Protein AF-A0ABD2Q751-F1 (afdb_monomer)

Organism: NCBI:txid1844966

InterPro domains:
  IPR002937 Amine oxidase [PF01593] (153-305)
  IPR002937 Amine oxidase [PF01593] (393-693)
  IPR036188 FAD/NAD(P)-binding domain superfamily [G3DSA:3.50.50.60] (141-274)
  IPR036188 FAD/NAD(P)-binding domain superfamily [SSF51905] (142-268)
  IPR036188 FAD/NAD(P)-binding domain superfamily [SSF51905] (145-686)
  IPR050281 Flavin monoamine oxidase and related enzymes [PTHR10742] (131-693)

Radius of gyration: 49.85 Å; Cα contacts (8 Å, |Δi|>4): 825; chains: 1; bounding box: 159×66×144 Å

Structure (mmCIF, N/CA/C/O backbone):
data_AF-A0ABD2Q751-F1
#
_entry.id   AF-A0ABD2Q751-F1
#
loop_
_atom_site.group_PDB
_atom_site.id
_atom_site.type_symbol
_atom_site.label_atom_id
_atom_site.label_alt_id
_atom_site.label_comp_id
_atom_site.label_asym_id
_atom_site.label_entity_id
_atom_site.label_seq_id
_atom_site.pdbx_PDB_ins_code
_atom_site.Cartn_x
_atom_site.Cartn_y
_atom_site.Cartn_z
_atom_site.occupancy
_atom_site.B_iso_or_equiv
_atom_site.auth_seq_id
_atom_site.auth_comp_id
_atom_site.auth_asym_id
_atom_site.auth_atom_id
_atom_site.pdbx_PDB_model_num
ATOM 1 N N . MET A 1 1 ? 2.670 -5.359 33.467 1.00 67.62 1 MET A N 1
ATOM 2 C CA . MET A 1 1 ? 3.758 -4.494 33.973 1.00 67.62 1 MET A CA 1
ATOM 3 C C . MET A 1 1 ? 3.265 -3.828 35.247 1.00 67.62 1 MET A C 1
ATOM 5 O O . MET A 1 1 ? 2.199 -3.230 35.197 1.00 67.62 1 MET A O 1
ATOM 9 N N . THR A 1 2 ? 3.955 -4.003 36.374 1.00 74.50 2 THR A N 1
ATOM 10 C CA . THR A 1 2 ? 3.599 -3.374 37.662 1.00 74.50 2 THR A CA 1
ATOM 11 C C . THR A 1 2 ? 4.462 -2.137 37.908 1.00 74.50 2 THR A C 1
ATOM 13 O O . THR A 1 2 ? 5.529 -2.008 37.303 1.00 74.50 2 THR A O 1
ATOM 16 N N . VAL A 1 3 ? 4.009 -1.238 38.791 1.00 77.12 3 VAL A N 1
ATOM 17 C CA . VAL A 1 3 ? 4.783 -0.051 39.202 1.00 77.12 3 VAL A CA 1
ATOM 18 C C . VAL A 1 3 ? 6.140 -0.476 39.763 1.00 77.12 3 VAL A C 1
ATOM 20 O O . VAL A 1 3 ? 7.151 0.038 39.306 1.00 77.12 3 VAL A O 1
ATOM 23 N N . ASP A 1 4 ? 6.176 -1.491 40.630 1.00 79.06 4 ASP A N 1
ATOM 24 C CA . ASP A 1 4 ? 7.413 -1.987 41.254 1.00 79.06 4 ASP A CA 1
ATOM 25 C C . ASP A 1 4 ? 8.442 -2.498 40.233 1.00 79.06 4 ASP A C 1
ATOM 27 O O . ASP A 1 4 ? 9.648 -2.272 40.370 1.00 79.06 4 ASP A O 1
ATOM 31 N N . LEU A 1 5 ? 7.975 -3.176 39.176 1.00 82.31 5 LEU A N 1
ATOM 32 C CA . LEU A 1 5 ? 8.849 -3.679 38.117 1.00 82.31 5 LEU A CA 1
ATOM 33 C C . LEU A 1 5 ? 9.461 -2.523 37.318 1.00 82.31 5 LEU A C 1
ATOM 35 O O . LEU A 1 5 ? 10.655 -2.545 37.022 1.00 82.31 5 LEU A O 1
ATOM 39 N N . LEU A 1 6 ? 8.654 -1.510 36.984 1.00 83.56 6 LEU A N 1
ATOM 40 C CA . LEU A 1 6 ? 9.136 -0.341 36.253 1.00 83.56 6 LEU A CA 1
ATOM 41 C C . LEU A 1 6 ? 10.025 0.548 37.129 1.00 83.56 6 LEU A C 1
ATOM 43 O O . LEU A 1 6 ? 11.023 1.062 36.642 1.00 83.56 6 LEU A O 1
ATOM 47 N N . GLU A 1 7 ? 9.714 0.690 38.415 1.00 84.44 7 GLU A N 1
ATOM 48 C CA . GLU A 1 7 ? 10.564 1.369 39.394 1.00 84.44 7 GLU A CA 1
ATOM 49 C C . GLU A 1 7 ? 11.948 0.709 39.453 1.00 84.44 7 GLU A C 1
ATOM 51 O O . GLU A 1 7 ? 12.966 1.387 39.317 1.00 84.44 7 GLU A O 1
ATOM 56 N N . THR A 1 8 ? 11.988 -0.624 39.555 1.00 85.44 8 THR A N 1
ATOM 57 C CA . THR A 1 8 ? 13.237 -1.401 39.548 1.00 85.44 8 THR A CA 1
ATOM 58 C C . THR A 1 8 ? 14.018 -1.186 38.250 1.00 85.44 8 THR A C 1
ATOM 60 O O . THR A 1 8 ? 15.224 -0.927 38.284 1.00 85.44 8 THR A O 1
ATOM 63 N N . PHE A 1 9 ? 13.336 -1.227 37.104 1.00 86.56 9 PHE A N 1
ATOM 64 C CA . PHE A 1 9 ? 13.941 -0.954 35.802 1.00 86.56 9 PHE A CA 1
ATOM 65 C C . PHE A 1 9 ? 14.535 0.460 35.746 1.00 86.56 9 PHE A C 1
ATOM 67 O O . PHE A 1 9 ? 15.744 0.600 35.598 1.00 86.56 9 PHE A O 1
ATOM 74 N N . LEU A 1 10 ? 13.732 1.500 35.993 1.00 84.94 10 LEU A N 1
ATOM 75 C CA . LEU A 1 10 ? 14.181 2.897 35.995 1.00 84.94 10 LEU A CA 1
ATOM 76 C C . LEU A 1 10 ? 15.354 3.120 36.957 1.00 84.94 10 LEU A C 1
ATOM 78 O O . LEU A 1 10 ? 16.309 3.814 36.619 1.00 84.94 10 LEU A O 1
ATOM 82 N N . SER A 1 11 ? 15.335 2.481 38.127 1.00 82.19 11 SER A N 1
ATOM 83 C CA . SER A 1 11 ? 16.418 2.603 39.106 1.00 82.19 11 SER A CA 1
ATOM 84 C C . SER A 1 11 ? 17.772 2.079 38.606 1.00 82.19 11 SER A C 1
ATOM 86 O O . SER A 1 11 ? 18.804 2.506 39.124 1.00 82.19 11 SER A O 1
ATOM 88 N N . SER A 1 12 ? 17.773 1.179 37.613 1.00 82.00 12 SER A N 1
ATOM 89 C CA . SER A 1 12 ? 18.960 0.468 37.118 1.00 82.00 12 SER A CA 1
ATOM 90 C C . SER A 1 12 ? 19.371 0.830 35.688 1.00 82.00 12 SER A C 1
ATOM 92 O O . SER A 1 12 ? 20.521 0.593 35.327 1.00 82.00 12 SER A O 1
ATOM 94 N N . THR A 1 13 ? 18.480 1.412 34.881 1.00 85.19 13 THR A N 1
ATOM 95 C CA . THR A 1 13 ? 18.737 1.670 33.452 1.00 85.19 13 THR A CA 1
ATOM 96 C C . THR A 1 13 ? 18.837 3.139 33.065 1.00 85.19 13 THR A C 1
ATOM 98 O O . THR A 1 13 ? 19.237 3.425 31.938 1.00 85.19 13 THR A O 1
ATOM 101 N N . LEU A 1 14 ? 18.453 4.074 33.941 1.00 83.31 14 LEU A N 1
ATOM 102 C CA . LEU A 1 14 ? 18.572 5.502 33.640 1.00 83.31 14 LEU A CA 1
ATOM 103 C C . LEU A 1 14 ? 20.043 5.879 33.423 1.00 83.31 14 LEU A C 1
ATOM 105 O O . LEU A 1 14 ? 20.904 5.559 34.246 1.00 83.31 14 LEU A O 1
ATOM 109 N N . SER A 1 15 ? 20.327 6.569 32.316 1.00 81.75 15 SER A N 1
ATOM 110 C CA . SER A 1 15 ? 21.685 7.021 32.019 1.00 81.75 15 SER A CA 1
ATOM 111 C C . SER A 1 15 ? 22.120 8.112 33.008 1.00 81.75 15 SER A C 1
ATOM 113 O O . SER A 1 15 ? 21.268 8.818 33.563 1.00 81.75 15 SER A O 1
ATOM 115 N N . PRO A 1 16 ? 23.433 8.315 33.218 1.00 72.38 16 PRO A N 1
ATOM 116 C CA . PRO A 1 16 ? 23.929 9.411 34.046 1.00 72.38 16 PRO A CA 1
ATOM 117 C C . PRO A 1 16 ? 23.353 10.774 33.639 1.00 72.38 16 PRO A C 1
ATOM 119 O O . PRO A 1 16 ? 22.958 11.545 34.505 1.00 72.38 16 PRO A O 1
ATOM 122 N N . GLU A 1 17 ? 23.222 11.042 32.336 1.00 75.06 17 GLU A N 1
ATOM 123 C CA . GLU A 1 17 ? 22.642 12.282 31.807 1.00 75.06 17 GLU A CA 1
ATOM 124 C C . GLU A 1 17 ? 21.167 12.445 32.203 1.00 75.06 17 GLU A C 1
ATOM 126 O O . GLU A 1 17 ? 20.747 13.530 32.603 1.00 75.06 17 GLU A O 1
ATOM 131 N N . GLN A 1 18 ? 20.377 11.369 32.150 1.00 82.88 18 GLN A N 1
ATOM 132 C CA . GLN A 1 18 ? 18.981 11.394 32.592 1.00 82.88 18 GLN A CA 1
ATOM 133 C C . GLN A 1 18 ? 18.885 11.633 34.104 1.00 82.88 18 GLN A C 1
ATOM 135 O O . GLN A 1 18 ? 18.058 12.424 34.554 1.00 82.88 18 GLN A O 1
ATOM 140 N N . ILE A 1 19 ? 19.768 11.009 34.889 1.00 80.06 19 ILE A N 1
ATOM 141 C CA . ILE A 1 19 ? 19.845 11.216 36.340 1.00 80.06 19 ILE A CA 1
ATOM 142 C C . ILE A 1 19 ? 20.225 12.670 36.667 1.00 80.06 19 ILE A C 1
ATOM 144 O O . ILE A 1 19 ? 19.667 13.226 37.612 1.00 80.06 19 ILE A O 1
ATOM 148 N N . CYS A 1 20 ? 21.101 13.317 35.884 1.00 72.31 20 CYS A N 1
ATOM 149 C CA . CYS A 1 20 ? 21.409 14.747 36.034 1.00 72.31 20 CYS A CA 1
ATOM 150 C C . CYS A 1 20 ? 20.158 15.614 35.892 1.00 72.31 20 CYS A C 1
ATOM 152 O O . CYS A 1 20 ? 19.868 16.411 36.781 1.00 72.31 20 CYS A O 1
ATOM 154 N N . VAL A 1 21 ? 19.394 15.423 34.812 1.00 79.00 21 VAL A N 1
ATOM 155 C CA . VAL A 1 21 ? 18.155 16.179 34.562 1.00 79.00 21 VAL A CA 1
ATOM 156 C C . VAL A 1 21 ? 17.170 15.994 35.721 1.00 79.00 21 VAL A C 1
ATOM 158 O O . VAL A 1 21 ? 16.521 16.939 36.166 1.00 79.00 21 VAL A O 1
ATOM 161 N N . MET A 1 22 ? 17.084 14.778 36.264 1.00 83.00 22 MET A N 1
ATOM 162 C CA . MET A 1 22 ? 16.229 14.479 37.413 1.00 83.00 22 MET A CA 1
ATOM 163 C C . MET A 1 22 ? 16.733 15.113 38.716 1.00 83.00 22 MET A C 1
ATOM 165 O O . MET A 1 22 ? 15.916 15.542 39.531 1.00 83.00 22 MET A O 1
ATOM 169 N N . LEU A 1 23 ? 18.049 15.195 38.923 1.00 79.88 23 LEU A N 1
ATOM 170 C CA . LEU A 1 23 ? 18.654 15.890 40.061 1.00 79.88 23 LEU A CA 1
ATOM 171 C C . LEU A 1 23 ? 18.379 17.396 39.999 1.00 79.88 23 LEU A C 1
ATOM 173 O O . LEU A 1 23 ? 17.968 17.974 41.004 1.00 79.88 23 LEU A O 1
ATOM 177 N N . GLU A 1 24 ? 18.546 18.016 38.829 1.00 72.94 24 GLU A N 1
ATOM 178 C CA . GLU A 1 24 ? 18.234 19.434 38.596 1.00 72.94 24 GLU A CA 1
ATOM 179 C C . GLU A 1 24 ? 16.752 19.740 38.837 1.00 72.94 24 GLU A C 1
ATOM 181 O O . GLU A 1 24 ? 16.412 20.759 39.436 1.00 72.94 24 GLU A O 1
ATOM 186 N N . ALA A 1 25 ? 15.867 18.818 38.452 1.00 79.12 25 ALA A N 1
ATOM 187 C CA . ALA A 1 25 ? 14.435 18.902 38.721 1.00 79.12 25 ALA A CA 1
ATOM 188 C C . ALA A 1 25 ? 14.049 18.588 40.185 1.00 79.12 25 ALA A C 1
ATOM 190 O O . ALA A 1 25 ? 12.867 18.632 40.529 1.00 79.12 25 ALA A O 1
ATOM 191 N N . GLY A 1 26 ? 15.009 18.247 41.055 1.00 81.44 26 GLY A N 1
ATOM 192 C CA . GLY A 1 26 ? 14.762 17.919 42.464 1.00 81.44 26 GLY A CA 1
ATOM 193 C C . GLY A 1 26 ? 14.070 16.569 42.693 1.00 81.44 26 GLY A C 1
ATOM 194 O O . GLY A 1 26 ? 13.467 16.352 43.745 1.00 81.44 26 GLY A O 1
ATOM 195 N N . LEU A 1 27 ? 14.131 15.656 41.719 1.00 84.38 27 LEU A N 1
ATOM 196 C CA . LEU A 1 27 ? 13.478 14.346 41.785 1.00 84.38 27 LEU A CA 1
ATOM 197 C C . LEU A 1 27 ? 14.325 13.287 42.510 1.00 84.38 27 LEU A C 1
ATOM 199 O O . LEU A 1 27 ? 13.766 12.319 43.027 1.00 84.38 27 LEU A O 1
ATOM 203 N N . THR A 1 28 ? 15.645 13.467 42.590 1.00 85.25 28 THR A N 1
ATOM 204 C CA . THR A 1 28 ? 16.580 12.540 43.253 1.00 85.25 28 THR A CA 1
ATOM 205 C C . THR A 1 28 ? 16.912 12.970 44.688 1.00 85.25 28 THR A C 1
ATOM 207 O O . THR A 1 28 ? 16.530 14.039 45.160 1.00 85.25 28 THR A O 1
ATOM 210 N N . ALA A 1 29 ? 17.665 12.140 45.412 1.00 84.06 29 ALA A N 1
ATOM 211 C CA . ALA A 1 29 ? 18.284 12.510 46.676 1.00 84.06 29 ALA A CA 1
ATOM 212 C C . ALA A 1 29 ? 19.213 13.716 46.456 1.00 84.06 29 ALA A C 1
ATOM 214 O O . ALA A 1 29 ? 19.912 13.750 45.444 1.00 84.06 29 ALA A O 1
ATOM 215 N N . PRO A 1 30 ? 19.267 14.698 47.367 1.00 75.38 30 PRO A N 1
ATOM 216 C CA . PRO A 1 30 ? 20.160 15.835 47.198 1.00 75.38 30 PRO A CA 1
ATOM 217 C C . PRO A 1 30 ? 21.614 15.354 47.165 1.00 75.38 30 PRO A C 1
ATOM 219 O O . PRO A 1 30 ? 22.029 14.518 47.974 1.00 75.38 30 PRO A O 1
ATOM 222 N N . LEU A 1 31 ? 22.392 15.874 46.220 1.00 71.06 31 LEU A N 1
ATOM 223 C CA . LEU A 1 31 ? 23.836 15.679 46.200 1.00 71.06 31 LEU A CA 1
ATOM 224 C C . LEU A 1 31 ? 24.455 16.639 47.229 1.00 71.06 31 LEU A C 1
ATOM 226 O O . LEU A 1 31 ? 24.151 17.832 47.217 1.00 71.06 31 LEU A O 1
ATOM 230 N N . ASN A 1 32 ? 25.276 16.131 48.157 1.00 60.47 32 ASN A N 1
ATOM 231 C CA . ASN A 1 32 ? 25.807 16.956 49.245 1.00 60.47 32 ASN A CA 1
ATOM 232 C C . ASN A 1 32 ? 26.662 18.109 48.686 1.00 60.47 32 ASN A C 1
ATOM 234 O O . ASN A 1 32 ? 27.607 17.899 47.923 1.00 60.47 32 ASN A O 1
ATOM 238 N N . VAL A 1 33 ? 26.319 19.335 49.082 1.00 49.81 33 VAL A N 1
ATOM 239 C CA . VAL A 1 33 ? 26.811 20.599 48.511 1.00 49.81 33 VAL A CA 1
ATOM 240 C C . VAL A 1 33 ? 28.326 20.777 48.694 1.00 49.81 33 VAL A C 1
ATOM 242 O O . VAL A 1 33 ? 28.963 21.505 47.936 1.00 49.81 33 VAL A O 1
ATOM 245 N N . THR A 1 34 ? 28.950 20.048 49.622 1.00 49.72 34 THR A N 1
ATOM 246 C CA . THR A 1 34 ? 30.411 20.038 49.796 1.00 49.72 34 THR A CA 1
ATOM 247 C C . THR A 1 34 ? 31.156 19.489 48.570 1.00 49.72 34 THR A C 1
ATOM 249 O O . THR A 1 34 ? 32.269 19.929 48.308 1.00 49.72 34 THR A O 1
ATOM 252 N N . ALA A 1 35 ? 30.537 18.607 47.773 1.00 48.81 35 ALA A N 1
ATOM 253 C CA . ALA A 1 35 ? 31.089 18.126 46.499 1.00 48.81 35 ALA A CA 1
ATOM 254 C C . ALA A 1 35 ? 30.812 19.089 45.325 1.00 48.81 35 ALA A C 1
ATOM 256 O O . ALA A 1 35 ? 31.617 19.195 44.404 1.00 48.81 35 ALA A O 1
ATOM 257 N N . LEU A 1 36 ? 29.707 19.844 45.380 1.00 48.00 36 LEU A N 1
ATOM 258 C CA . LEU A 1 36 ? 29.360 20.884 44.397 1.00 48.00 36 LEU A CA 1
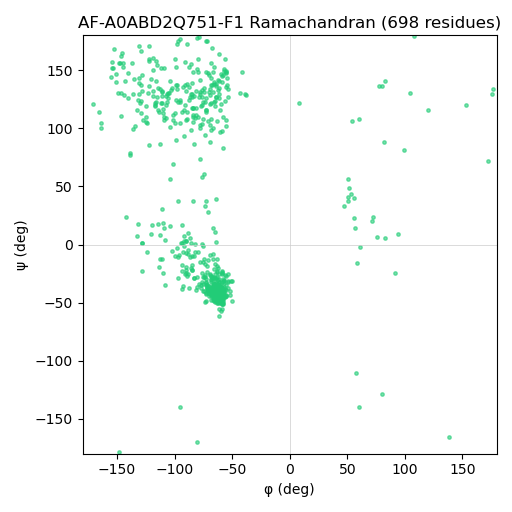ATOM 259 C C . LEU A 1 36 ? 30.248 22.136 44.531 1.00 48.00 36 LEU A C 1
ATOM 261 O O . LEU A 1 36 ? 30.534 22.802 43.537 1.00 48.00 36 LEU A O 1
ATOM 265 N N . ASN A 1 37 ? 30.731 22.436 45.742 1.00 44.97 37 ASN A N 1
ATOM 266 C CA . ASN A 1 37 ? 31.612 23.577 46.015 1.00 44.97 37 ASN A CA 1
ATOM 267 C C . ASN A 1 37 ? 33.038 23.430 45.451 1.00 44.97 37 ASN A C 1
ATOM 269 O O . ASN A 1 37 ? 33.734 24.435 45.353 1.00 44.97 37 ASN A O 1
ATOM 273 N N . LEU A 1 38 ? 33.459 22.235 45.017 1.00 48.25 38 LEU A N 1
ATOM 274 C CA . LEU A 1 38 ? 34.741 22.035 44.319 1.00 48.25 38 LEU A CA 1
ATOM 275 C C . LEU A 1 38 ? 34.768 22.650 42.904 1.00 48.25 38 LEU A C 1
ATOM 277 O O . LEU A 1 38 ? 35.830 22.727 42.296 1.00 48.25 38 LEU A O 1
ATOM 281 N N . PHE A 1 39 ? 33.625 23.121 42.390 1.00 44.59 39 PHE A N 1
ATOM 282 C CA . PHE A 1 39 ? 33.505 23.735 41.061 1.00 44.59 39 PHE A CA 1
ATOM 283 C C . PHE A 1 39 ? 33.170 25.237 41.092 1.00 44.59 39 PHE A C 1
ATOM 285 O O . PHE A 1 39 ? 32.920 25.829 40.040 1.00 44.59 39 PHE A O 1
ATOM 292 N N . ARG A 1 40 ? 33.178 25.879 42.271 1.00 43.84 40 ARG A N 1
ATOM 293 C CA . ARG A 1 40 ? 33.089 27.344 42.391 1.00 43.84 40 ARG A CA 1
ATOM 294 C C . ARG A 1 40 ? 34.488 27.948 42.305 1.00 43.84 40 ARG A C 1
ATOM 296 O O . ARG A 1 40 ? 35.359 27.594 43.092 1.00 43.84 40 ARG A O 1
ATOM 303 N N . ASN A 1 41 ? 34.690 28.870 41.363 1.00 43.91 41 ASN A N 1
ATOM 304 C CA . ASN A 1 41 ? 35.936 29.626 41.266 1.00 43.91 41 ASN A CA 1
ATOM 305 C C . ASN A 1 41 ? 36.080 30.503 42.534 1.00 43.91 41 ASN A C 1
ATOM 307 O O . ASN A 1 41 ? 35.185 31.322 42.771 1.00 43.91 41 ASN A O 1
ATOM 311 N N . PRO A 1 42 ? 37.132 30.339 43.364 1.00 44.47 42 PRO A N 1
ATOM 312 C CA . PRO A 1 42 ? 37.233 31.006 44.666 1.00 44.47 42 PRO A CA 1
ATOM 313 C C . PRO A 1 42 ? 37.267 32.534 44.590 1.00 44.47 42 PRO A C 1
ATOM 315 O O . PRO A 1 42 ? 36.981 33.194 45.583 1.00 44.47 42 PRO A O 1
ATOM 318 N N . GLU A 1 43 ? 37.613 33.099 43.432 1.00 45.44 43 GLU A N 1
ATOM 319 C CA . GLU A 1 43 ? 37.974 34.514 43.352 1.00 45.44 43 GLU A CA 1
ATOM 320 C C . GLU A 1 43 ? 36.800 35.454 43.047 1.00 45.44 43 GLU A C 1
ATOM 322 O O . GLU A 1 43 ? 36.838 36.597 43.488 1.00 45.44 43 GLU A O 1
ATOM 327 N N . ASN A 1 44 ? 35.717 35.002 42.393 1.00 48.22 44 ASN A N 1
ATOM 328 C CA . ASN A 1 44 ? 34.703 35.941 41.870 1.00 48.22 44 ASN A CA 1
ATOM 329 C C . ASN A 1 44 ? 33.241 35.663 42.257 1.00 48.22 44 ASN A C 1
ATOM 331 O O . ASN A 1 44 ? 32.360 36.395 41.813 1.00 48.22 44 ASN A O 1
ATOM 335 N N . GLY A 1 45 ? 32.933 34.635 43.057 1.00 47.00 45 GLY A N 1
ATOM 336 C CA . GLY A 1 45 ? 31.581 34.412 43.607 1.00 47.00 45 GLY A CA 1
ATOM 337 C C . GLY A 1 45 ? 30.439 34.193 42.592 1.00 47.00 45 GLY A C 1
ATOM 338 O O . GLY A 1 45 ? 29.308 33.929 43.001 1.00 47.00 45 GLY A O 1
ATOM 339 N N . GLN A 1 46 ? 30.703 34.262 41.284 1.00 43.19 46 GLN A N 1
ATOM 340 C CA . GLN A 1 46 ? 29.734 33.968 40.236 1.00 43.19 46 GLN A CA 1
ATOM 341 C C . GLN A 1 46 ? 29.580 32.455 40.064 1.00 43.19 46 GLN A C 1
ATOM 343 O O . GLN A 1 46 ? 30.554 31.709 39.945 1.00 43.19 46 GLN A O 1
ATOM 348 N N . VAL A 1 47 ? 28.326 32.006 40.046 1.00 42.12 47 VAL A N 1
ATOM 349 C CA . VAL A 1 47 ? 27.950 30.628 39.725 1.00 42.12 47 VAL A CA 1
ATOM 350 C C . VAL A 1 47 ? 28.243 30.419 38.240 1.00 42.12 47 VAL A C 1
ATOM 352 O O . VAL A 1 47 ? 27.555 30.993 37.402 1.00 42.12 47 VAL A O 1
ATOM 355 N N . SER A 1 48 ? 29.278 29.645 37.894 1.00 43.94 48 SER A N 1
ATOM 356 C CA . SER A 1 48 ? 29.463 29.231 36.499 1.00 43.94 48 SER A CA 1
ATOM 357 C C . SER A 1 48 ? 28.262 28.384 36.090 1.00 43.94 48 SER A C 1
ATOM 359 O O . SER A 1 48 ? 27.909 27.474 36.842 1.00 43.94 48 SER A O 1
ATOM 361 N N . GLU A 1 49 ? 27.676 28.655 34.925 1.00 46.75 49 GLU A N 1
ATOM 362 C CA . GLU A 1 49 ? 26.629 27.821 34.329 1.00 46.75 49 GLU A CA 1
ATOM 363 C C . GLU A 1 49 ? 26.974 26.330 34.449 1.00 46.75 49 GLU A C 1
ATOM 365 O O . GLU A 1 49 ? 28.097 25.894 34.165 1.00 46.75 49 GLU A O 1
ATOM 370 N N . TYR A 1 50 ? 26.001 25.561 34.935 1.00 53.50 50 TYR A N 1
ATOM 371 C CA . TYR A 1 50 ? 26.094 24.119 35.090 1.00 53.50 50 TYR A CA 1
ATOM 372 C C . TYR A 1 50 ? 26.124 23.481 33.699 1.00 53.50 50 TYR A C 1
ATOM 374 O O . TYR A 1 50 ? 25.090 23.327 33.058 1.00 53.50 50 TYR A O 1
ATOM 382 N N . THR A 1 51 ? 27.311 23.134 33.198 1.00 53.81 51 THR A N 1
ATOM 383 C CA . THR A 1 51 ? 27.423 22.382 31.945 1.00 53.81 51 THR A CA 1
ATOM 384 C C . THR A 1 51 ? 27.277 20.877 32.219 1.00 53.81 51 THR A C 1
ATOM 386 O O . THR A 1 51 ? 27.868 20.377 33.185 1.00 53.81 51 THR A O 1
ATOM 389 N N . PRO A 1 52 ? 26.548 20.119 31.373 1.00 52.25 52 PRO A N 1
ATOM 390 C CA . PRO A 1 52 ? 26.351 18.670 31.530 1.00 52.25 52 PRO A CA 1
ATOM 391 C C . PRO A 1 52 ? 27.654 17.874 31.733 1.00 52.25 52 PRO A C 1
ATOM 393 O O . PRO A 1 52 ? 27.687 16.884 32.462 1.00 52.25 52 PRO A O 1
ATOM 396 N N . GLU A 1 53 ? 28.760 18.341 31.150 1.00 54.94 53 GLU A N 1
ATOM 397 C CA . GLU A 1 53 ? 30.094 17.733 31.243 1.00 54.94 53 GLU A CA 1
ATOM 398 C C . GLU A 1 53 ? 30.693 17.796 32.659 1.00 54.94 53 GLU A C 1
ATOM 400 O O . GLU A 1 53 ? 31.305 16.829 33.117 1.00 54.94 53 GLU A O 1
ATOM 405 N N . LYS A 1 54 ? 30.477 18.898 33.394 1.00 56.16 54 LYS A N 1
ATOM 406 C CA . LYS A 1 54 ? 30.959 19.048 34.779 1.00 56.16 54 LYS A CA 1
ATOM 407 C C . LYS A 1 54 ? 30.166 18.176 35.753 1.00 56.16 54 LYS A C 1
ATOM 409 O O . LYS A 1 54 ? 30.741 17.623 36.688 1.00 56.16 54 LYS A O 1
ATOM 414 N N . ILE A 1 55 ? 28.864 18.007 35.511 1.00 55.66 55 ILE A N 1
ATOM 415 C CA . ILE A 1 55 ? 28.006 17.127 36.317 1.00 55.66 55 ILE A CA 1
ATOM 416 C C . ILE A 1 55 ? 28.350 15.655 36.047 1.00 55.66 55 ILE A C 1
ATOM 418 O O . ILE A 1 55 ? 28.467 14.874 36.990 1.00 55.66 55 ILE A O 1
ATOM 422 N N . LYS A 1 56 ? 28.622 15.286 34.788 1.00 53.66 56 LYS A N 1
ATOM 423 C CA . LYS A 1 56 ? 29.105 13.947 34.416 1.00 53.66 56 LYS A CA 1
ATOM 424 C C . LYS A 1 56 ? 30.414 13.587 35.131 1.00 53.66 56 LYS A C 1
ATOM 426 O O . LYS A 1 56 ? 30.552 12.472 35.622 1.00 53.66 56 LYS A O 1
ATOM 431 N N . LEU A 1 57 ? 31.338 14.542 35.283 1.00 54.97 57 LEU A N 1
ATOM 432 C CA . LEU A 1 57 ? 32.580 14.351 36.044 1.00 54.97 57 LEU A CA 1
ATOM 433 C C . LEU A 1 57 ? 32.330 14.155 37.556 1.00 54.97 57 LEU A C 1
ATOM 435 O O . LEU A 1 57 ? 33.006 13.349 38.193 1.00 54.97 57 LEU A O 1
ATOM 439 N N . ALA A 1 58 ? 31.342 14.858 38.124 1.00 54.38 58 ALA A N 1
ATOM 440 C CA . ALA A 1 58 ? 30.954 14.734 39.532 1.00 54.38 58 ALA A CA 1
ATOM 441 C C . ALA A 1 58 ? 30.237 13.406 39.842 1.00 54.38 58 ALA A C 1
ATOM 443 O O . ALA A 1 58 ? 30.449 12.836 40.911 1.00 54.38 58 ALA A O 1
ATOM 444 N N . LEU A 1 59 ? 29.439 12.891 38.899 1.00 55.19 59 LEU A N 1
ATOM 445 C CA . LEU A 1 59 ? 28.784 11.582 39.000 1.00 55.19 59 LEU A CA 1
ATOM 446 C C . LEU A 1 59 ? 29.759 10.399 38.854 1.00 55.19 59 LEU A C 1
ATOM 448 O O . LEU A 1 59 ? 29.469 9.318 39.356 1.00 55.19 59 LEU A O 1
ATOM 452 N N . CYS A 1 60 ? 30.908 10.598 38.198 1.00 49.94 60 CYS A N 1
ATOM 453 C CA . CYS A 1 60 ? 31.938 9.571 37.994 1.00 49.94 60 CYS A CA 1
ATOM 454 C C . CYS A 1 60 ? 32.989 9.479 39.124 1.00 49.94 60 CYS A C 1
ATOM 456 O O . CYS A 1 60 ? 33.849 8.601 39.080 1.00 49.94 60 CYS A O 1
ATOM 458 N N . SER A 1 61 ? 32.958 10.370 40.123 1.00 45.53 61 SER A N 1
ATOM 459 C CA . SER A 1 61 ? 33.902 10.377 41.258 1.00 45.53 61 SER A CA 1
ATOM 460 C C . SER A 1 61 ? 33.398 9.469 42.400 1.00 45.53 61 SER A C 1
ATOM 462 O O . SER A 1 61 ? 32.185 9.280 42.507 1.00 45.53 61 SER A O 1
ATOM 464 N N . PRO A 1 62 ? 34.259 8.881 43.263 1.00 45.34 62 PRO A N 1
ATOM 465 C CA . PRO A 1 62 ? 33.894 7.785 44.159 1.00 45.34 62 PRO A CA 1
ATOM 466 C C . PRO A 1 62 ? 33.122 8.307 45.375 1.00 45.34 62 PRO A C 1
ATOM 468 O O . PRO A 1 62 ? 33.625 8.392 46.493 1.00 45.34 62 PRO A O 1
ATOM 471 N N . ILE A 1 63 ? 31.870 8.680 45.151 1.00 53.69 63 ILE A N 1
ATOM 472 C CA . ILE A 1 63 ? 30.901 9.012 46.180 1.00 53.69 63 ILE A CA 1
ATOM 473 C C . ILE A 1 63 ? 29.806 7.965 46.028 1.00 53.69 63 ILE A C 1
ATOM 475 O O . ILE A 1 63 ? 29.194 7.850 44.972 1.00 53.69 63 ILE A O 1
ATOM 479 N N . ASN A 1 64 ? 29.549 7.203 47.092 1.00 60.56 64 ASN A N 1
ATOM 480 C CA . ASN A 1 64 ? 28.437 6.251 47.225 1.00 60.56 64 ASN A CA 1
ATOM 481 C C . ASN A 1 64 ? 27.056 6.953 47.192 1.00 60.56 64 ASN A C 1
ATOM 483 O O . ASN A 1 64 ? 26.162 6.629 47.978 1.00 60.56 64 ASN A O 1
ATOM 487 N N . TRP A 1 65 ? 26.875 7.967 46.343 1.00 72.38 65 TRP A N 1
ATOM 488 C CA . TRP A 1 65 ? 25.621 8.673 46.181 1.00 72.38 65 TRP A CA 1
ATOM 489 C C . TRP A 1 65 ? 24.655 7.768 45.430 1.00 72.38 65 TRP A C 1
ATOM 491 O O . TRP A 1 65 ? 24.858 7.408 44.275 1.00 72.38 65 TRP A O 1
ATOM 501 N N . LYS A 1 66 ? 23.595 7.377 46.129 1.00 79.44 66 LYS A N 1
ATOM 502 C CA . LYS A 1 66 ? 22.489 6.617 45.560 1.00 79.44 66 LYS A CA 1
ATOM 503 C C . LYS A 1 66 ? 21.358 7.609 45.264 1.00 79.44 66 LYS A C 1
ATOM 505 O O . LYS A 1 66 ? 20.787 8.127 46.233 1.00 79.44 66 LYS A O 1
ATOM 510 N N . PRO A 1 67 ? 21.008 7.861 43.986 1.00 81.31 67 PRO A N 1
ATOM 511 C CA . PRO A 1 67 ? 19.994 8.849 43.600 1.00 81.31 67 PRO A CA 1
ATOM 512 C C . PRO A 1 67 ? 18.630 8.620 44.259 1.00 81.31 67 PRO A C 1
ATOM 514 O O . PRO A 1 67 ? 17.884 9.564 44.476 1.00 81.31 67 PRO A O 1
ATOM 517 N N . TRP A 1 68 ? 18.333 7.374 44.631 1.00 88.38 68 TRP A N 1
ATOM 518 C CA . TRP A 1 68 ? 17.060 6.938 45.214 1.00 88.38 68 TRP A CA 1
ATOM 519 C C . TRP A 1 68 ? 17.207 6.540 46.694 1.00 88.38 68 TRP A C 1
ATOM 521 O O . TRP A 1 68 ? 16.565 5.609 47.174 1.00 88.38 68 TRP A O 1
ATOM 531 N N . SER A 1 69 ? 18.143 7.156 47.424 1.00 85.81 69 SER A N 1
ATOM 532 C CA . SER A 1 69 ? 18.441 6.787 48.821 1.00 85.81 69 SER A CA 1
ATOM 533 C C . SER A 1 69 ? 17.451 7.344 49.838 1.00 85.81 69 SER A C 1
ATOM 535 O O . SER A 1 69 ? 17.186 6.689 50.846 1.00 85.81 69 SER A O 1
ATOM 537 N N . THR A 1 70 ? 16.909 8.536 49.596 1.00 86.31 70 THR A N 1
ATOM 538 C CA . THR A 1 70 ? 15.993 9.212 50.525 1.00 86.31 70 THR A CA 1
ATOM 539 C C . THR A 1 70 ? 14.553 8.755 50.325 1.00 86.31 70 THR A C 1
ATOM 541 O O . THR A 1 70 ? 14.162 8.367 49.226 1.00 86.31 70 THR A O 1
ATOM 544 N N . THR A 1 71 ? 13.722 8.871 51.362 1.00 87.06 71 THR A N 1
ATOM 545 C CA . THR A 1 71 ? 12.283 8.578 51.261 1.00 87.06 71 THR A CA 1
ATOM 546 C C . THR A 1 71 ? 11.614 9.397 50.154 1.00 87.06 71 THR A C 1
ATOM 548 O O . THR A 1 71 ? 10.871 8.839 49.354 1.00 87.06 71 THR A O 1
ATOM 551 N N . SER A 1 72 ? 11.935 10.692 50.045 1.00 85.88 72 SER A N 1
ATOM 552 C CA . SER A 1 72 ? 11.374 11.572 49.012 1.00 85.88 72 SER A CA 1
ATOM 553 C C . SER A 1 72 ? 11.797 11.176 47.595 1.00 85.88 72 SER A C 1
ATOM 555 O O . SER A 1 72 ? 10.973 11.194 46.691 1.00 85.88 72 SER A O 1
ATOM 557 N N . SER A 1 73 ? 13.054 10.773 47.387 1.00 87.00 73 SER A N 1
ATOM 558 C CA . SER A 1 73 ? 13.528 10.362 46.055 1.00 87.00 73 SER A CA 1
ATOM 559 C C . SER A 1 73 ? 12.952 9.019 45.609 1.00 87.00 73 SER A C 1
ATOM 561 O O . SER A 1 73 ? 12.574 8.878 44.450 1.00 87.00 73 SER A O 1
ATOM 563 N N . LYS A 1 74 ? 12.794 8.059 46.530 1.00 87.56 74 LYS A N 1
ATOM 564 C CA . LYS A 1 74 ? 12.055 6.812 46.264 1.00 87.56 74 LYS A CA 1
ATOM 565 C C . LYS A 1 74 ? 10.597 7.091 45.916 1.00 87.56 74 LYS A C 1
ATOM 567 O O . LYS A 1 74 ? 10.077 6.548 44.950 1.00 87.56 74 LYS A O 1
ATOM 572 N N . TYR A 1 75 ? 9.960 7.989 46.667 1.00 86.75 75 TYR A N 1
ATOM 573 C CA . TYR A 1 75 ? 8.594 8.419 46.390 1.00 86.75 75 TYR A CA 1
ATOM 574 C C . TYR A 1 75 ? 8.456 9.042 44.993 1.00 86.75 75 TYR A C 1
ATOM 576 O O . TYR A 1 75 ? 7.572 8.660 44.232 1.00 86.75 75 TYR A O 1
ATOM 584 N N . ASN A 1 76 ? 9.363 9.948 44.620 1.00 86.75 76 ASN A N 1
ATOM 585 C CA . ASN A 1 76 ? 9.380 10.568 43.295 1.00 86.75 76 ASN A CA 1
ATOM 586 C C . ASN A 1 76 ? 9.580 9.539 42.173 1.00 86.75 76 ASN A C 1
ATOM 588 O O . ASN A 1 76 ? 8.902 9.616 41.148 1.00 86.75 76 ASN A O 1
ATOM 592 N N . LEU A 1 77 ? 10.471 8.561 42.366 1.00 86.00 77 LEU A N 1
ATOM 593 C CA . LEU A 1 77 ? 10.698 7.486 41.399 1.00 86.00 77 LEU A CA 1
ATOM 594 C C . LEU A 1 77 ? 9.440 6.625 41.204 1.00 86.00 77 LEU A C 1
ATOM 596 O O . LEU A 1 77 ? 9.059 6.337 40.070 1.00 86.00 77 LEU A O 1
ATOM 600 N N . ASN A 1 78 ? 8.754 6.279 42.294 1.00 87.31 78 ASN A N 1
ATOM 601 C CA . ASN A 1 78 ? 7.493 5.544 42.253 1.00 87.31 78 ASN A CA 1
ATOM 602 C C . ASN A 1 78 ? 6.381 6.327 41.521 1.00 87.31 78 ASN A C 1
ATOM 604 O O . ASN A 1 78 ? 5.652 5.770 40.695 1.00 87.31 78 ASN A O 1
ATOM 608 N N . GLN A 1 79 ? 6.284 7.642 41.755 1.00 84.06 79 GLN A N 1
ATOM 609 C CA . GLN A 1 79 ? 5.352 8.515 41.027 1.00 84.06 79 GLN A CA 1
ATOM 610 C C . GLN A 1 79 ? 5.676 8.565 39.532 1.00 84.06 79 GLN A C 1
ATOM 612 O O . GLN A 1 79 ? 4.769 8.462 38.707 1.00 84.06 79 GLN A O 1
ATOM 617 N N . LEU A 1 80 ? 6.957 8.673 39.169 1.00 85.56 80 LEU A N 1
ATOM 618 C CA . LEU A 1 80 ? 7.377 8.650 37.771 1.00 85.56 80 LEU A CA 1
ATOM 619 C C . LEU A 1 80 ? 6.999 7.327 37.098 1.00 85.56 80 LEU A C 1
ATOM 621 O O . LEU A 1 80 ? 6.430 7.344 36.009 1.00 85.56 80 LEU A O 1
ATOM 625 N N . ALA A 1 81 ? 7.256 6.193 37.756 1.00 86.50 81 ALA A N 1
ATOM 626 C CA . ALA A 1 81 ? 6.857 4.878 37.261 1.00 86.50 81 ALA A CA 1
ATOM 627 C C . ALA A 1 81 ? 5.330 4.782 37.074 1.00 86.50 81 ALA A C 1
ATOM 629 O O . ALA A 1 81 ? 4.851 4.286 36.054 1.00 86.50 81 ALA A O 1
ATOM 630 N N . THR A 1 82 ? 4.554 5.329 38.012 1.00 85.12 82 THR A N 1
ATOM 631 C CA . THR A 1 82 ? 3.086 5.387 37.931 1.00 85.12 82 THR A CA 1
ATOM 632 C C . THR A 1 82 ? 2.616 6.210 36.728 1.00 85.12 82 THR A C 1
ATOM 634 O O . THR A 1 82 ? 1.797 5.738 35.938 1.00 85.12 82 THR A O 1
ATOM 637 N N . VAL A 1 83 ? 3.153 7.420 36.541 1.00 86.50 83 VAL A N 1
ATOM 638 C CA . VAL A 1 83 ? 2.811 8.296 35.406 1.00 86.50 83 VAL A CA 1
ATOM 639 C C . VAL A 1 83 ? 3.232 7.672 34.076 1.00 86.50 83 VAL A C 1
ATOM 641 O O . VAL A 1 83 ? 2.475 7.731 33.108 1.00 86.50 83 VAL A O 1
ATOM 644 N N . ALA A 1 84 ? 4.395 7.023 34.026 1.00 87.94 84 ALA A N 1
ATOM 645 C CA . ALA A 1 84 ? 4.859 6.314 32.841 1.00 87.94 84 ALA A CA 1
ATOM 646 C C . ALA A 1 84 ? 3.917 5.159 32.466 1.00 87.94 84 ALA A C 1
ATOM 648 O O . ALA A 1 84 ? 3.538 5.041 31.303 1.00 87.94 84 ALA A O 1
ATOM 649 N N . ILE A 1 85 ? 3.464 4.351 33.433 1.00 87.69 85 ILE A N 1
ATOM 650 C CA . ILE A 1 85 ? 2.466 3.297 33.180 1.00 87.69 85 ILE A CA 1
ATOM 651 C C . ILE A 1 85 ? 1.151 3.900 32.691 1.00 87.69 85 ILE A C 1
ATOM 653 O O . ILE A 1 85 ? 0.602 3.411 31.706 1.00 87.69 85 ILE A O 1
ATOM 657 N N . LEU A 1 86 ? 0.663 4.969 33.331 1.00 87.38 86 LEU A N 1
ATOM 658 C CA . LEU A 1 86 ? -0.558 5.658 32.902 1.00 87.38 86 LEU A CA 1
ATOM 659 C C . LEU A 1 86 ? -0.458 6.137 31.455 1.00 87.38 86 LEU A C 1
ATOM 661 O O . LEU A 1 86 ? -1.398 5.941 30.688 1.00 87.38 86 LEU A O 1
ATOM 665 N N . PHE A 1 87 ? 0.670 6.741 31.079 1.00 89.12 87 PHE A N 1
ATOM 666 C CA . PHE A 1 87 ? 0.936 7.177 29.714 1.00 89.12 87 PHE A CA 1
ATOM 667 C C . PHE A 1 87 ? 0.936 5.984 28.750 1.00 89.12 87 PHE A C 1
ATOM 669 O O . PHE A 1 87 ? 0.146 5.947 27.808 1.00 89.12 87 PHE A O 1
ATOM 676 N N . LEU A 1 88 ? 1.764 4.971 29.012 1.00 91.31 88 LEU A N 1
ATOM 677 C CA . LEU A 1 88 ? 1.907 3.812 28.131 1.00 91.31 88 LEU A CA 1
ATOM 678 C C . LEU A 1 88 ? 0.581 3.062 27.944 1.00 91.31 88 LEU A C 1
ATOM 680 O O . LEU A 1 88 ? 0.256 2.657 26.830 1.00 91.31 88 LEU A O 1
ATOM 684 N N . GLU A 1 89 ? -0.195 2.900 29.016 1.00 89.38 89 GLU A N 1
ATOM 685 C CA . GLU A 1 89 ? -1.509 2.259 28.980 1.00 89.38 89 GLU A CA 1
ATOM 686 C C . GLU A 1 89 ? -2.529 3.121 28.223 1.00 89.38 89 GLU A C 1
ATOM 688 O O . GLU A 1 89 ? -3.216 2.621 27.334 1.00 89.38 89 GLU A O 1
ATOM 693 N N . ARG A 1 90 ? -2.610 4.428 28.521 1.00 89.00 90 ARG A N 1
ATOM 694 C CA . ARG A 1 90 ? -3.570 5.352 27.893 1.00 89.00 90 ARG A CA 1
ATOM 695 C C . ARG A 1 90 ? -3.397 5.435 26.379 1.00 89.00 90 ARG A C 1
ATOM 697 O O . ARG A 1 90 ? -4.397 5.487 25.666 1.00 89.00 90 ARG A O 1
ATOM 704 N N . TYR A 1 91 ? -2.156 5.464 25.906 1.00 91.62 91 TYR A N 1
ATOM 705 C CA . TYR A 1 91 ? -1.835 5.572 24.482 1.00 91.62 91 TYR A CA 1
ATOM 706 C C . TYR A 1 91 ? -1.714 4.210 23.782 1.00 91.62 91 TYR A C 1
ATOM 708 O O . TYR A 1 91 ? -1.442 4.167 22.586 1.00 91.62 91 TYR A O 1
ATOM 716 N N . GLY A 1 92 ? -1.959 3.100 24.491 1.00 91.38 92 GLY A N 1
ATOM 717 C CA . GLY A 1 92 ? -1.984 1.760 23.902 1.00 91.38 92 GLY A CA 1
ATOM 718 C C . GLY A 1 92 ? -0.609 1.207 23.517 1.00 91.38 92 GLY A C 1
ATOM 719 O O . GLY A 1 92 ? -0.534 0.324 22.672 1.00 91.38 92 GLY A O 1
ATOM 720 N N . TYR A 1 93 ? 0.475 1.690 24.131 1.00 92.19 93 TYR A N 1
ATOM 721 C CA . TYR A 1 93 ? 1.809 1.085 23.994 1.00 92.19 93 TYR A CA 1
ATOM 722 C C . TYR A 1 93 ? 1.922 -0.236 24.767 1.00 92.19 93 TYR A C 1
ATOM 724 O O . TYR A 1 93 ? 2.684 -1.127 24.395 1.00 92.19 93 TYR A O 1
ATOM 732 N N . ILE A 1 94 ? 1.142 -0.370 25.840 1.00 90.69 94 ILE A N 1
ATOM 733 C CA . ILE A 1 94 ? 0.940 -1.604 26.605 1.00 90.69 94 ILE A CA 1
ATOM 734 C C . ILE A 1 94 ? -0.560 -1.856 26.759 1.00 90.69 94 ILE A C 1
ATOM 736 O O . ILE A 1 94 ? -1.362 -0.948 26.547 1.00 90.69 94 ILE A O 1
ATOM 740 N N . ASN A 1 95 ? -0.936 -3.067 27.181 1.00 89.94 95 ASN A N 1
ATOM 741 C CA . ASN A 1 95 ? -2.329 -3.427 27.476 1.00 89.94 95 ASN A CA 1
ATOM 742 C C . ASN A 1 95 ? -3.280 -3.081 26.311 1.00 89.94 95 ASN A C 1
ATOM 744 O O . ASN A 1 95 ? -4.320 -2.451 26.501 1.00 89.94 95 ASN A O 1
ATOM 748 N N . TYR A 1 96 ? -2.895 -3.477 25.094 1.00 92.56 96 TYR A N 1
ATOM 749 C CA . TYR A 1 96 ? -3.728 -3.378 23.899 1.00 92.56 96 TYR A CA 1
ATOM 750 C C . TYR A 1 96 ? -3.933 -4.751 23.255 1.00 92.56 96 TYR A C 1
ATOM 752 O O . TYR A 1 96 ? -3.151 -5.683 23.470 1.00 92.56 96 TYR A O 1
ATOM 760 N N . GLY A 1 97 ? -4.984 -4.860 22.442 1.00 91.69 97 GLY A N 1
ATOM 761 C CA . GLY A 1 97 ? -5.303 -6.078 21.704 1.00 91.69 97 GLY A CA 1
ATOM 762 C C . GLY A 1 97 ? -6.008 -7.118 22.573 1.00 91.69 97 GLY A C 1
ATOM 763 O O . GLY A 1 97 ? -7.019 -6.820 23.215 1.00 91.69 97 GLY A O 1
ATOM 764 N N . VAL A 1 98 ? -5.493 -8.346 22.564 1.00 90.12 98 VAL A N 1
ATOM 765 C CA . VAL A 1 98 ? -6.064 -9.491 23.281 1.00 90.12 98 VAL A CA 1
ATOM 766 C C . VAL A 1 98 ? -5.155 -9.877 24.440 1.00 90.12 98 VAL A C 1
ATOM 768 O O . VAL A 1 98 ? -4.025 -10.317 24.253 1.00 90.12 98 VAL A O 1
ATOM 771 N N . PHE A 1 99 ? -5.643 -9.686 25.660 1.00 87.81 99 PHE A N 1
ATOM 772 C CA . PHE A 1 99 ? -4.900 -9.985 26.877 1.00 87.81 99 PHE A CA 1
ATOM 773 C C . PHE A 1 99 ? -5.856 -10.267 28.036 1.00 87.81 99 PHE A C 1
ATOM 775 O O . PHE A 1 99 ? -6.972 -9.747 28.088 1.00 87.81 99 PHE A O 1
ATOM 782 N N . HIS A 1 100 ? -5.396 -11.078 28.988 1.00 84.00 100 HIS A N 1
ATOM 783 C CA . HIS A 1 100 ? -6.133 -11.348 30.215 1.00 84.00 100 HIS A CA 1
ATOM 784 C C . HIS A 1 100 ? -6.041 -10.147 31.165 1.00 84.00 100 HIS A C 1
ATOM 786 O O . HIS A 1 100 ? -4.949 -9.743 31.572 1.00 84.00 100 HIS A O 1
ATOM 792 N N . VAL A 1 101 ? -7.189 -9.598 31.560 1.00 81.12 101 VAL A N 1
ATOM 793 C CA . VAL A 1 101 ? -7.265 -8.473 32.499 1.00 81.12 101 VAL A CA 1
ATOM 794 C C . VAL A 1 101 ? -7.167 -9.004 33.929 1.00 81.12 101 VAL A C 1
ATOM 796 O O . VAL A 1 101 ? -8.091 -9.641 34.424 1.00 81.12 101 VAL A O 1
ATOM 799 N N . THR A 1 102 ? -6.042 -8.763 34.600 1.00 81.00 102 THR A N 1
ATOM 800 C CA . THR A 1 102 ? -5.821 -9.192 35.995 1.00 81.00 102 THR A CA 1
ATOM 801 C C . THR A 1 102 ? -6.266 -8.156 37.026 1.00 81.00 102 THR A C 1
ATOM 803 O O . THR A 1 102 ? -6.579 -8.513 38.158 1.00 81.00 102 THR A O 1
ATOM 806 N N . ALA A 1 103 ? -6.310 -6.881 36.642 1.00 76.38 103 ALA A N 1
ATOM 807 C CA . ALA A 1 103 ? -6.772 -5.770 37.463 1.00 76.38 103 ALA A CA 1
ATOM 808 C C . ALA A 1 103 ? -7.429 -4.701 36.571 1.00 76.38 103 ALA A C 1
ATOM 810 O O . ALA A 1 103 ? -7.116 -4.640 35.378 1.00 76.38 103 ALA A O 1
ATOM 811 N N . PRO A 1 104 ? -8.322 -3.850 37.114 1.00 73.25 104 PRO A N 1
ATOM 812 C CA . PRO A 1 104 ? -8.821 -2.687 36.388 1.00 73.25 104 PRO A CA 1
ATOM 813 C C . PRO A 1 104 ? -7.664 -1.796 35.906 1.00 73.25 104 PRO A C 1
ATOM 815 O O . PRO A 1 104 ? -6.649 -1.714 36.605 1.00 73.25 104 PRO A O 1
ATOM 818 N N . PRO A 1 105 ? -7.810 -1.088 34.768 1.00 76.38 105 PRO A N 1
ATOM 819 C CA . PRO A 1 105 ? -6.786 -0.154 34.312 1.00 76.38 105 PRO A CA 1
ATOM 820 C C . PRO A 1 105 ? -6.469 0.867 35.397 1.00 76.38 105 PRO A C 1
ATOM 822 O O . PRO A 1 105 ? -7.357 1.300 36.143 1.00 76.38 105 PRO A O 1
ATOM 825 N N . LEU A 1 106 ? -5.215 1.308 35.450 1.00 71.62 106 LEU A N 1
ATOM 826 C CA . LEU A 1 106 ? -4.745 2.217 36.494 1.00 71.62 106 LEU A CA 1
ATOM 827 C C . LEU A 1 106 ? -5.509 3.549 36.444 1.00 71.62 106 LEU A C 1
ATOM 829 O O . LEU A 1 106 ? -5.843 4.133 37.472 1.00 71.62 106 LEU A O 1
ATOM 833 N N . THR A 1 107 ? -5.904 3.964 35.239 1.00 66.50 107 THR A N 1
ATOM 834 C CA . THR A 1 107 ? -6.793 5.113 35.013 1.00 66.50 107 THR A CA 1
ATOM 835 C C . THR A 1 107 ? -8.140 4.999 35.740 1.00 66.50 107 THR A C 1
ATOM 837 O O . THR A 1 107 ? -8.666 6.012 36.188 1.00 66.50 107 THR A O 1
ATOM 840 N N . ARG A 1 108 ? -8.689 3.788 35.905 1.00 64.50 108 ARG A N 1
ATOM 841 C CA . ARG A 1 108 ? -9.933 3.536 36.649 1.00 64.50 108 ARG A CA 1
ATOM 842 C C . ARG A 1 108 ? -9.677 3.324 38.137 1.00 64.50 108 ARG A C 1
ATOM 844 O O . ARG A 1 108 ? -10.465 3.797 38.951 1.00 64.50 108 ARG A O 1
ATOM 851 N N . ALA A 1 109 ? -8.580 2.658 38.494 1.00 57.56 109 ALA A N 1
ATOM 852 C CA . ALA A 1 109 ? -8.192 2.451 39.888 1.00 57.56 109 ALA A CA 1
ATOM 853 C C . ALA A 1 109 ? -7.996 3.783 40.636 1.00 57.56 109 ALA A C 1
ATOM 855 O O . ALA A 1 109 ? -8.422 3.906 41.780 1.00 57.56 109 ALA A O 1
ATOM 856 N N . LEU A 1 110 ? -7.437 4.798 39.967 1.00 55.34 110 LEU A N 1
ATOM 857 C CA . LEU A 1 110 ? -7.241 6.134 40.540 1.00 55.34 110 LEU A CA 1
ATOM 858 C C . LEU A 1 110 ? -8.530 6.976 40.615 1.00 55.34 110 LEU A C 1
ATOM 860 O O . LEU A 1 110 ? -8.615 7.863 41.454 1.00 55.34 110 LEU A O 1
ATOM 864 N N . MET A 1 111 ? -9.531 6.701 39.770 1.00 50.88 111 MET A N 1
ATOM 865 C CA . MET A 1 111 ? -10.819 7.423 39.745 1.00 50.88 111 MET A CA 1
ATOM 866 C C . MET A 1 111 ? -11.886 6.797 40.662 1.00 50.88 111 MET A C 1
ATOM 868 O O . MET A 1 111 ? -12.860 7.458 41.008 1.00 50.88 111 MET A O 1
ATOM 872 N N . GLY A 1 112 ? -11.746 5.513 41.013 1.00 43.53 112 GLY A N 1
ATOM 873 C CA . GLY A 1 112 ? -12.763 4.732 41.726 1.00 43.53 112 GLY A CA 1
ATOM 874 C C . GLY A 1 112 ? -12.579 4.599 43.241 1.00 43.53 112 GLY A C 1
ATOM 875 O O . GLY A 1 112 ? -13.432 3.991 43.882 1.00 43.53 112 GLY A O 1
ATOM 876 N N . GLN A 1 113 ? -11.499 5.120 43.835 1.00 37.34 113 GLN A N 1
ATOM 877 C CA . GLN A 1 113 ? -11.279 5.020 45.282 1.00 37.34 113 GLN A CA 1
ATOM 878 C C . GLN A 1 113 ? -11.696 6.293 46.019 1.00 37.34 113 GLN A C 1
ATOM 880 O O . GLN A 1 113 ? -10.879 7.165 46.291 1.00 37.34 113 GLN A O 1
ATOM 885 N N . GLY A 1 114 ? -12.961 6.337 46.439 1.00 40.38 114 GLY A N 1
ATOM 886 C CA . GLY A 1 114 ? -13.452 7.247 47.482 1.00 40.38 114 GLY A CA 1
ATOM 887 C C . GLY A 1 114 ? -12.990 6.864 48.897 1.00 40.38 114 GLY A C 1
ATOM 888 O O . GLY A 1 114 ? -13.766 6.958 49.842 1.00 40.38 114 GLY A O 1
ATOM 889 N N . THR A 1 115 ? -11.753 6.386 49.064 1.00 33.91 115 THR A N 1
ATOM 890 C CA . THR A 1 115 ? -11.209 5.970 50.366 1.00 33.91 115 THR A CA 1
ATOM 891 C C . THR A 1 115 ? -9.760 6.429 50.537 1.00 33.91 115 THR A C 1
ATOM 893 O O . THR A 1 115 ? -8.833 5.648 50.365 1.00 33.91 115 THR A O 1
ATOM 896 N N . GLY A 1 116 ? -9.569 7.707 50.873 1.00 35.38 116 GLY A N 1
ATOM 897 C CA . GLY A 1 116 ? -8.625 8.235 51.877 1.00 35.38 116 GLY A CA 1
ATOM 898 C C . GLY A 1 116 ? -7.106 7.981 51.806 1.00 35.38 116 GLY A C 1
ATOM 899 O O . GLY A 1 116 ? -6.380 8.697 52.490 1.00 35.38 116 GLY A O 1
ATOM 900 N N . SER A 1 117 ? -6.578 7.025 51.037 1.00 39.28 117 SER A N 1
ATOM 901 C CA . SER A 1 117 ? -5.143 6.677 51.065 1.00 39.28 117 SER A CA 1
ATOM 902 C C . SER A 1 117 ? -4.371 7.068 49.800 1.00 39.28 117 SER A C 1
ATOM 904 O O . SER A 1 117 ? -3.171 7.322 49.886 1.00 39.28 117 SER A O 1
ATOM 906 N N . LEU A 1 118 ? -5.040 7.194 48.646 1.00 39.78 118 LEU A N 1
ATOM 907 C CA . LEU A 1 118 ? -4.416 7.555 47.358 1.00 39.78 118 LEU A CA 1
ATOM 908 C C . LEU A 1 118 ? -4.796 8.954 46.835 1.00 39.78 118 LEU A C 1
ATOM 910 O O . LEU A 1 118 ? -4.104 9.469 45.960 1.00 39.78 118 LEU A O 1
ATOM 914 N N . GLU A 1 119 ? -5.812 9.620 47.398 1.00 40.78 119 GLU A N 1
ATOM 915 C CA . GLU A 1 119 ? -6.180 11.011 47.042 1.00 40.78 119 GLU A CA 1
ATOM 916 C C . GLU A 1 119 ? -5.073 12.032 47.367 1.00 40.78 119 GLU A C 1
ATOM 918 O O . GLU A 1 119 ? -4.966 13.082 46.730 1.00 40.78 119 GLU A O 1
ATOM 923 N N . ASN A 1 120 ? -4.192 11.702 48.315 1.00 39.28 120 ASN A N 1
ATOM 924 C CA . ASN A 1 120 ? -3.024 12.516 48.658 1.00 39.28 120 ASN A CA 1
ATOM 925 C C . ASN A 1 120 ? -1.790 12.212 47.791 1.00 39.28 120 ASN A C 1
ATOM 927 O O . ASN A 1 120 ? -0.723 12.770 48.039 1.00 39.28 120 ASN A O 1
ATOM 931 N N . SER A 1 121 ? -1.913 11.352 46.773 1.00 42.03 121 SER A N 1
ATOM 932 C CA . SER A 1 121 ? -0.831 11.067 45.828 1.00 42.03 121 SER A CA 1
ATOM 933 C C . SER A 1 121 ? -0.776 12.176 44.749 1.00 42.03 121 SER A C 1
ATOM 935 O O . SER A 1 121 ? -1.744 12.345 44.001 1.00 42.03 121 SER A O 1
ATOM 937 N N . PRO A 1 122 ? 0.316 12.958 44.623 1.00 41.78 122 PRO A N 1
ATOM 938 C CA . PRO A 1 122 ? 0.425 14.107 43.720 1.00 41.78 122 PRO A CA 1
ATOM 939 C C . PRO A 1 122 ? 0.205 13.784 42.239 1.00 41.78 122 PRO A C 1
ATOM 941 O O . PRO A 1 122 ? -0.218 14.667 41.493 1.00 41.78 122 PRO A O 1
ATOM 944 N N . GLY A 1 123 ? 0.426 12.537 41.802 1.00 41.59 123 GLY A N 1
ATOM 945 C CA . GLY A 1 123 ? 0.104 12.092 40.441 1.00 41.59 123 GLY A CA 1
ATOM 946 C C . GLY A 1 123 ? -1.381 12.241 40.082 1.00 41.59 123 GLY A C 1
ATOM 947 O O . GLY A 1 123 ? -1.708 12.586 38.948 1.00 41.59 123 GLY A O 1
ATOM 948 N N . VAL A 1 124 ? -2.282 12.086 41.062 1.00 46.66 124 VAL A N 1
ATOM 949 C CA . VAL A 1 124 ? -3.725 12.343 40.902 1.00 46.66 124 VAL A CA 1
ATOM 950 C C . VAL A 1 124 ? -3.995 13.853 40.874 1.00 46.66 124 VAL A C 1
ATOM 952 O O . VAL A 1 124 ? -4.755 14.339 40.039 1.00 46.66 124 VAL A O 1
ATOM 955 N N . GLN A 1 125 ? -3.302 14.635 41.707 1.00 43.34 125 GLN A N 1
ATOM 956 C CA . GLN A 1 125 ? -3.460 16.097 41.767 1.00 43.34 125 GLN A CA 1
ATOM 957 C C . GLN A 1 125 ? -2.967 16.829 40.502 1.00 43.34 125 GLN A C 1
ATOM 959 O O . GLN A 1 125 ? -3.489 17.896 40.173 1.00 43.34 125 GLN A O 1
ATOM 964 N N . LEU A 1 126 ? -1.997 16.267 39.771 1.00 43.41 126 LEU A N 1
ATOM 965 C CA . LEU A 1 126 ? -1.518 16.788 38.482 1.00 43.41 126 LEU A CA 1
ATOM 966 C C . LEU A 1 126 ? -2.572 16.676 37.368 1.00 43.41 126 LEU A C 1
ATOM 968 O O . LEU A 1 126 ? -2.704 17.604 36.569 1.00 43.41 126 LEU A O 1
ATOM 972 N N . LEU A 1 127 ? -3.378 15.609 37.352 1.00 43.69 127 LEU A N 1
ATOM 973 C CA . LEU A 1 127 ? -4.475 15.438 36.386 1.00 43.69 127 LEU A CA 1
ATOM 974 C C . LEU A 1 127 ? -5.613 16.452 36.603 1.00 43.69 127 LEU A C 1
ATOM 976 O O . LEU A 1 127 ? -6.264 16.868 35.647 1.00 43.69 127 LEU A O 1
ATOM 980 N N . HIS A 1 128 ? -5.819 16.910 37.840 1.00 44.31 128 HIS A N 1
ATOM 981 C CA . HIS A 1 128 ? -6.876 17.868 38.182 1.00 44.31 128 HIS A CA 1
ATOM 982 C C . HIS A 1 128 ? -6.517 19.347 37.934 1.00 44.31 128 HIS A C 1
ATOM 984 O O . HIS A 1 128 ? -7.403 20.198 38.009 1.00 44.31 128 HIS A O 1
ATOM 990 N N . LYS A 1 129 ? -5.254 19.693 37.638 1.00 40.09 129 LYS A N 1
ATOM 991 C CA . LYS A 1 129 ? -4.807 21.102 37.572 1.00 40.09 129 LYS A CA 1
ATOM 992 C C . LYS A 1 129 ? -4.965 21.804 36.213 1.00 40.09 129 LYS A C 1
ATOM 994 O O . LYS A 1 129 ? -4.792 23.018 36.182 1.00 40.09 129 LYS A O 1
ATOM 999 N N . SER A 1 130 ? -5.327 21.113 35.124 1.00 37.03 130 SER A N 1
ATOM 1000 C CA . SER A 1 130 ? -5.333 21.714 33.766 1.00 37.03 130 SER A CA 1
ATOM 1001 C C . SER A 1 130 ? -6.688 21.730 33.028 1.00 37.03 130 SER A C 1
ATOM 1003 O O . SER A 1 130 ? -6.763 22.089 31.858 1.00 37.03 130 SER A O 1
ATOM 1005 N N . GLY A 1 131 ? -7.797 21.385 33.685 1.00 34.53 131 GLY A N 1
ATOM 1006 C CA . GLY A 1 131 ? -9.140 21.473 33.095 1.00 34.53 131 GLY A CA 1
ATOM 1007 C C . GLY A 1 131 ? -10.045 22.364 33.934 1.00 34.53 131 GLY A C 1
ATOM 1008 O O . GLY A 1 131 ? -10.031 22.255 35.157 1.00 34.53 131 GLY A O 1
ATOM 1009 N N . SER A 1 132 ? -10.828 23.244 33.296 1.00 32.88 132 SER A N 1
ATOM 1010 C CA . SER A 1 132 ? -11.885 24.032 33.953 1.00 32.88 132 SER A CA 1
ATOM 1011 C C . SER A 1 132 ? -12.614 23.201 35.010 1.00 32.88 132 SER A C 1
ATOM 1013 O O . SER A 1 132 ? -13.080 22.104 34.706 1.00 32.88 132 SER A O 1
ATOM 1015 N N . LYS A 1 133 ? -12.732 23.734 36.233 1.00 33.31 133 LYS A N 1
ATOM 1016 C CA . LYS A 1 133 ? -13.523 23.154 37.327 1.00 33.31 133 LYS A CA 1
ATOM 1017 C C . LYS A 1 133 ? -14.989 22.993 36.895 1.00 33.31 133 LYS A C 1
ATOM 1019 O O . LYS A 1 133 ? -15.829 23.825 37.220 1.00 33.31 133 LYS A O 1
ATOM 1024 N N . ARG A 1 134 ? -15.329 21.913 36.194 1.00 34.34 134 ARG A N 1
ATOM 1025 C CA . ARG A 1 134 ? -16.660 21.319 36.298 1.00 34.34 134 ARG A CA 1
ATOM 1026 C C . ARG A 1 134 ? -16.621 20.454 37.549 1.00 34.34 134 ARG A C 1
ATOM 1028 O O . ARG A 1 134 ? -15.894 19.467 37.590 1.00 34.34 134 ARG A O 1
ATOM 1035 N N . GLN A 1 135 ? -17.354 20.866 38.582 1.00 32.28 135 GLN A N 1
ATOM 1036 C CA . GLN A 1 135 ? -17.726 19.975 39.678 1.00 32.28 135 GLN A CA 1
ATOM 1037 C C . GLN A 1 135 ? -18.431 18.767 39.054 1.00 32.28 135 GLN A C 1
ATOM 1039 O O . GLN A 1 135 ? -19.578 18.866 38.627 1.00 32.28 135 GLN A O 1
ATOM 1044 N N . ILE A 1 136 ? -17.725 17.646 38.933 1.00 38.88 136 ILE A N 1
ATOM 1045 C CA . ILE A 1 136 ? -18.357 16.363 38.655 1.00 38.88 136 ILE A CA 1
ATOM 1046 C C . ILE A 1 136 ? -18.941 15.939 39.998 1.00 38.88 136 ILE A C 1
ATOM 1048 O O . ILE A 1 136 ? -18.211 15.521 40.894 1.00 38.88 136 ILE A O 1
ATOM 1052 N N . ASN A 1 137 ? -20.246 16.151 40.174 1.00 32.19 137 ASN A N 1
ATOM 1053 C CA . ASN A 1 137 ? -20.969 15.612 41.318 1.00 32.19 137 ASN A CA 1
ATOM 1054 C C . ASN A 1 137 ? -20.767 14.090 41.329 1.00 32.19 137 ASN A C 1
ATOM 1056 O O . ASN A 1 137 ? -21.098 13.409 40.360 1.00 32.19 137 ASN A O 1
ATOM 1060 N N . SER A 1 138 ? -20.245 13.560 42.434 1.00 39.94 138 SER A N 1
ATOM 1061 C CA . SER A 1 138 ? -19.965 12.137 42.684 1.00 39.94 138 SER A CA 1
ATOM 1062 C C . SER A 1 138 ? -21.217 11.243 42.742 1.00 39.94 138 SER A C 1
ATOM 1064 O O . SER A 1 138 ? -21.141 10.084 43.141 1.00 39.94 138 SER A O 1
ATOM 1066 N N . SER A 1 139 ? -22.375 11.773 42.344 1.00 37.75 139 SER A N 1
ATOM 1067 C CA . SER A 1 139 ? -23.673 11.104 42.341 1.00 37.75 139 SER A CA 1
ATOM 1068 C C . SER A 1 139 ? -24.061 10.498 40.990 1.00 37.75 139 SER A C 1
ATOM 1070 O O . SER A 1 139 ? -25.062 9.791 40.936 1.00 37.75 139 SER A O 1
ATOM 1072 N N . ASP A 1 140 ? -23.319 10.759 39.908 1.00 41.25 140 ASP A N 1
ATOM 1073 C CA . ASP A 1 140 ? -23.690 10.294 38.567 1.00 41.25 140 ASP A CA 1
ATOM 1074 C C . ASP A 1 140 ? -22.689 9.248 38.060 1.00 41.25 140 ASP A C 1
ATOM 1076 O O . ASP A 1 140 ? -21.701 9.542 37.390 1.00 41.25 140 ASP A O 1
ATOM 1080 N N . ASN A 1 141 ? -22.938 7.985 38.412 1.00 57.62 141 ASN A N 1
ATOM 1081 C CA . ASN A 1 141 ? -22.165 6.812 37.982 1.00 57.62 141 ASN A CA 1
ATOM 1082 C C . ASN A 1 141 ? -22.454 6.451 36.502 1.00 57.62 141 ASN A C 1
ATOM 1084 O O . ASN A 1 141 ? -22.524 5.276 36.129 1.00 57.62 141 ASN A O 1
ATOM 1088 N N . ARG A 1 142 ? -22.713 7.463 35.662 1.00 73.50 142 ARG A N 1
ATOM 1089 C CA . ARG A 1 142 ? -23.075 7.307 34.254 1.00 73.50 142 ARG A CA 1
ATOM 1090 C C . ARG A 1 142 ? -21.817 6.988 33.451 1.00 73.50 142 ARG A C 1
ATOM 1092 O O . ARG A 1 142 ? -20.875 7.774 33.399 1.00 73.50 142 ARG A O 1
ATOM 1099 N N . LYS A 1 143 ? -21.814 5.824 32.804 1.00 81.12 143 LYS A N 1
ATOM 1100 C CA . LYS A 1 143 ? -20.738 5.417 31.894 1.00 81.12 143 LYS A CA 1
ATOM 1101 C C . LYS A 1 143 ? -20.719 6.331 30.671 1.00 81.12 143 LYS A C 1
ATOM 1103 O O . LYS A 1 143 ? -21.775 6.658 30.134 1.00 81.12 143 LYS A O 1
ATOM 1108 N N . ILE A 1 144 ? -19.517 6.693 30.222 1.00 90.81 144 ILE A N 1
ATOM 1109 C CA . ILE A 1 144 ? -19.328 7.386 28.945 1.00 90.81 144 ILE A CA 1
ATOM 1110 C C . ILE A 1 144 ? -19.782 6.445 27.834 1.00 90.81 144 ILE A C 1
ATOM 1112 O O . ILE A 1 144 ? -19.304 5.313 27.767 1.00 90.81 144 ILE A O 1
ATOM 1116 N N . LYS A 1 145 ? -20.667 6.914 26.962 1.00 95.19 145 LYS A N 1
ATOM 1117 C CA . LYS A 1 145 ? -21.178 6.164 25.822 1.00 95.19 145 LYS A CA 1
ATOM 1118 C C . LYS A 1 145 ? -20.544 6.662 24.530 1.00 95.19 145 LYS A C 1
ATOM 1120 O O . LYS A 1 145 ? -20.529 7.862 24.259 1.00 95.19 145 LYS A O 1
ATOM 1125 N N . VAL A 1 146 ? -20.039 5.741 23.716 1.00 97.50 146 VAL A N 1
ATOM 1126 C CA . VAL A 1 146 ? -19.370 6.031 22.445 1.00 97.50 146 VAL A CA 1
ATOM 1127 C C . VAL A 1 146 ? -19.993 5.204 21.330 1.00 97.50 146 VAL A C 1
ATOM 1129 O O . VAL A 1 146 ? -20.146 3.991 21.453 1.00 97.50 146 VAL A O 1
ATOM 1132 N N . ILE A 1 147 ? -20.314 5.853 20.214 1.00 98.25 147 ILE A N 1
ATOM 1133 C CA . ILE A 1 147 ? -20.741 5.167 18.991 1.00 98.25 147 ILE A CA 1
ATOM 1134 C C . ILE A 1 147 ? -19.580 5.159 18.003 1.00 98.25 147 ILE A C 1
ATOM 1136 O O . ILE A 1 147 ? -18.961 6.193 17.763 1.00 98.25 147 ILE A O 1
ATOM 1140 N N . ILE A 1 148 ? -19.296 4.004 17.410 1.00 98.50 148 ILE A N 1
ATOM 1141 C CA . ILE A 1 148 ? -18.247 3.822 16.407 1.00 98.50 148 ILE A CA 1
ATOM 1142 C C . ILE A 1 148 ? -18.896 3.431 15.079 1.00 98.50 148 ILE A C 1
ATOM 1144 O O . ILE A 1 148 ? -19.649 2.462 15.017 1.00 98.50 148 ILE A O 1
ATOM 1148 N N . ALA A 1 149 ? -18.589 4.153 14.002 1.00 97.69 149 ALA A N 1
ATOM 1149 C CA . ALA A 1 149 ? -19.011 3.764 12.656 1.00 97.69 149 ALA A CA 1
ATOM 1150 C C . ALA A 1 149 ? -17.965 2.847 12.010 1.00 97.69 149 ALA A C 1
ATOM 1152 O O . ALA A 1 149 ? -16.897 3.326 11.615 1.00 97.69 149 ALA A O 1
ATOM 1153 N N . GLY A 1 150 ? -18.298 1.561 11.876 1.00 97.00 150 GLY A N 1
ATOM 1154 C CA . GLY A 1 150 ? -17.488 0.523 11.236 1.00 97.00 150 GLY A CA 1
ATOM 1155 C C . GLY A 1 150 ? -16.796 -0.432 12.216 1.00 97.00 150 GLY A C 1
ATOM 1156 O O . GLY A 1 150 ? -16.076 -0.013 13.118 1.00 97.00 150 GLY A O 1
ATOM 1157 N N . ALA A 1 151 ? -16.946 -1.736 11.978 1.00 97.12 151 ALA A N 1
ATOM 1158 C CA . ALA A 1 151 ? -16.265 -2.828 12.677 1.00 97.12 151 ALA A CA 1
ATOM 1159 C C . ALA A 1 151 ? -15.031 -3.329 11.897 1.00 97.12 151 ALA A C 1
ATOM 1161 O O . ALA A 1 151 ? -14.736 -4.527 11.855 1.00 97.12 151 ALA A O 1
ATOM 1162 N N . GLY A 1 152 ? -14.302 -2.408 11.258 1.00 97.50 152 GLY A N 1
ATOM 1163 C CA . GLY A 1 152 ? -12.951 -2.665 10.751 1.00 97.50 152 GLY A CA 1
ATOM 1164 C C . GLY A 1 152 ? -11.926 -2.762 11.887 1.00 97.50 152 GLY A C 1
ATOM 1165 O O . GLY A 1 152 ? -12.248 -2.508 13.045 1.00 97.50 152 GLY A O 1
ATOM 1166 N N . ILE A 1 153 ? -10.669 -3.086 11.567 1.00 96.75 153 ILE A N 1
ATOM 1167 C CA . ILE A 1 153 ? -9.610 -3.248 12.582 1.00 96.75 153 ILE A CA 1
ATOM 1168 C C . ILE A 1 153 ? -9.426 -2.010 13.474 1.00 96.75 153 ILE A C 1
ATOM 1170 O O . ILE A 1 153 ? -9.280 -2.146 14.685 1.00 96.75 153 ILE A O 1
ATOM 1174 N N . SER A 1 154 ? -9.529 -0.805 12.90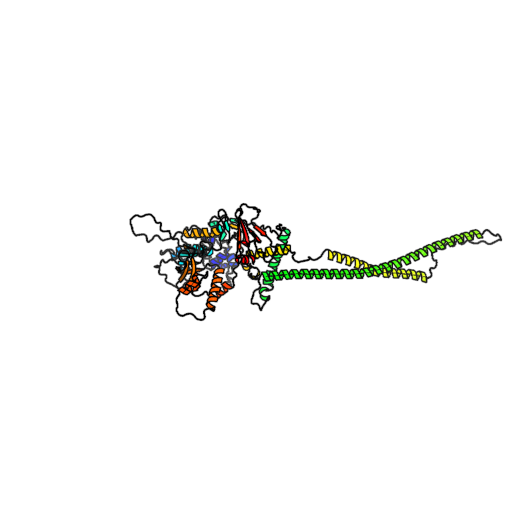2 1.00 97.38 154 SER A N 1
ATOM 1175 C CA . SER A 1 154 ? -9.455 0.460 13.643 1.00 97.38 154 SER A CA 1
ATOM 1176 C C . SER A 1 154 ? -10.603 0.611 14.645 1.00 97.38 154 SER A C 1
ATOM 1178 O O . SER A 1 154 ? -10.360 0.911 15.812 1.00 97.38 154 SER A O 1
ATOM 1180 N N . GLY A 1 155 ? -11.842 0.362 14.212 1.00 97.56 155 GLY A N 1
ATOM 1181 C CA . GLY A 1 155 ? -13.028 0.425 15.066 1.00 97.56 155 GLY A CA 1
ATOM 1182 C C . GLY A 1 155 ? -13.016 -0.629 16.172 1.00 97.56 155 GLY A C 1
ATOM 1183 O O . GLY A 1 155 ? -13.302 -0.307 17.321 1.00 97.56 155 GLY A O 1
ATOM 1184 N N . LEU A 1 156 ? -12.610 -1.865 15.860 1.00 96.81 156 LEU A N 1
ATOM 1185 C CA . LEU A 1 156 ? -12.526 -2.962 16.832 1.00 96.81 156 LEU A CA 1
ATOM 1186 C C . LEU A 1 156 ? -11.469 -2.707 17.915 1.00 96.81 156 LEU A C 1
ATOM 1188 O O . LEU A 1 156 ? -11.749 -2.906 19.097 1.00 96.81 156 LEU A O 1
ATOM 1192 N N . ILE A 1 157 ? -10.271 -2.243 17.539 1.00 95.62 157 ILE A N 1
ATOM 1193 C CA . ILE A 1 157 ? -9.214 -1.911 18.507 1.00 95.62 157 ILE A CA 1
ATOM 1194 C C . ILE A 1 157 ? -9.636 -0.719 19.372 1.00 95.62 157 ILE A C 1
ATOM 1196 O O . ILE A 1 157 ? -9.495 -0.774 20.594 1.00 95.62 157 ILE A O 1
ATOM 1200 N N . ALA A 1 158 ? -10.206 0.332 18.771 1.00 96.56 158 ALA A N 1
ATOM 1201 C CA . ALA A 1 158 ? -10.707 1.481 19.523 1.00 96.56 158 ALA A CA 1
ATOM 1202 C C . ALA A 1 158 ? -11.809 1.071 20.509 1.00 96.56 158 ALA A C 1
ATOM 1204 O O . ALA A 1 158 ? -11.758 1.455 21.676 1.00 96.56 158 ALA A O 1
ATOM 1205 N N . ALA A 1 159 ? -12.757 0.235 20.076 1.00 95.44 159 ALA A N 1
ATOM 1206 C CA . ALA A 1 159 ? -13.795 -0.312 20.940 1.00 95.44 159 ALA A CA 1
ATOM 1207 C C . ALA A 1 159 ? -13.205 -1.099 22.112 1.00 95.44 159 ALA A C 1
ATOM 1209 O O . ALA A 1 159 ? -13.637 -0.915 23.247 1.00 95.44 159 ALA A O 1
ATOM 1210 N N . LYS A 1 160 ? -12.191 -1.937 21.854 1.00 92.50 160 LYS A N 1
ATOM 1211 C CA . LYS A 1 160 ? -11.528 -2.731 22.894 1.00 92.50 160 LYS A CA 1
ATOM 1212 C C . LYS A 1 160 ? -10.845 -1.842 23.928 1.00 92.50 160 LYS A C 1
ATOM 1214 O O . LYS A 1 160 ? -11.051 -2.066 25.118 1.00 92.50 160 LYS A O 1
ATOM 1219 N N . GLN A 1 161 ? -10.111 -0.814 23.499 1.00 92.50 161 GLN A N 1
ATOM 1220 C CA . GLN A 1 161 ? -9.457 0.124 24.420 1.00 92.50 161 GLN A CA 1
ATOM 1221 C C . GLN A 1 161 ? -10.466 0.973 25.204 1.00 92.50 161 GLN A C 1
ATOM 1223 O O . GLN A 1 161 ? -10.327 1.142 26.413 1.00 92.50 161 GLN A O 1
ATOM 1228 N N . LEU A 1 162 ? -11.510 1.487 24.550 1.00 92.19 162 LEU A N 1
ATOM 1229 C CA . LEU A 1 162 ? -12.547 2.285 25.212 1.00 92.19 162 LEU A CA 1
ATOM 1230 C C . LEU A 1 162 ? -13.326 1.457 26.242 1.00 92.19 162 LEU A C 1
ATOM 1232 O O . LEU A 1 162 ? -13.511 1.906 27.375 1.00 92.19 162 LEU A O 1
ATOM 1236 N N . ALA A 1 163 ? -13.713 0.230 25.885 1.00 89.50 163 ALA A N 1
ATOM 1237 C CA . ALA A 1 163 ? -14.361 -0.703 26.802 1.00 89.50 163 ALA A CA 1
ATOM 1238 C C . ALA A 1 163 ? -13.431 -1.099 27.959 1.00 89.50 163 ALA A C 1
ATOM 1240 O O . ALA A 1 163 ? -13.875 -1.156 29.106 1.00 89.50 163 ALA A O 1
ATOM 1241 N N . TYR A 1 164 ? -12.134 -1.302 27.689 1.00 87.56 164 TYR A N 1
ATOM 1242 C CA . TYR A 1 164 ? -11.120 -1.534 28.721 1.00 87.56 164 TYR A CA 1
ATOM 1243 C C . TYR A 1 164 ? -11.077 -0.379 29.734 1.00 87.56 164 TYR A C 1
ATOM 1245 O O . TYR A 1 164 ? -11.093 -0.625 30.939 1.00 87.56 164 TYR A O 1
ATOM 1253 N N . PHE A 1 165 ? -11.156 0.874 29.273 1.00 87.06 165 PHE A N 1
ATOM 1254 C CA . PHE A 1 165 ? -11.253 2.060 30.135 1.00 87.06 165 PHE A CA 1
ATOM 1255 C C . PHE A 1 165 ? -12.636 2.296 30.765 1.00 87.06 165 PHE A C 1
ATOM 1257 O O . PHE A 1 165 ? -12.795 3.233 31.548 1.00 87.06 165 PHE A O 1
ATOM 1264 N N . GLY A 1 166 ? -13.620 1.432 30.503 1.00 85.12 166 GLY A N 1
ATOM 1265 C CA . GLY A 1 166 ? -14.935 1.453 31.147 1.00 85.12 166 GLY A CA 1
ATOM 1266 C C . GLY A 1 166 ? -16.027 2.220 30.399 1.00 85.12 166 GLY A C 1
ATOM 1267 O O . GLY A 1 166 ? -17.107 2.400 30.964 1.00 85.12 166 GLY A O 1
ATOM 1268 N N . ALA A 1 167 ? -15.778 2.656 29.161 1.00 88.94 167 ALA A N 1
ATOM 1269 C CA . ALA A 1 167 ? -16.813 3.237 28.309 1.00 88.94 167 ALA A CA 1
ATOM 1270 C C . ALA A 1 167 ? -17.778 2.158 27.788 1.00 88.94 167 ALA A C 1
ATOM 1272 O O . ALA A 1 167 ? -17.384 1.015 27.562 1.00 88.94 167 ALA A O 1
ATOM 1273 N N . GLU A 1 168 ? -19.036 2.533 27.580 1.00 92.25 168 GLU A N 1
ATOM 1274 C CA . GLU A 1 168 ? -20.015 1.749 26.829 1.00 92.25 168 GLU A CA 1
ATOM 1275 C C . GLU A 1 168 ? -19.861 2.059 25.338 1.00 92.25 168 GLU A C 1
ATOM 1277 O O . GLU A 1 168 ? -19.874 3.222 24.934 1.00 92.25 168 GLU A O 1
ATOM 1282 N N . VAL A 1 169 ? -19.701 1.030 24.512 1.00 95.38 169 VAL A N 1
ATOM 1283 C CA . VAL A 1 169 ? -19.395 1.178 23.090 1.00 95.38 169 VAL A CA 1
ATOM 1284 C C . VAL A 1 169 ? -20.442 0.469 22.239 1.00 95.38 169 VAL A C 1
ATOM 1286 O O . VAL A 1 169 ? -20.734 -0.706 22.446 1.00 95.38 169 VAL A O 1
ATOM 1289 N N . ILE A 1 170 ? -20.968 1.166 21.234 1.00 96.06 170 ILE A N 1
ATOM 1290 C CA . ILE A 1 170 ? -21.811 0.575 20.189 1.00 96.06 170 ILE A CA 1
ATOM 1291 C C . ILE A 1 170 ? -21.096 0.749 18.854 1.00 96.06 170 ILE A C 1
ATOM 1293 O O . ILE A 1 170 ? -20.817 1.872 18.438 1.00 96.06 170 ILE A O 1
ATOM 1297 N N . ILE A 1 171 ? -20.798 -0.354 18.174 1.00 97.75 171 ILE A N 1
ATOM 1298 C CA . ILE A 1 171 ? -20.243 -0.346 16.822 1.00 97.75 171 ILE A CA 1
ATOM 1299 C C . ILE A 1 171 ? -21.377 -0.579 15.826 1.00 97.75 171 ILE A C 1
ATOM 1301 O O . ILE A 1 171 ? -22.060 -1.596 15.896 1.00 97.75 171 ILE A O 1
ATOM 1305 N N . LEU A 1 172 ? -21.542 0.337 14.876 1.00 97.00 172 LEU A N 1
ATOM 1306 C CA . LEU A 1 172 ? -22.501 0.230 13.779 1.00 97.00 172 LEU A CA 1
ATOM 1307 C C . LEU A 1 172 ? -21.753 -0.204 12.514 1.00 97.00 172 LEU A C 1
ATOM 1309 O O . LEU A 1 172 ? -20.973 0.570 11.951 1.00 97.00 172 LEU A O 1
ATOM 1313 N N . GLU A 1 173 ? -21.944 -1.454 12.097 1.00 96.44 173 GLU A N 1
ATOM 1314 C CA . GLU A 1 173 ? -21.305 -2.042 10.920 1.00 96.44 173 GLU A CA 1
ATOM 1315 C C . GLU A 1 173 ? -22.319 -2.216 9.791 1.00 96.44 173 GLU A C 1
ATOM 1317 O O . GLU A 1 173 ? -23.299 -2.943 9.911 1.00 96.44 173 GLU A O 1
ATOM 1322 N N . SER A 1 174 ? -22.047 -1.570 8.658 1.00 94.62 174 SER A N 1
ATOM 1323 C CA . SER A 1 174 ? -22.894 -1.620 7.462 1.00 94.62 174 SER A CA 1
ATOM 1324 C C . SER A 1 174 ? -23.001 -3.011 6.831 1.00 94.62 174 SER A C 1
ATOM 1326 O O . SER A 1 174 ? -24.001 -3.322 6.189 1.00 94.62 174 SER A O 1
ATOM 1328 N N . ARG A 1 175 ? -21.970 -3.842 6.992 1.00 94.50 175 ARG A N 1
ATOM 1329 C CA . ARG A 1 175 ? -21.883 -5.200 6.454 1.00 94.50 175 ARG A CA 1
ATOM 1330 C C . ARG A 1 175 ? -22.461 -6.210 7.440 1.00 94.50 175 ARG A C 1
ATOM 1332 O O . ARG A 1 175 ? -22.766 -5.914 8.590 1.00 94.50 175 ARG A O 1
ATOM 1339 N N . ASP A 1 176 ? -22.578 -7.443 6.984 1.00 94.12 176 ASP A N 1
ATOM 1340 C CA . ASP A 1 176 ? -22.945 -8.615 7.781 1.00 94.12 176 ASP A CA 1
ATOM 1341 C C . ASP A 1 176 ? -21.738 -9.309 8.436 1.00 94.12 176 ASP A C 1
ATOM 1343 O O . ASP A 1 176 ? -21.865 -10.397 8.994 1.00 94.12 176 ASP A O 1
ATOM 1347 N N . ARG A 1 177 ? -20.562 -8.677 8.377 1.00 94.69 177 ARG A N 1
ATOM 1348 C CA . ARG A 1 177 ? -19.296 -9.201 8.891 1.00 94.69 177 ARG A CA 1
ATOM 1349 C C . ARG A 1 177 ? -18.416 -8.097 9.460 1.00 94.69 177 ARG A C 1
ATOM 1351 O O . ARG A 1 177 ? -18.496 -6.945 9.038 1.00 94.69 177 ARG A O 1
ATOM 1358 N N . VAL A 1 178 ? -17.510 -8.478 10.357 1.00 96.62 178 VAL A N 1
ATOM 1359 C CA . VAL A 1 178 ? -16.428 -7.607 10.840 1.00 96.62 178 VAL A CA 1
ATOM 1360 C C . VAL A 1 178 ? -15.251 -7.561 9.852 1.00 96.62 178 VAL A C 1
ATOM 1362 O O . VAL A 1 178 ? -15.255 -8.209 8.801 1.00 96.62 178 VAL A O 1
ATOM 1365 N N . GLY A 1 179 ? -14.235 -6.762 10.180 1.00 95.62 179 GLY A N 1
ATOM 1366 C CA . GLY A 1 179 ? -12.945 -6.701 9.486 1.00 95.62 179 GLY A CA 1
ATOM 1367 C C . GLY A 1 179 ? -12.878 -5.669 8.364 1.00 95.62 179 GLY A C 1
ATOM 1368 O O . GLY A 1 179 ? -11.803 -5.141 8.079 1.00 95.62 179 GLY A O 1
ATOM 1369 N N . GLY A 1 180 ? -14.010 -5.289 7.767 1.00 96.00 180 GLY A N 1
ATOM 1370 C CA . GLY A 1 180 ? -14.044 -4.289 6.698 1.00 96.00 180 GLY A CA 1
ATOM 1371 C C . GLY A 1 180 ? -13.155 -4.699 5.517 1.00 96.00 180 GLY A C 1
ATOM 1372 O O . GLY A 1 180 ? -13.472 -5.665 4.820 1.00 96.00 180 GLY A O 1
ATOM 1373 N N . ARG A 1 181 ? -12.042 -3.979 5.313 1.00 96.94 181 ARG A N 1
ATOM 1374 C CA . ARG A 1 181 ? -11.019 -4.255 4.281 1.00 96.94 181 ARG A CA 1
ATOM 1375 C C . ARG A 1 181 ? -10.027 -5.368 4.659 1.00 96.94 181 ARG A C 1
ATOM 1377 O O . ARG A 1 181 ? -9.235 -5.770 3.820 1.00 96.94 181 ARG A O 1
ATOM 1384 N N . MET A 1 182 ? -10.069 -5.892 5.883 1.00 96.19 182 MET A N 1
ATOM 1385 C CA . MET A 1 182 ? -9.430 -7.162 6.248 1.00 96.19 182 MET A CA 1
ATOM 1386 C C . MET A 1 182 ? -10.461 -8.273 6.066 1.00 96.19 182 MET A C 1
ATOM 1388 O O . MET A 1 182 ? -11.298 -8.493 6.942 1.00 96.19 182 MET A O 1
ATOM 1392 N N . TRP A 1 183 ? -10.469 -8.905 4.893 1.00 96.06 183 TRP A N 1
ATOM 1393 C CA . TRP A 1 183 ? -11.505 -9.867 4.532 1.00 96.06 183 TRP A CA 1
ATOM 1394 C C . TRP A 1 183 ? -10.918 -11.145 3.951 1.00 96.06 183 TRP A C 1
ATOM 1396 O O . TRP A 1 183 ? -10.361 -11.137 2.855 1.00 96.06 183 TRP A O 1
ATOM 1406 N N . THR A 1 184 ? -11.134 -12.236 4.679 1.00 96.25 184 THR A N 1
ATOM 1407 C CA . THR A 1 184 ? -10.911 -13.603 4.216 1.00 96.25 184 THR A CA 1
ATOM 1408 C C . THR A 1 184 ? -12.226 -14.175 3.700 1.00 96.25 184 THR A C 1
ATOM 1410 O O . THR A 1 184 ? -13.214 -14.241 4.437 1.00 96.25 184 THR A O 1
ATOM 1413 N N . HIS A 1 185 ? -12.246 -14.603 2.443 1.00 94.56 185 HIS A N 1
ATOM 1414 C CA . HIS A 1 185 ? -13.299 -15.454 1.913 1.00 94.56 185 HIS A CA 1
ATOM 1415 C C . HIS A 1 185 ? -13.061 -16.895 2.376 1.00 94.56 185 HIS A C 1
ATOM 1417 O O . HIS A 1 185 ? -11.960 -17.419 2.221 1.00 94.56 185 HIS A O 1
ATOM 1423 N N . LYS A 1 186 ? -14.089 -17.528 2.945 1.00 93.25 186 LYS A N 1
ATOM 1424 C CA . LYS A 1 186 ? -14.062 -18.926 3.386 1.00 93.25 186 LYS A CA 1
ATOM 1425 C C . LYS A 1 186 ? -14.953 -19.732 2.446 1.00 93.25 186 LYS A C 1
ATOM 1427 O O . LYS A 1 186 ? -16.173 -19.574 2.478 1.00 93.25 186 LYS A O 1
ATOM 1432 N N . GLY A 1 187 ? -14.330 -20.531 1.587 1.00 90.69 187 GLY A N 1
ATOM 1433 C CA . GLY A 1 187 ? -15.011 -21.521 0.764 1.00 90.69 187 GLY A CA 1
ATOM 1434 C C . GLY A 1 187 ? -15.299 -22.798 1.553 1.00 90.69 187 GLY A C 1
ATOM 1435 O O . GLY A 1 187 ? -15.127 -22.842 2.769 1.00 90.69 187 GLY A O 1
ATOM 1436 N N . LYS A 1 188 ? -15.732 -23.856 0.857 1.00 88.38 188 LYS A N 1
ATOM 1437 C CA . LYS A 1 188 ? -16.059 -25.145 1.492 1.00 88.38 188 LYS A CA 1
ATOM 1438 C C . LYS A 1 188 ? -14.847 -25.765 2.201 1.00 88.38 188 LYS A C 1
ATOM 1440 O O . LYS A 1 188 ? -14.948 -26.110 3.370 1.00 88.38 188 LYS A O 1
ATOM 1445 N N . ASP A 1 189 ? -13.724 -25.850 1.486 1.00 89.44 189 ASP A N 1
ATOM 1446 C CA . ASP A 1 189 ? -12.492 -26.522 1.928 1.00 89.44 189 ASP A CA 1
ATOM 1447 C C . ASP A 1 189 ? -11.243 -25.638 1.716 1.00 89.44 189 ASP A C 1
ATOM 1449 O O . ASP A 1 189 ? -10.117 -26.128 1.679 1.00 89.44 189 ASP A O 1
ATOM 1453 N N . PHE A 1 190 ? -11.434 -24.326 1.532 1.00 92.81 190 PHE A N 1
ATOM 1454 C CA . PHE A 1 190 ? -10.353 -23.374 1.276 1.00 92.81 190 PHE A CA 1
ATOM 1455 C C . PHE A 1 190 ? -10.643 -21.999 1.879 1.00 92.81 190 PHE A C 1
ATOM 1457 O O . PHE A 1 190 ? -11.796 -21.650 2.153 1.00 92.81 190 PHE A O 1
ATOM 1464 N N . HIS A 1 191 ? -9.606 -21.179 2.021 1.00 94.06 191 HIS A N 1
ATOM 1465 C CA . HIS A 1 191 ? -9.741 -19.771 2.383 1.00 94.06 191 HIS A CA 1
ATOM 1466 C C . HIS A 1 191 ? -8.757 -18.902 1.602 1.00 94.06 191 HIS A C 1
ATOM 1468 O O . HIS A 1 191 ? -7.659 -19.330 1.269 1.00 94.06 191 HIS A O 1
ATOM 1474 N N . ALA A 1 192 ? -9.154 -17.667 1.304 1.00 94.88 192 ALA A N 1
ATOM 1475 C CA . ALA A 1 192 ? -8.309 -16.717 0.586 1.00 94.88 192 ALA A CA 1
ATOM 1476 C C . ALA A 1 192 ? -8.628 -15.271 0.977 1.00 94.88 192 ALA A C 1
ATOM 1478 O O . ALA A 1 192 ? -9.789 -14.891 1.146 1.00 94.88 192 ALA A O 1
ATOM 1479 N N . ASP A 1 193 ? -7.591 -14.451 1.121 1.00 96.06 193 ASP A N 1
ATOM 1480 C CA . ASP A 1 193 ? -7.722 -13.051 1.517 1.00 96.06 193 ASP A CA 1
ATOM 1481 C C . ASP A 1 193 ? -8.033 -12.147 0.316 1.00 96.06 193 ASP A C 1
ATOM 1483 O O . ASP A 1 193 ? -7.149 -11.797 -0.468 1.00 96.06 193 ASP A O 1
ATOM 1487 N N . LEU A 1 194 ? -9.290 -11.703 0.216 1.00 95.06 194 LEU A N 1
ATOM 1488 C CA . LEU A 1 194 ? -9.737 -10.676 -0.738 1.00 95.06 194 LEU A CA 1
ATOM 1489 C C . LEU A 1 194 ? -9.283 -9.269 -0.330 1.00 95.06 194 LEU A C 1
ATOM 1491 O O . LEU A 1 194 ? -9.119 -8.397 -1.175 1.00 95.06 194 LEU A O 1
ATOM 1495 N N . GLY A 1 195 ? -9.095 -9.049 0.971 1.00 95.19 195 GLY A N 1
ATOM 1496 C CA . GLY A 1 195 ? -8.638 -7.785 1.540 1.00 95.19 195 GLY A CA 1
ATOM 1497 C C . GLY A 1 195 ? -7.129 -7.733 1.780 1.00 95.19 195 GLY A C 1
ATOM 1498 O O . GLY A 1 195 ? -6.331 -8.231 0.988 1.00 95.19 195 GLY A O 1
ATOM 1499 N N . ALA A 1 196 ? -6.720 -7.153 2.908 1.00 95.81 196 ALA A N 1
ATOM 1500 C CA . ALA A 1 196 ? -5.338 -7.261 3.380 1.00 95.81 196 ALA A CA 1
ATOM 1501 C C . ALA A 1 196 ? -4.907 -8.739 3.482 1.00 95.81 196 ALA A C 1
ATOM 1503 O O . ALA A 1 196 ? -5.680 -9.554 3.979 1.00 95.81 196 ALA A O 1
ATOM 1504 N N . MET A 1 197 ? -3.682 -9.064 3.045 1.00 94.50 197 MET A N 1
ATOM 1505 C CA . MET A 1 197 ? -3.115 -10.430 3.125 1.00 94.50 197 MET A CA 1
ATOM 1506 C C . MET A 1 197 ? -1.722 -10.504 3.787 1.00 94.50 197 MET A C 1
ATOM 1508 O O . MET A 1 197 ? -1.371 -11.550 4.321 1.00 94.50 197 MET A O 1
ATOM 1512 N N . VAL A 1 198 ? -0.957 -9.402 3.812 1.00 95.00 198 VAL A N 1
ATOM 1513 C CA . VAL A 1 198 ? 0.447 -9.376 4.271 1.00 95.00 198 VAL A CA 1
ATOM 1514 C C . VAL A 1 198 ? 0.631 -8.537 5.538 1.00 95.00 198 VAL A C 1
ATOM 1516 O O . VAL A 1 198 ? 0.144 -7.409 5.624 1.00 95.00 198 VAL A O 1
ATOM 1519 N N . ILE A 1 199 ? 1.372 -9.067 6.509 1.00 95.56 199 ILE A N 1
ATOM 1520 C CA . ILE A 1 199 ? 1.980 -8.320 7.614 1.00 95.56 199 ILE A CA 1
ATOM 1521 C C . ILE A 1 199 ? 3.366 -7.870 7.150 1.00 95.56 199 ILE A C 1
ATOM 1523 O O . ILE A 1 199 ? 4.241 -8.705 6.918 1.00 95.56 199 ILE A O 1
ATOM 1527 N N . THR A 1 200 ? 3.561 -6.561 7.006 1.00 94.12 200 THR A N 1
ATOM 1528 C CA . THR A 1 200 ? 4.811 -5.978 6.513 1.00 94.12 200 THR A CA 1
ATOM 1529 C C . THR A 1 200 ? 5.810 -5.776 7.650 1.00 94.12 200 THR A C 1
ATOM 1531 O O . THR A 1 200 ? 5.708 -4.822 8.418 1.00 94.12 200 THR A O 1
ATOM 1534 N N . GLY A 1 201 ? 6.753 -6.713 7.789 1.00 93.00 201 GLY A N 1
ATOM 1535 C CA . GLY A 1 201 ? 7.810 -6.648 8.795 1.00 93.00 201 GLY A CA 1
ATOM 1536 C C . GLY A 1 201 ? 7.296 -7.042 10.179 1.00 93.00 201 GLY A C 1
ATOM 1537 O O . GLY A 1 201 ? 6.206 -6.653 10.601 1.00 93.00 201 GLY A O 1
ATOM 1538 N N . LEU A 1 202 ? 8.062 -7.856 10.904 1.00 90.81 202 LEU A N 1
ATOM 1539 C CA . LEU A 1 202 ? 7.661 -8.337 12.234 1.00 90.81 202 LEU A CA 1
ATOM 1540 C C . LEU A 1 202 ? 8.196 -7.465 13.374 1.00 90.81 202 LEU A C 1
ATOM 1542 O O . LEU A 1 202 ? 7.635 -7.473 14.474 1.00 90.81 202 LEU A O 1
ATOM 1546 N N . SER A 1 203 ? 9.275 -6.720 13.139 1.00 90.81 203 SER A N 1
ATOM 1547 C CA . SER A 1 203 ? 9.925 -5.925 14.180 1.00 90.81 203 SER A CA 1
ATOM 1548 C C . SER A 1 203 ? 9.116 -4.667 14.455 1.00 90.81 203 SER A C 1
ATOM 1550 O O . SER A 1 203 ? 8.791 -3.919 13.541 1.00 90.81 203 SER A O 1
ATOM 1552 N N . ALA A 1 204 ? 8.778 -4.442 15.727 1.00 88.38 204 ALA A N 1
ATOM 1553 C CA . ALA A 1 204 ? 7.953 -3.316 16.174 1.00 88.38 204 ALA A CA 1
ATOM 1554 C C . ALA A 1 204 ? 6.557 -3.216 15.514 1.00 88.38 204 ALA A C 1
ATOM 1556 O O . ALA A 1 204 ? 5.874 -2.208 15.681 1.00 88.38 204 ALA A O 1
ATOM 1557 N N . ASN A 1 205 ? 6.087 -4.269 14.833 1.00 94.19 205 ASN A N 1
ATOM 1558 C CA . ASN A 1 205 ? 4.772 -4.276 14.203 1.00 94.19 205 ASN A CA 1
ATOM 1559 C C . ASN A 1 205 ? 3.670 -4.653 15.217 1.00 94.19 205 ASN A C 1
ATOM 1561 O O . ASN A 1 205 ? 3.658 -5.785 15.720 1.00 94.19 205 ASN A O 1
ATOM 1565 N N . PRO A 1 206 ? 2.701 -3.764 15.515 1.00 94.19 206 PRO A N 1
ATOM 1566 C CA . PRO A 1 206 ? 1.644 -4.050 16.486 1.00 94.19 206 PRO A CA 1
ATOM 1567 C C . PRO A 1 206 ? 0.711 -5.188 16.047 1.00 94.19 206 PRO A C 1
ATOM 1569 O O . PRO A 1 206 ? 0.131 -5.880 16.885 1.00 94.19 206 PRO A O 1
ATOM 1572 N N . ILE A 1 207 ? 0.590 -5.442 14.741 1.00 93.81 207 ILE A N 1
ATOM 1573 C CA . ILE A 1 207 ? -0.209 -6.559 14.232 1.00 93.81 207 ILE A CA 1
ATOM 1574 C C . ILE A 1 207 ? 0.479 -7.902 14.501 1.00 93.81 207 ILE A C 1
ATOM 1576 O O . ILE A 1 207 ? -0.203 -8.880 14.809 1.00 93.81 207 ILE A O 1
ATOM 1580 N N . ALA A 1 208 ? 1.814 -7.955 14.477 1.00 93.38 208 ALA A N 1
ATOM 1581 C CA . ALA A 1 208 ? 2.556 -9.161 14.850 1.00 93.38 208 ALA A CA 1
ATOM 1582 C C . ALA A 1 208 ? 2.350 -9.515 16.335 1.00 93.38 208 ALA A C 1
ATOM 1584 O O . ALA A 1 208 ? 2.203 -10.688 16.687 1.00 93.38 208 ALA A O 1
ATOM 1585 N N . VAL A 1 209 ? 2.269 -8.504 17.211 1.00 93.00 209 VAL A N 1
ATOM 1586 C CA . VAL A 1 209 ? 1.915 -8.698 18.628 1.00 93.00 209 VAL A CA 1
ATOM 1587 C C . VAL A 1 209 ? 0.501 -9.257 18.754 1.00 93.00 209 VAL A C 1
ATOM 1589 O O . VAL A 1 209 ? 0.304 -10.241 19.465 1.00 93.00 209 VAL A O 1
ATOM 1592 N N . LEU A 1 210 ? -0.465 -8.688 18.028 1.00 94.12 210 LEU A N 1
ATOM 1593 C CA . LEU A 1 210 ? -1.848 -9.165 18.030 1.00 94.12 210 LEU A CA 1
ATOM 1594 C C . LEU A 1 210 ? -1.953 -10.622 17.547 1.00 94.12 210 LEU A C 1
ATOM 1596 O O . LEU A 1 210 ? -2.672 -11.422 18.145 1.00 94.12 210 LEU A O 1
ATOM 1600 N N . ALA A 1 211 ? -1.204 -10.992 16.504 1.00 94.50 211 ALA A N 1
ATOM 1601 C CA . ALA A 1 211 ? -1.190 -12.358 15.983 1.00 94.50 211 ALA A CA 1
ATOM 1602 C C . ALA A 1 211 ? -0.653 -13.344 17.030 1.00 94.50 211 ALA A C 1
ATOM 1604 O O . ALA A 1 211 ? -1.226 -14.416 17.228 1.00 94.50 211 ALA A O 1
ATOM 1605 N N . ARG A 1 212 ? 0.394 -12.948 17.767 1.00 92.94 212 ARG A N 1
ATOM 1606 C CA . ARG A 1 212 ? 0.946 -13.730 18.880 1.00 92.94 212 ARG A CA 1
ATOM 1607 C C . ARG A 1 212 ? -0.040 -13.859 20.041 1.00 92.94 212 ARG A C 1
ATOM 1609 O O . ARG A 1 212 ? -0.189 -14.950 20.579 1.00 92.94 212 ARG A O 1
ATOM 1616 N N . GLN A 1 213 ? -0.726 -12.776 20.407 1.00 93.81 213 GLN A N 1
ATOM 1617 C CA . GLN A 1 213 ? -1.747 -12.779 21.462 1.00 93.81 213 GLN A CA 1
ATOM 1618 C C . GLN A 1 213 ? -2.898 -13.750 21.159 1.00 93.81 213 GLN A C 1
ATOM 1620 O O . GLN A 1 213 ? -3.424 -14.385 22.067 1.00 93.81 213 GLN A O 1
ATOM 1625 N N . MET A 1 214 ? -3.265 -13.890 19.883 1.00 93.44 214 MET A N 1
ATOM 1626 C CA . MET A 1 214 ? -4.307 -14.814 19.423 1.00 93.44 214 MET A CA 1
ATOM 1627 C C . MET A 1 214 ? -3.786 -16.208 19.049 1.00 93.44 214 MET A C 1
ATOM 1629 O O . MET A 1 214 ? -4.564 -17.045 18.593 1.00 93.44 214 MET A O 1
ATOM 1633 N N . ASN A 1 215 ? -2.489 -16.468 19.238 1.00 94.62 215 ASN A N 1
ATOM 1634 C CA . ASN A 1 215 ? -1.829 -17.724 18.886 1.00 94.62 215 ASN A CA 1
ATOM 1635 C C . ASN A 1 215 ? -1.997 -18.125 17.403 1.00 94.62 215 ASN A C 1
ATOM 1637 O O . ASN A 1 215 ? -2.201 -19.296 17.078 1.00 94.62 215 ASN A O 1
ATOM 1641 N N . TYR A 1 216 ? -1.923 -17.156 16.487 1.00 94.50 216 TYR A N 1
ATOM 1642 C CA . TYR A 1 216 ? -1.954 -17.431 15.053 1.00 94.50 216 TYR A CA 1
ATOM 1643 C C . TYR A 1 216 ? -0.564 -17.714 14.491 1.00 94.50 216 TYR A C 1
ATOM 1645 O O . TYR A 1 216 ? 0.399 -16.991 14.749 1.00 94.50 216 TYR A O 1
ATOM 1653 N N . LYS A 1 217 ? -0.477 -18.754 13.654 1.00 93.88 217 LYS A N 1
ATOM 1654 C CA . LYS A 1 217 ? 0.744 -19.092 12.923 1.00 93.88 217 LYS A CA 1
ATOM 1655 C C . LYS A 1 217 ? 0.930 -18.128 11.751 1.00 93.88 217 LYS A C 1
ATOM 1657 O O . LYS A 1 217 ? 0.083 -18.072 10.851 1.00 93.88 217 LYS A O 1
ATOM 1662 N N . LEU A 1 218 ? 2.054 -17.419 11.775 1.00 93.94 218 LEU A N 1
ATOM 1663 C CA . LEU A 1 218 ? 2.545 -16.593 10.679 1.00 93.94 218 LEU A CA 1
ATOM 1664 C C . LEU A 1 218 ? 3.432 -17.438 9.760 1.00 93.94 218 LEU A C 1
ATOM 1666 O O . LEU A 1 218 ? 4.206 -18.265 10.241 1.00 93.94 218 LEU A O 1
ATOM 1670 N N . VAL A 1 219 ? 3.279 -17.260 8.451 1.00 91.25 219 VAL A N 1
ATOM 1671 C CA . VAL A 1 219 ? 4.072 -17.943 7.421 1.00 91.25 219 VAL A CA 1
ATOM 1672 C C . VAL A 1 219 ? 4.877 -16.886 6.662 1.00 91.25 219 VAL A C 1
ATOM 1674 O O . VAL A 1 219 ? 4.250 -15.959 6.141 1.00 91.25 219 VAL A O 1
ATOM 1677 N N . PRO A 1 220 ? 6.218 -16.982 6.614 1.00 90.44 220 PRO A N 1
ATOM 1678 C CA . 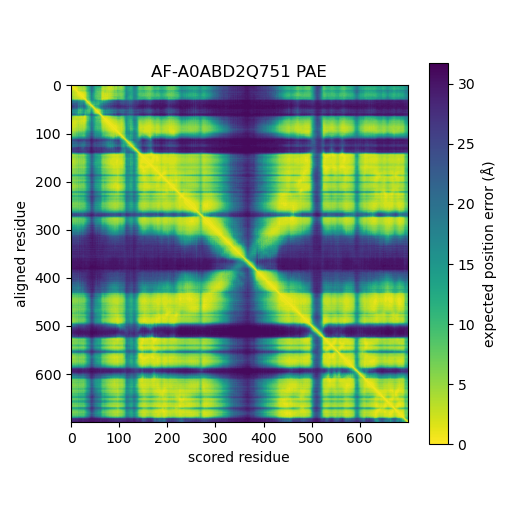PRO A 1 220 ? 7.047 -16.004 5.922 1.00 90.44 220 PRO A CA 1
ATOM 1679 C C . PRO A 1 220 ? 6.822 -16.044 4.408 1.00 90.44 220 PRO A C 1
ATOM 1681 O O . PRO A 1 220 ? 6.516 -17.088 3.826 1.00 90.44 220 PRO A O 1
ATOM 1684 N N . LEU A 1 221 ? 6.961 -14.882 3.777 1.00 87.06 221 LEU A N 1
ATOM 1685 C CA . LEU A 1 221 ? 6.927 -14.726 2.330 1.00 87.06 221 LEU A CA 1
ATOM 1686 C C . LEU A 1 221 ? 8.324 -14.954 1.746 1.00 87.06 221 LEU A C 1
ATOM 1688 O O . LEU A 1 221 ? 9.272 -14.292 2.159 1.00 87.06 221 LEU A O 1
ATOM 1692 N N . SER A 1 222 ? 8.437 -15.852 0.762 1.00 81.62 222 SER A N 1
ATOM 1693 C CA . SER A 1 222 ? 9.613 -15.894 -0.109 1.00 81.62 222 SER A CA 1
ATOM 1694 C C . SER A 1 222 ? 9.654 -14.633 -0.971 1.00 81.62 222 SER A C 1
ATOM 1696 O O . SER A 1 222 ? 8.621 -14.199 -1.484 1.00 81.62 222 SER A O 1
ATOM 1698 N N . THR A 1 223 ? 10.844 -14.055 -1.118 1.00 76.94 223 THR A N 1
ATOM 1699 C CA . THR A 1 223 ? 11.095 -12.891 -1.975 1.00 76.94 223 THR A CA 1
ATOM 1700 C C . THR A 1 223 ? 11.366 -13.276 -3.427 1.00 76.94 223 THR A C 1
ATOM 1702 O O . THR A 1 223 ? 11.434 -12.398 -4.279 1.00 76.94 223 THR A O 1
ATOM 1705 N N . GLU A 1 224 ? 11.546 -14.565 -3.728 1.00 84.94 224 GLU A N 1
ATOM 1706 C CA . GLU A 1 224 ? 11.795 -15.017 -5.096 1.00 84.94 224 GLU A CA 1
ATOM 1707 C C . GLU A 1 224 ? 10.507 -14.949 -5.930 1.00 84.94 224 GLU A C 1
ATOM 1709 O O . GLU A 1 224 ? 9.495 -15.559 -5.581 1.00 84.94 224 GLU A O 1
ATOM 1714 N N . CYS A 1 225 ? 10.565 -14.202 -7.036 1.00 91.81 225 CYS A N 1
ATOM 1715 C CA . CYS A 1 225 ? 9.470 -14.008 -7.980 1.00 91.81 225 CYS A CA 1
ATOM 1716 C C . CYS A 1 225 ? 9.927 -14.405 -9.382 1.00 91.81 225 CYS A C 1
ATOM 1718 O O . CYS A 1 225 ? 10.632 -13.648 -10.039 1.00 91.81 225 CYS A O 1
ATOM 1720 N N . ASN A 1 226 ? 9.498 -15.566 -9.872 1.00 94.62 226 ASN A N 1
ATOM 1721 C CA . ASN A 1 226 ? 9.708 -15.902 -11.278 1.00 94.62 226 ASN A CA 1
ATOM 1722 C C . ASN A 1 226 ? 8.748 -15.099 -12.156 1.00 94.62 226 ASN A C 1
ATOM 1724 O O . ASN A 1 226 ? 7.545 -15.098 -11.897 1.00 94.62 226 ASN A O 1
ATOM 1728 N N . ILE A 1 227 ? 9.255 -14.462 -13.211 1.00 96.44 227 ILE A N 1
ATOM 1729 C CA . ILE A 1 227 ? 8.439 -13.712 -14.172 1.00 96.44 227 ILE A CA 1
ATOM 1730 C C . ILE A 1 227 ? 8.353 -14.499 -15.478 1.00 96.44 227 ILE A C 1
ATOM 1732 O O . ILE A 1 227 ? 9.370 -14.908 -16.036 1.00 96.44 227 ILE A O 1
ATOM 1736 N N . TYR A 1 228 ? 7.137 -14.691 -15.980 1.00 96.69 228 TYR A N 1
ATOM 1737 C CA . TYR A 1 228 ? 6.869 -15.320 -17.269 1.00 96.69 228 TYR A CA 1
ATOM 1738 C C . TYR A 1 228 ? 6.523 -14.256 -18.312 1.00 96.69 228 TYR A C 1
ATOM 1740 O O . TYR A 1 228 ? 5.742 -13.342 -18.040 1.00 96.69 228 TYR A O 1
ATOM 1748 N N . GLY A 1 229 ? 7.117 -14.365 -19.500 1.00 95.69 229 GLY A N 1
ATOM 1749 C CA . GLY A 1 229 ? 6.828 -13.493 -20.634 1.00 95.69 229 GLY A CA 1
ATOM 1750 C C . GLY A 1 229 ? 5.457 -13.769 -21.270 1.00 95.69 229 GLY A C 1
ATOM 1751 O O . GLY A 1 229 ? 4.785 -14.740 -20.910 1.00 95.69 229 GLY A O 1
ATOM 1752 N N . PRO A 1 230 ? 5.046 -12.956 -22.262 1.00 93.50 230 PRO A N 1
ATOM 1753 C CA . PRO A 1 230 ? 3.774 -13.132 -22.975 1.00 93.50 230 PRO A CA 1
ATOM 1754 C C . PRO A 1 230 ? 3.625 -14.487 -23.682 1.00 93.50 230 PRO A C 1
ATOM 1756 O O . PRO A 1 230 ? 2.517 -14.960 -23.915 1.00 93.50 230 PRO A O 1
ATOM 1759 N N . ASP A 1 231 ? 4.743 -15.120 -24.031 1.00 93.88 231 ASP A N 1
ATOM 1760 C CA . ASP A 1 231 ? 4.815 -16.446 -24.648 1.00 93.88 231 ASP A CA 1
ATOM 1761 C C . ASP A 1 231 ? 4.726 -17.600 -23.629 1.00 93.88 231 ASP A C 1
ATOM 1763 O O . ASP A 1 231 ? 4.788 -18.773 -24.008 1.00 93.88 231 ASP A O 1
ATOM 1767 N N . GLY A 1 232 ? 4.594 -17.278 -22.338 1.00 93.44 232 GLY A N 1
ATOM 1768 C CA . GLY A 1 232 ? 4.589 -18.230 -21.232 1.00 93.44 232 GLY A CA 1
ATOM 1769 C C . GLY A 1 232 ? 5.971 -18.781 -20.878 1.00 93.44 232 GLY A C 1
ATOM 1770 O O . GLY A 1 232 ? 6.060 -19.690 -20.054 1.00 93.44 232 GLY A O 1
ATOM 1771 N N . GLN A 1 233 ? 7.049 -18.268 -21.481 1.00 95.31 233 GLN A N 1
ATOM 1772 C CA . GLN A 1 233 ? 8.412 -18.684 -21.157 1.00 95.31 233 GLN A CA 1
ATOM 1773 C C . GLN A 1 233 ? 8.943 -17.924 -19.945 1.00 95.31 233 GLN A C 1
ATOM 1775 O O . GLN A 1 233 ? 8.613 -16.762 -19.712 1.00 95.31 233 GLN A O 1
ATOM 1780 N N . LEU A 1 234 ? 9.796 -18.590 -19.171 1.00 96.19 234 LEU A N 1
ATOM 1781 C CA . LEU A 1 234 ? 10.452 -17.983 -18.019 1.00 96.19 234 LEU A CA 1
ATOM 1782 C C . LEU A 1 234 ? 11.465 -16.924 -18.483 1.00 96.19 234 LEU A C 1
ATOM 1784 O O . LEU A 1 234 ? 12.341 -17.211 -19.303 1.00 96.19 234 LEU A O 1
ATOM 1788 N N . ILE A 1 235 ? 11.375 -15.718 -17.923 1.00 96.38 235 ILE A N 1
ATOM 1789 C CA . ILE A 1 235 ? 12.374 -14.667 -18.115 1.00 96.38 235 ILE A CA 1
ATOM 1790 C C . I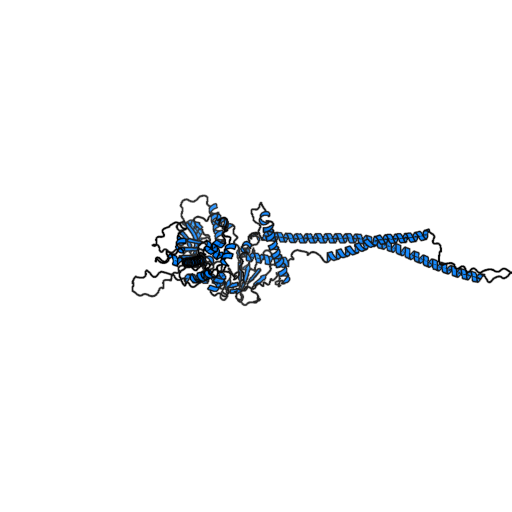LE A 1 235 ? 13.665 -15.072 -17.405 1.00 96.38 235 ILE A C 1
ATOM 1792 O O . ILE A 1 235 ? 13.653 -15.529 -16.261 1.00 96.38 235 ILE A O 1
ATOM 1796 N N . SER A 1 236 ? 14.804 -14.920 -18.084 1.00 95.88 236 SER A N 1
ATOM 1797 C CA . SER A 1 236 ? 16.084 -15.272 -17.473 1.00 95.88 236 SER A CA 1
ATOM 1798 C C . SER A 1 236 ? 16.426 -14.320 -16.329 1.00 95.88 236 SER A C 1
ATOM 1800 O O . SER A 1 236 ? 16.230 -13.109 -16.427 1.00 95.88 236 SER A O 1
ATOM 1802 N N . ARG A 1 237 ? 17.036 -14.860 -15.273 1.00 92.62 237 ARG A N 1
ATOM 1803 C CA . ARG A 1 237 ? 17.452 -14.087 -14.097 1.00 92.62 237 ARG A CA 1
ATOM 1804 C C . ARG A 1 237 ? 18.323 -12.875 -14.446 1.00 92.62 237 ARG A C 1
ATOM 1806 O O . ARG A 1 237 ? 18.154 -11.816 -13.864 1.00 92.62 237 ARG A O 1
ATOM 1813 N N . SER A 1 238 ? 19.213 -13.000 -15.431 1.00 94.81 238 SER A N 1
ATOM 1814 C CA . SER A 1 238 ? 20.055 -11.880 -15.874 1.00 94.81 238 SER A CA 1
ATOM 1815 C C . SER A 1 238 ? 19.263 -10.744 -16.525 1.00 94.81 238 SER A C 1
ATOM 1817 O O . SER A 1 238 ? 19.656 -9.586 -16.412 1.00 94.81 238 SER A O 1
ATOM 1819 N N . GLN A 1 239 ? 18.178 -11.067 -17.238 1.00 93.75 239 GLN A N 1
ATOM 1820 C CA . GLN A 1 239 ? 17.305 -10.059 -17.844 1.00 93.75 239 GLN A CA 1
ATOM 1821 C C . GLN A 1 239 ? 16.476 -9.363 -16.767 1.00 93.75 239 GLN A C 1
ATOM 1823 O O . GLN A 1 239 ? 16.382 -8.141 -16.793 1.00 93.75 239 GLN A O 1
ATOM 1828 N N . ASP A 1 240 ? 15.943 -10.130 -15.816 1.00 94.00 240 ASP A N 1
ATOM 1829 C CA . ASP A 1 240 ? 15.199 -9.607 -14.669 1.00 94.00 240 ASP A CA 1
ATOM 1830 C C . ASP A 1 240 ? 16.056 -8.646 -13.831 1.00 94.00 240 ASP A C 1
ATOM 1832 O O . ASP A 1 240 ? 15.755 -7.458 -13.751 1.00 94.00 240 ASP A O 1
ATOM 1836 N N . GLU A 1 241 ? 17.224 -9.095 -13.361 1.00 94.81 241 GLU A N 1
ATOM 1837 C CA . GLU A 1 241 ? 18.141 -8.274 -12.554 1.00 94.81 241 GLU A CA 1
ATOM 1838 C C . GLU A 1 241 ? 18.599 -6.999 -13.289 1.00 94.81 241 GLU A C 1
ATOM 1840 O O . GLU A 1 241 ? 18.695 -5.920 -12.696 1.00 94.81 241 GLU A O 1
ATOM 1845 N N . SER A 1 242 ? 18.874 -7.094 -14.596 1.00 94.81 242 SER A N 1
ATOM 1846 C CA . SER A 1 242 ? 19.262 -5.928 -15.398 1.00 94.81 242 SER A CA 1
ATOM 1847 C C . SER A 1 242 ? 18.125 -4.910 -15.520 1.00 94.81 242 SER A C 1
ATOM 1849 O O . SER A 1 242 ? 18.385 -3.703 -15.518 1.00 94.81 242 SER A O 1
ATOM 1851 N N . LEU A 1 243 ? 16.878 -5.368 -15.654 1.00 95.69 243 LEU A N 1
ATOM 1852 C CA . LEU A 1 243 ? 15.727 -4.482 -15.833 1.00 95.69 243 LEU A CA 1
ATOM 1853 C C . LEU A 1 243 ? 15.249 -3.896 -14.515 1.00 95.69 243 LEU A C 1
ATOM 1855 O O . LEU A 1 243 ? 14.929 -2.707 -14.471 1.00 95.69 243 LEU A O 1
ATOM 1859 N N . GLU A 1 244 ? 15.303 -4.672 -13.439 1.00 96.19 244 GLU A N 1
ATOM 1860 C CA . GLU A 1 244 ? 15.085 -4.186 -12.084 1.00 96.19 244 GLU A CA 1
ATOM 1861 C C . GLU A 1 244 ? 16.086 -3.071 -11.737 1.00 96.19 244 GLU A C 1
ATOM 1863 O O . GLU A 1 244 ? 15.707 -2.024 -11.200 1.00 96.19 244 GLU A O 1
ATOM 1868 N N . HIS A 1 245 ? 17.363 -3.232 -12.104 1.00 97.50 245 HIS A N 1
ATOM 1869 C CA . HIS A 1 245 ? 18.367 -2.186 -11.909 1.00 97.50 245 HIS A CA 1
ATOM 1870 C C . HIS A 1 245 ? 18.015 -0.891 -12.659 1.00 97.50 245 HIS A C 1
ATOM 1872 O O . HIS A 1 245 ? 18.092 0.200 -12.085 1.00 97.50 245 HIS A O 1
ATOM 1878 N N . GLU A 1 246 ? 17.607 -0.986 -13.928 1.00 97.25 246 GLU A N 1
ATOM 1879 C CA . GLU A 1 246 ? 17.224 0.193 -14.711 1.00 97.25 246 GLU A CA 1
ATOM 1880 C C . GLU A 1 246 ? 15.931 0.838 -14.179 1.00 97.25 246 GLU A C 1
ATOM 1882 O O . GLU A 1 246 ? 15.847 2.065 -14.109 1.00 97.25 246 GLU A O 1
ATOM 1887 N N . PHE A 1 247 ? 14.958 0.042 -13.725 1.00 98.31 247 PHE A N 1
ATOM 1888 C CA . PHE A 1 247 ? 13.741 0.521 -13.063 1.00 98.31 247 PHE A CA 1
ATOM 1889 C C . PHE A 1 247 ? 14.066 1.331 -11.797 1.00 98.31 247 PHE A C 1
ATOM 1891 O O . PHE A 1 247 ? 13.642 2.483 -11.660 1.00 98.31 247 PHE A O 1
ATOM 1898 N N . ASN A 1 248 ? 14.901 0.783 -10.912 1.00 98.00 248 ASN A N 1
ATOM 1899 C CA . ASN A 1 248 ? 15.326 1.457 -9.683 1.00 98.00 248 ASN A CA 1
ATOM 1900 C C . ASN A 1 248 ? 16.132 2.732 -9.972 1.00 98.00 248 ASN A C 1
ATOM 1902 O O . ASN A 1 248 ? 15.979 3.754 -9.298 1.00 98.00 248 ASN A O 1
ATOM 1906 N N . LYS A 1 249 ? 16.951 2.724 -11.027 1.00 98.00 249 LYS A N 1
ATOM 1907 C CA . LYS A 1 249 ? 17.670 3.912 -11.498 1.00 98.00 249 LYS A CA 1
ATOM 1908 C C . LYS A 1 249 ? 16.723 4.995 -12.024 1.00 98.00 249 LYS A C 1
ATOM 1910 O O . LYS A 1 249 ? 16.971 6.180 -11.773 1.00 98.00 249 LYS A O 1
ATOM 1915 N N . LEU A 1 250 ? 15.644 4.632 -12.722 1.00 97.94 250 LEU A N 1
ATOM 1916 C CA . LEU A 1 250 ? 14.615 5.584 -13.153 1.00 97.94 250 LEU A CA 1
ATOM 1917 C C . LEU A 1 250 ? 13.910 6.221 -11.949 1.00 97.94 250 LEU A C 1
ATOM 1919 O O . LEU A 1 250 ? 13.786 7.447 -11.916 1.00 97.94 250 LEU A O 1
ATOM 1923 N N . LEU A 1 251 ? 13.534 5.429 -10.939 1.00 97.88 251 LEU A N 1
ATOM 1924 C CA . LEU A 1 251 ? 12.956 5.940 -9.689 1.00 97.88 251 LEU A CA 1
ATOM 1925 C C . LEU A 1 251 ? 13.918 6.886 -8.959 1.00 97.88 251 LEU A C 1
ATOM 1927 O O . LEU A 1 251 ? 13.549 8.017 -8.643 1.00 97.88 251 LEU A O 1
ATOM 1931 N N . GLY A 1 252 ? 15.181 6.487 -8.782 1.00 97.12 252 GLY A N 1
ATOM 1932 C CA . GLY A 1 252 ? 16.201 7.335 -8.158 1.00 97.12 252 GLY A CA 1
ATOM 1933 C C . GLY A 1 252 ? 16.447 8.637 -8.930 1.00 97.12 252 GLY A C 1
ATOM 1934 O O . GLY A 1 252 ? 16.627 9.702 -8.337 1.00 97.12 252 GLY A O 1
ATOM 1935 N N . THR A 1 253 ? 16.383 8.590 -10.263 1.00 96.69 253 THR A N 1
ATOM 1936 C CA . THR A 1 253 ? 16.494 9.785 -11.111 1.00 96.69 253 THR A CA 1
ATOM 1937 C C . THR A 1 253 ? 15.272 10.693 -10.974 1.00 96.69 253 THR A C 1
ATOM 1939 O O . THR A 1 253 ? 15.426 11.916 -10.920 1.00 96.69 253 THR A O 1
ATOM 1942 N N . ALA A 1 254 ? 14.066 10.125 -10.883 1.00 95.69 254 ALA A N 1
ATOM 1943 C CA . ALA A 1 254 ? 12.838 10.878 -10.644 1.00 95.69 254 ALA A CA 1
ATOM 1944 C C . ALA A 1 254 ? 12.876 11.584 -9.279 1.00 95.69 254 ALA A C 1
ATOM 1946 O O . ALA A 1 254 ? 12.615 12.789 -9.211 1.00 95.69 254 ALA A O 1
ATOM 1947 N N . ALA A 1 255 ? 13.308 10.883 -8.226 1.00 95.06 255 ALA A N 1
ATOM 1948 C CA . ALA A 1 255 ? 13.512 11.451 -6.895 1.00 95.06 255 ALA A CA 1
ATOM 1949 C C . ALA A 1 255 ? 14.563 12.576 -6.918 1.00 95.06 255 ALA A C 1
ATOM 1951 O O . ALA A 1 255 ? 14.314 13.684 -6.437 1.00 95.06 255 ALA A O 1
ATOM 1952 N N . TYR A 1 256 ? 15.713 12.354 -7.567 1.00 94.94 256 TYR A N 1
ATOM 1953 C CA . TYR A 1 256 ? 16.740 13.384 -7.740 1.00 94.94 256 TYR A CA 1
ATOM 1954 C C . TYR A 1 256 ? 16.199 14.624 -8.468 1.00 94.94 256 TYR A C 1
ATOM 1956 O O . TYR A 1 256 ? 16.426 15.757 -8.028 1.00 94.94 256 TYR A O 1
ATOM 1964 N N . ALA A 1 257 ? 15.468 14.435 -9.570 1.00 91.62 257 ALA A N 1
ATOM 1965 C CA . ALA A 1 257 ? 14.881 15.526 -10.339 1.00 91.62 257 ALA A CA 1
ATOM 1966 C C . ALA A 1 257 ? 13.835 16.301 -9.519 1.00 91.62 257 ALA A C 1
ATOM 1968 O O . ALA A 1 257 ? 13.814 17.535 -9.555 1.00 91.62 257 ALA A O 1
ATOM 1969 N N . CYS A 1 258 ? 13.017 15.599 -8.737 1.00 92.38 258 CYS A N 1
ATOM 1970 C CA . CYS A 1 258 ? 12.055 16.195 -7.819 1.00 92.38 258 CYS A CA 1
ATOM 1971 C C . CYS A 1 258 ? 12.764 17.051 -6.756 1.00 92.38 258 CYS A C 1
ATOM 1973 O O . CYS A 1 258 ? 12.601 18.271 -6.732 1.00 92.38 258 CYS A O 1
ATOM 1975 N N . HIS A 1 259 ? 13.628 16.447 -5.937 1.00 92.19 259 HIS A N 1
ATOM 1976 C CA . HIS A 1 259 ? 14.193 17.106 -4.757 1.00 92.19 259 HIS A CA 1
ATOM 1977 C C . HIS A 1 259 ? 15.315 18.102 -5.071 1.00 92.19 259 HIS A C 1
ATOM 1979 O O . HIS A 1 259 ? 15.416 19.136 -4.416 1.00 92.19 259 HIS A O 1
ATOM 1985 N N . THR A 1 260 ? 16.146 17.837 -6.084 1.00 91.75 260 THR A N 1
ATOM 1986 C CA . THR A 1 260 ? 17.305 18.694 -6.400 1.00 91.75 260 THR A CA 1
ATOM 1987 C C . THR A 1 260 ? 16.969 19.758 -7.437 1.00 91.75 260 THR A C 1
ATOM 1989 O O . THR A 1 260 ? 17.506 20.867 -7.400 1.00 91.75 260 THR A O 1
ATOM 1992 N N . LYS A 1 261 ? 16.107 19.436 -8.409 1.00 87.06 261 LYS A N 1
ATOM 1993 C CA . LYS A 1 261 ? 15.771 20.358 -9.503 1.00 87.06 261 LYS A CA 1
ATOM 1994 C C . LYS A 1 261 ? 14.415 21.037 -9.322 1.00 87.06 261 LYS A C 1
ATOM 1996 O O . LYS A 1 261 ? 14.151 21.968 -10.089 1.00 87.06 261 LYS A O 1
ATOM 2001 N N . ASN A 1 262 ? 13.628 20.670 -8.302 1.00 86.38 262 ASN A N 1
ATOM 2002 C CA . ASN A 1 262 ? 12.262 21.156 -8.062 1.00 86.38 262 ASN A CA 1
ATOM 2003 C C . ASN A 1 262 ? 11.378 20.972 -9.301 1.00 86.38 262 ASN A C 1
ATOM 2005 O O . ASN A 1 262 ? 10.687 21.896 -9.735 1.00 86.38 262 ASN A O 1
ATOM 2009 N N . LEU A 1 263 ? 11.500 19.804 -9.939 1.00 83.81 263 LEU A N 1
ATOM 2010 C CA . LEU A 1 263 ? 10.814 19.514 -11.194 1.00 83.81 263 LEU A CA 1
ATOM 2011 C C . LEU A 1 263 ? 9.286 19.552 -11.030 1.00 83.81 263 LEU A C 1
ATOM 2013 O O . LEU A 1 263 ? 8.591 20.055 -11.907 1.00 83.81 263 LEU A O 1
ATOM 2017 N N . ASP A 1 264 ? 8.775 19.107 -9.886 1.00 78.25 264 ASP A N 1
ATOM 2018 C CA . ASP A 1 264 ? 7.353 19.108 -9.534 1.00 78.25 264 ASP A CA 1
ATOM 2019 C C . ASP A 1 264 ? 6.698 20.497 -9.562 1.00 78.25 264 ASP A C 1
ATOM 2021 O O . ASP A 1 264 ? 5.522 20.605 -9.897 1.00 78.25 264 ASP A O 1
ATOM 2025 N N . VAL A 1 265 ? 7.461 21.551 -9.256 1.00 75.69 265 VAL A N 1
ATOM 2026 C CA . VAL A 1 265 ? 6.995 22.950 -9.279 1.00 75.69 265 VAL A CA 1
ATOM 2027 C C . VAL A 1 265 ? 7.202 23.598 -10.654 1.00 75.69 265 VAL A C 1
ATOM 2029 O O . VAL A 1 265 ? 6.496 24.531 -11.025 1.00 75.69 265 VAL A O 1
ATOM 2032 N N . LYS A 1 266 ? 8.194 23.131 -11.421 1.00 65.12 266 LYS A N 1
ATOM 2033 C CA . LYS A 1 266 ? 8.635 23.770 -12.673 1.00 65.12 266 LYS A CA 1
ATOM 2034 C C . LYS A 1 266 ? 7.916 23.287 -13.927 1.00 65.12 266 LYS A C 1
ATOM 2036 O O . LYS A 1 266 ? 8.013 23.964 -14.947 1.00 65.12 266 LYS A O 1
ATOM 2041 N N . LEU A 1 267 ? 7.272 22.122 -13.882 1.00 66.25 267 LEU A N 1
ATOM 2042 C CA . LEU A 1 267 ? 6.726 21.478 -15.078 1.00 66.25 267 LEU A CA 1
ATOM 2043 C C . LEU A 1 267 ? 5.579 22.256 -15.731 1.00 66.25 267 LEU A C 1
ATOM 2045 O O . LEU A 1 267 ? 5.466 22.200 -16.952 1.00 66.25 267 LEU A O 1
ATOM 2049 N N . ASP A 1 268 ? 4.805 23.030 -14.968 1.00 55.19 268 ASP A N 1
ATOM 2050 C CA . ASP A 1 268 ? 3.900 24.037 -15.524 1.00 55.19 268 ASP A CA 1
ATOM 2051 C C . ASP A 1 268 ? 3.445 25.035 -14.434 1.00 55.19 268 ASP A C 1
ATOM 2053 O O . ASP A 1 268 ? 2.582 24.699 -13.628 1.00 55.19 268 ASP A O 1
ATOM 2057 N N . PRO A 1 269 ? 3.972 26.273 -14.396 1.00 54.28 269 PRO A N 1
ATOM 2058 C CA . PRO A 1 269 ? 3.508 27.308 -13.465 1.00 54.28 269 PRO A CA 1
ATOM 2059 C C . PRO A 1 269 ? 2.056 27.759 -13.704 1.00 54.28 269 PRO A C 1
ATOM 2061 O O . PRO A 1 269 ? 1.478 28.435 -12.853 1.00 54.28 269 PRO A O 1
ATOM 2064 N N . SER A 1 270 ? 1.490 27.452 -14.878 1.00 53.59 270 SER A N 1
ATOM 2065 C CA . SER A 1 270 ? 0.142 27.846 -15.300 1.00 53.59 270 SER A CA 1
ATOM 2066 C C . SER A 1 270 ? -0.905 26.754 -15.064 1.00 53.59 270 SER A C 1
ATOM 2068 O O . SER A 1 270 ? -2.062 27.073 -14.776 1.00 53.59 270 SER A O 1
ATOM 2070 N N . SER A 1 271 ? -0.510 25.475 -15.090 1.00 59.38 271 SER A N 1
ATOM 2071 C CA . SER A 1 271 ? -1.348 24.388 -14.587 1.00 59.38 271 SER A CA 1
ATOM 2072 C C . SER A 1 271 ? -1.152 24.273 -13.079 1.00 59.38 271 SER A C 1
ATOM 2074 O O . SER A 1 271 ? -0.078 23.957 -12.584 1.00 59.38 271 SER A O 1
ATOM 2076 N N . ASN A 1 272 ? -2.207 24.493 -12.305 1.00 57.31 272 ASN A N 1
ATOM 2077 C CA . ASN A 1 272 ? -2.187 24.314 -10.851 1.00 57.31 272 ASN A CA 1
ATOM 2078 C C . ASN A 1 272 ? -2.107 22.817 -10.439 1.00 57.31 272 ASN A C 1
ATOM 2080 O O . ASN A 1 272 ? -2.659 22.421 -9.413 1.00 57.31 272 ASN A O 1
ATOM 2084 N N . LYS A 1 273 ? -1.520 21.954 -11.283 1.00 65.56 273 LYS A N 1
ATOM 2085 C CA . LYS A 1 273 ? -1.489 20.498 -11.145 1.00 65.56 273 LYS A CA 1
ATOM 2086 C C . LYS A 1 273 ? -0.049 20.051 -10.895 1.00 65.56 273 LYS A C 1
ATOM 2088 O O . LYS A 1 273 ? 0.811 20.195 -11.756 1.00 65.56 273 LYS A O 1
ATOM 2093 N N . ALA A 1 274 ? 0.196 19.509 -9.704 1.00 76.06 274 ALA A N 1
ATOM 2094 C CA . ALA A 1 274 ? 1.489 18.937 -9.348 1.00 76.06 274 ALA A CA 1
ATOM 2095 C C . ALA A 1 274 ? 1.861 17.784 -10.296 1.00 76.06 274 ALA A C 1
ATOM 2097 O O . ALA A 1 274 ? 0.988 17.042 -10.756 1.00 76.06 274 ALA A O 1
ATOM 2098 N N . ALA A 1 275 ? 3.158 17.631 -10.570 1.00 86.69 275 ALA A N 1
ATOM 2099 C CA . ALA A 1 275 ? 3.658 16.536 -11.390 1.00 86.69 275 ALA A CA 1
ATOM 2100 C C . ALA A 1 275 ? 3.400 15.178 -10.725 1.00 86.69 275 ALA A C 1
ATOM 2102 O O . ALA A 1 275 ? 3.638 15.008 -9.524 1.00 86.69 275 ALA A O 1
ATOM 2103 N N . SER A 1 276 ? 2.952 14.208 -11.520 1.00 92.38 276 SER A N 1
ATOM 2104 C CA . SER A 1 276 ? 2.809 12.830 -11.067 1.00 92.38 276 SER A CA 1
ATOM 2105 C C . SER A 1 276 ? 4.070 12.012 -11.316 1.00 92.38 276 SER A C 1
ATOM 2107 O O . SER A 1 276 ? 4.873 12.333 -12.201 1.00 92.38 276 SER A O 1
ATOM 2109 N N . LEU A 1 277 ? 4.236 10.936 -10.547 1.00 95.69 277 LEU A N 1
ATOM 2110 C CA . LEU A 1 277 ? 5.352 10.007 -10.715 1.00 95.69 277 LEU A CA 1
ATOM 2111 C C . LEU A 1 277 ? 5.362 9.399 -12.126 1.00 95.69 277 LEU A C 1
ATOM 2113 O O . LEU A 1 277 ? 6.389 9.427 -12.803 1.00 95.69 277 LEU A O 1
ATOM 2117 N N . GLY A 1 278 ? 4.203 8.937 -12.608 1.00 94.56 278 GLY A N 1
ATOM 2118 C CA . GLY A 1 278 ? 4.059 8.341 -13.939 1.00 94.56 278 GLY A CA 1
ATOM 2119 C C . GLY A 1 278 ? 4.459 9.289 -15.070 1.00 94.56 278 GLY A C 1
ATOM 2120 O O . GLY A 1 278 ? 5.171 8.888 -15.988 1.00 94.56 278 GLY A O 1
ATOM 2121 N N . TYR A 1 279 ? 4.087 10.570 -14.966 1.00 92.50 279 TYR A N 1
ATOM 2122 C CA . TYR A 1 279 ? 4.479 11.582 -15.951 1.00 92.50 279 TYR A CA 1
ATOM 2123 C C . TYR A 1 279 ? 6.004 11.750 -16.031 1.00 92.50 279 TYR A C 1
ATOM 2125 O O . TYR A 1 279 ? 6.571 11.821 -17.123 1.00 92.50 279 TYR A O 1
ATOM 2133 N N . VAL A 1 280 ? 6.686 11.803 -14.883 1.00 94.12 280 VAL A N 1
ATOM 2134 C CA . VAL A 1 280 ? 8.145 11.974 -14.854 1.00 94.12 280 VAL A CA 1
ATOM 2135 C C . VAL A 1 280 ? 8.869 10.724 -15.339 1.00 94.12 280 VAL A C 1
ATOM 2137 O O . VAL A 1 280 ? 9.839 10.857 -16.080 1.00 94.12 280 VAL A O 1
ATOM 2140 N N . LEU A 1 281 ? 8.397 9.526 -14.991 1.00 96.12 281 LEU A N 1
ATOM 2141 C CA . LEU A 1 281 ? 8.980 8.276 -15.486 1.00 96.12 281 LEU A CA 1
ATOM 2142 C C . LEU A 1 281 ? 8.882 8.170 -17.015 1.00 96.12 281 LEU A C 1
ATOM 2144 O O . LEU A 1 281 ? 9.887 7.903 -17.673 1.00 96.12 281 LEU A O 1
ATOM 2148 N N . ASP A 1 282 ? 7.719 8.476 -17.596 1.00 94.75 282 ASP A N 1
ATOM 2149 C CA . ASP A 1 282 ? 7.537 8.522 -19.053 1.00 94.75 282 ASP A CA 1
ATOM 2150 C C . ASP A 1 282 ? 8.451 9.572 -19.713 1.00 94.75 282 ASP A C 1
ATOM 2152 O O . ASP A 1 282 ? 9.103 9.302 -20.726 1.00 94.75 282 ASP A O 1
ATOM 2156 N N . MET A 1 283 ? 8.582 10.758 -19.107 1.00 93.31 283 MET A N 1
ATOM 2157 C CA . MET A 1 283 ? 9.508 11.793 -19.574 1.00 93.31 283 MET A CA 1
ATOM 2158 C C . MET A 1 283 ? 10.971 11.313 -19.551 1.00 93.31 283 MET A C 1
ATOM 2160 O O . MET A 1 283 ? 11.708 11.561 -20.509 1.00 93.31 283 MET A O 1
ATOM 2164 N N . LEU A 1 284 ? 11.401 10.633 -18.484 1.00 95.31 284 LEU A N 1
ATOM 2165 C CA . LEU A 1 284 ? 12.760 10.100 -18.353 1.00 95.31 284 LEU A CA 1
ATOM 2166 C C . LEU A 1 284 ? 13.039 9.004 -19.386 1.00 95.31 284 LEU A C 1
ATOM 2168 O O . LEU A 1 284 ? 14.085 9.045 -20.032 1.00 95.31 284 LEU A O 1
ATOM 2172 N N . ILE A 1 285 ? 12.094 8.089 -19.614 1.00 95.94 285 ILE A N 1
ATOM 2173 C CA . ILE A 1 285 ? 12.213 7.059 -20.657 1.00 95.94 285 ILE A CA 1
ATOM 2174 C C . ILE A 1 285 ? 12.343 7.713 -22.035 1.00 95.94 285 ILE A C 1
ATOM 2176 O O . ILE A 1 285 ? 13.273 7.407 -22.780 1.00 95.94 285 ILE A O 1
ATOM 2180 N N . LYS A 1 286 ? 11.475 8.678 -22.363 1.00 95.12 286 LYS A N 1
ATOM 2181 C CA . LYS A 1 286 ? 11.544 9.422 -23.634 1.00 95.12 286 LYS A CA 1
ATOM 2182 C C . LYS A 1 286 ? 12.867 10.169 -23.800 1.00 95.12 286 LYS A C 1
ATOM 2184 O O . LYS A 1 286 ? 13.395 10.250 -24.911 1.00 95.12 286 LYS A O 1
ATOM 2189 N N . TYR A 1 287 ? 13.414 10.708 -22.712 1.00 94.88 287 TYR A N 1
ATOM 2190 C CA . TYR A 1 287 ? 14.729 11.341 -22.714 1.00 94.88 287 TYR A CA 1
ATOM 2191 C C . TYR A 1 287 ? 15.844 10.334 -23.034 1.00 94.88 287 TYR A C 1
ATOM 2193 O O . TYR A 1 287 ? 16.681 10.621 -23.891 1.00 94.88 287 TYR A O 1
ATOM 2201 N N . GLN A 1 288 ? 15.827 9.143 -22.426 1.00 95.31 288 GLN A N 1
ATOM 2202 C CA . GLN A 1 288 ? 16.788 8.077 -22.732 1.00 95.31 288 GLN A CA 1
ATOM 2203 C C . GLN A 1 288 ? 16.653 7.590 -24.180 1.00 95.31 288 GLN A C 1
ATOM 2205 O O . GLN A 1 288 ? 17.643 7.543 -24.907 1.00 95.31 288 GLN A O 1
ATOM 2210 N N . GLU A 1 289 ? 15.435 7.334 -24.665 1.00 93.94 289 GLU A N 1
ATOM 2211 C CA . GLU A 1 289 ? 15.213 6.948 -26.065 1.00 93.94 289 GLU A CA 1
ATOM 2212 C C . GLU A 1 289 ? 15.767 7.994 -27.046 1.00 93.94 289 GLU A C 1
ATOM 2214 O O . GLU A 1 289 ? 16.384 7.648 -28.058 1.00 93.94 289 GLU A O 1
ATOM 2219 N N . LYS A 1 290 ? 15.584 9.287 -26.746 1.00 94.38 290 LYS A N 1
ATOM 2220 C CA . LYS A 1 290 ? 16.167 10.377 -27.535 1.00 94.38 290 LYS A CA 1
ATOM 2221 C C . LYS A 1 290 ? 17.697 10.346 -27.491 1.00 94.38 290 LYS A C 1
ATOM 2223 O O . LYS A 1 290 ? 18.323 10.443 -28.546 1.00 94.38 290 LYS A O 1
ATOM 2228 N N . HIS A 1 291 ? 18.288 10.181 -26.309 1.00 93.69 291 HIS A N 1
ATOM 2229 C CA . HIS A 1 291 ? 19.739 10.125 -26.133 1.00 93.69 291 HIS A CA 1
ATOM 2230 C C . HIS A 1 291 ? 20.381 8.993 -26.956 1.00 93.69 291 HIS A C 1
ATOM 2232 O O . HIS A 1 291 ? 21.354 9.226 -27.673 1.00 93.69 291 HIS A O 1
ATOM 2238 N N . TYR A 1 292 ? 19.789 7.795 -26.951 1.00 92.06 292 TYR A N 1
ATOM 2239 C CA . TYR A 1 292 ? 20.274 6.664 -27.754 1.00 92.06 292 TYR A CA 1
ATOM 2240 C C . TYR A 1 292 ? 20.196 6.942 -29.264 1.00 92.06 292 TYR A C 1
ATOM 2242 O O . TYR A 1 292 ? 21.135 6.640 -30.006 1.00 92.06 292 TYR A O 1
ATOM 2250 N N . ARG A 1 293 ? 19.121 7.592 -29.739 1.00 90.94 293 ARG A N 1
ATOM 2251 C CA . ARG A 1 293 ? 19.011 8.015 -31.150 1.00 90.94 293 ARG A CA 1
ATOM 2252 C C . ARG A 1 293 ? 20.097 9.023 -31.532 1.00 90.94 293 ARG A C 1
ATOM 2254 O O . ARG A 1 293 ? 20.669 8.918 -32.618 1.00 90.94 293 ARG A O 1
ATOM 2261 N N . GLU A 1 294 ? 20.399 9.981 -30.658 1.00 92.81 294 GLU A N 1
ATOM 2262 C CA . GLU A 1 294 ? 21.462 10.972 -30.873 1.00 92.81 294 GLU A CA 1
ATOM 2263 C C . GLU A 1 294 ? 22.855 10.331 -30.888 1.00 92.81 294 GLU A C 1
ATOM 2265 O O . GLU A 1 294 ? 23.674 10.656 -31.755 1.00 92.81 294 GLU A O 1
ATOM 2270 N N . LEU A 1 295 ? 23.111 9.373 -29.992 1.00 92.56 295 LEU A N 1
ATOM 2271 C CA . LEU A 1 295 ? 24.360 8.614 -29.953 1.00 92.56 295 LEU A CA 1
ATOM 2272 C C . LEU A 1 295 ? 24.564 7.815 -31.248 1.00 92.56 295 LEU A C 1
ATOM 2274 O O . LEU A 1 295 ? 25.628 7.889 -31.863 1.00 92.56 295 LEU A O 1
ATOM 2278 N N . LYS A 1 296 ? 23.518 7.133 -31.724 1.00 91.56 296 LYS A N 1
ATOM 2279 C CA . LYS A 1 296 ? 23.518 6.395 -32.997 1.00 91.56 296 LYS A CA 1
ATOM 2280 C C . LYS A 1 296 ? 23.768 7.302 -34.196 1.00 91.56 296 LYS A C 1
ATOM 2282 O O . LYS A 1 296 ? 24.541 6.967 -35.092 1.00 91.56 296 LYS A O 1
ATOM 2287 N N . LEU A 1 297 ? 23.126 8.466 -34.221 1.00 91.94 297 LEU A N 1
ATOM 2288 C CA . LEU A 1 297 ? 23.314 9.453 -35.279 1.00 91.94 297 LEU A CA 1
ATOM 2289 C C . LEU A 1 297 ? 24.743 10.011 -35.273 1.00 91.94 297 LEU A C 1
ATOM 2291 O O . LEU A 1 297 ? 25.342 10.169 -36.335 1.00 91.94 297 LEU A O 1
ATOM 2295 N N . THR A 1 298 ? 25.309 10.256 -34.092 1.00 92.62 298 THR A N 1
ATOM 2296 C CA . THR A 1 298 ? 26.700 10.702 -33.929 1.00 92.62 298 THR A CA 1
ATOM 2297 C C . THR A 1 298 ? 27.686 9.630 -34.390 1.00 92.62 298 THR A C 1
ATOM 2299 O O . THR A 1 298 ? 28.597 9.932 -35.162 1.00 92.62 298 THR A O 1
ATOM 2302 N N . HIS A 1 299 ? 27.462 8.371 -34.002 1.00 93.12 299 HIS A N 1
ATOM 2303 C CA . HIS A 1 299 ? 28.258 7.221 -34.438 1.00 93.12 299 HIS A CA 1
ATOM 2304 C C . HIS A 1 299 ? 28.241 7.064 -35.965 1.00 93.12 299 HIS A C 1
ATOM 2306 O O . HIS A 1 299 ? 29.302 7.074 -36.586 1.00 93.12 299 HIS A O 1
ATOM 2312 N N . ARG A 1 300 ? 27.058 7.062 -36.597 1.00 90.56 300 ARG A N 1
ATOM 2313 C CA . ARG A 1 300 ? 26.921 6.964 -38.065 1.00 90.56 300 ARG A CA 1
ATOM 2314 C C . ARG A 1 300 ? 27.552 8.139 -38.809 1.00 90.56 300 ARG A C 1
ATOM 2316 O O . ARG A 1 300 ? 28.131 7.947 -39.879 1.00 90.56 300 ARG A O 1
ATOM 2323 N N . LYS A 1 301 ? 27.453 9.360 -38.270 1.00 93.62 301 LYS A N 1
ATOM 2324 C CA . LYS A 1 301 ? 28.130 10.537 -38.840 1.00 93.62 301 LYS A CA 1
ATOM 2325 C C . LYS A 1 301 ? 29.645 10.362 -38.818 1.00 93.62 301 LYS A C 1
ATOM 2327 O O . LYS A 1 301 ? 30.295 10.635 -39.824 1.00 93.62 301 LYS A O 1
ATOM 2332 N N . LEU A 1 302 ? 30.195 9.885 -37.701 1.00 93.38 302 LEU A N 1
ATOM 2333 C CA . LEU A 1 302 ? 31.623 9.609 -37.576 1.00 93.38 302 LEU A CA 1
ATOM 2334 C C . LEU A 1 302 ? 32.060 8.480 -38.520 1.00 93.38 302 LEU A C 1
ATOM 2336 O O . LEU A 1 302 ? 33.072 8.623 -39.202 1.00 93.38 302 LEU A O 1
ATOM 2340 N N . GLU A 1 303 ? 31.275 7.405 -38.627 1.00 92.12 303 GLU A N 1
ATOM 2341 C CA . GLU A 1 303 ? 31.521 6.302 -39.564 1.00 92.12 303 GLU A CA 1
ATOM 2342 C C . GLU A 1 303 ? 31.569 6.804 -41.011 1.00 92.12 303 GLU A C 1
ATOM 2344 O O . GLU A 1 303 ? 32.543 6.566 -41.725 1.00 92.12 303 GLU A O 1
ATOM 2349 N N . THR A 1 304 ? 30.557 7.573 -41.418 1.00 92.69 304 THR A N 1
ATOM 2350 C CA . THR A 1 304 ? 30.462 8.159 -42.762 1.00 92.69 304 THR A CA 1
ATOM 2351 C C . THR A 1 304 ? 31.658 9.065 -43.044 1.00 92.69 304 THR A C 1
ATOM 2353 O O . THR A 1 304 ? 32.318 8.913 -44.071 1.00 92.69 304 THR A O 1
ATOM 2356 N N . HIS A 1 305 ? 32.003 9.941 -42.096 1.00 92.88 305 HIS A N 1
ATOM 2357 C CA . HIS A 1 305 ? 33.148 10.841 -42.213 1.00 92.88 305 HIS A CA 1
ATOM 2358 C C . HIS A 1 305 ? 34.475 10.080 -42.383 1.00 92.88 305 HIS A C 1
ATOM 2360 O O . HIS A 1 305 ? 35.294 10.426 -43.240 1.00 92.88 305 HIS A O 1
ATOM 2366 N N . LEU A 1 306 ? 34.696 9.014 -41.606 1.00 91.19 306 LEU A N 1
ATOM 2367 C CA . LEU A 1 306 ? 35.896 8.180 -41.716 1.00 91.19 306 LEU A CA 1
ATOM 2368 C C . LEU A 1 306 ? 35.933 7.395 -43.034 1.00 91.19 306 LEU A C 1
ATOM 2370 O O . LEU A 1 306 ? 36.998 7.287 -43.647 1.00 91.19 306 LEU A O 1
ATOM 2374 N N . ILE A 1 307 ? 34.791 6.882 -43.505 1.00 90.06 307 ILE A N 1
ATOM 2375 C CA . ILE A 1 307 ? 34.679 6.181 -44.791 1.00 90.06 307 ILE A CA 1
ATOM 2376 C C . ILE A 1 307 ? 34.988 7.124 -45.958 1.00 90.06 307 ILE A C 1
ATOM 2378 O O . ILE A 1 307 ? 35.755 6.747 -46.846 1.00 90.06 307 ILE A O 1
ATOM 2382 N N . GLU A 1 308 ? 34.445 8.343 -45.958 1.00 90.25 308 GLU A N 1
ATOM 2383 C CA . GLU A 1 308 ? 34.726 9.358 -46.981 1.00 90.25 308 GLU A CA 1
ATOM 2384 C C . GLU A 1 308 ? 36.205 9.744 -46.993 1.00 90.25 308 GLU A C 1
ATOM 2386 O O . GLU A 1 308 ? 36.850 9.723 -48.045 1.00 90.25 308 GLU A O 1
ATOM 2391 N N . ARG A 1 309 ? 36.780 10.006 -45.813 1.00 89.19 309 ARG A N 1
ATOM 2392 C CA . ARG A 1 309 ? 38.203 10.325 -45.679 1.00 89.19 309 ARG A CA 1
ATOM 2393 C C . ARG A 1 309 ? 39.084 9.179 -46.171 1.00 89.19 309 ARG A C 1
ATOM 2395 O O . ARG A 1 309 ? 40.027 9.419 -46.922 1.00 89.19 309 ARG A O 1
ATOM 2402 N N . ARG A 1 310 ? 38.745 7.932 -45.825 1.00 86.06 310 ARG A N 1
ATOM 2403 C CA . ARG A 1 310 ? 39.436 6.734 -46.323 1.00 86.06 310 ARG A CA 1
ATOM 2404 C C . ARG A 1 310 ? 39.299 6.595 -47.837 1.00 86.06 310 ARG A C 1
ATOM 2406 O O . ARG A 1 310 ? 40.269 6.235 -48.491 1.00 86.06 310 ARG A O 1
ATOM 2413 N N . ARG A 1 311 ? 38.128 6.885 -48.416 1.00 84.81 311 ARG A N 1
ATOM 2414 C CA . ARG A 1 311 ? 37.899 6.827 -49.870 1.00 84.81 311 ARG A CA 1
ATOM 2415 C C . ARG A 1 311 ? 38.755 7.845 -50.618 1.00 84.81 311 ARG A C 1
ATOM 2417 O O . ARG A 1 311 ? 39.322 7.500 -51.650 1.00 84.81 311 ARG A O 1
ATOM 2424 N N . ASN A 1 312 ? 38.869 9.064 -50.097 1.00 81.69 312 ASN A N 1
ATOM 2425 C CA . ASN A 1 312 ? 39.716 10.102 -50.683 1.00 81.69 312 ASN A CA 1
ATOM 2426 C C . ASN A 1 312 ? 41.197 9.731 -50.584 1.00 81.69 312 ASN A C 1
ATOM 2428 O O . ASN A 1 312 ? 41.907 9.775 -51.584 1.00 81.69 312 ASN A O 1
ATOM 2432 N N . LEU A 1 313 ? 41.635 9.271 -49.412 1.00 83.56 313 LEU A N 1
ATOM 2433 C CA . LEU A 1 313 ? 43.014 8.852 -49.194 1.00 83.56 313 LEU A CA 1
ATOM 2434 C C . LEU A 1 313 ? 43.389 7.625 -50.042 1.00 83.56 313 LEU A C 1
ATOM 2436 O O . LEU A 1 313 ? 44.464 7.593 -50.621 1.00 83.56 313 LEU A O 1
ATOM 2440 N N . ASN A 1 314 ? 42.479 6.657 -50.196 1.00 76.75 314 ASN A N 1
ATOM 2441 C CA . ASN A 1 314 ? 42.647 5.506 -51.090 1.00 76.75 314 ASN A CA 1
ATOM 2442 C C . ASN A 1 314 ? 42.943 5.927 -52.529 1.00 76.75 314 ASN A C 1
ATOM 2444 O O . ASN A 1 314 ? 43.828 5.360 -53.159 1.00 76.75 314 ASN A O 1
ATOM 2448 N N . LYS A 1 315 ? 42.213 6.922 -53.052 1.00 74.06 315 LYS A N 1
ATOM 2449 C CA . LYS A 1 315 ? 42.471 7.445 -54.400 1.00 74.06 315 LYS A CA 1
ATOM 2450 C C . LYS A 1 315 ? 43.887 8.012 -54.503 1.00 74.06 315 LYS A C 1
ATOM 2452 O O . LYS A 1 315 ? 44.569 7.727 -55.477 1.00 74.06 315 LYS A O 1
ATOM 2457 N N . MET A 1 316 ? 44.332 8.765 -53.495 1.00 73.44 316 MET A N 1
ATOM 2458 C CA . MET A 1 316 ? 45.679 9.348 -53.465 1.00 73.44 316 MET A CA 1
ATOM 2459 C C . MET A 1 316 ? 46.768 8.273 -53.376 1.00 73.44 316 MET A C 1
ATOM 2461 O O . MET A 1 316 ? 47.710 8.304 -54.157 1.00 73.44 316 MET A O 1
ATOM 2465 N N . VAL A 1 317 ? 46.601 7.289 -52.487 1.00 70.50 317 VAL A N 1
ATOM 2466 C CA . VAL A 1 317 ? 47.532 6.161 -52.314 1.00 70.50 317 VAL A CA 1
ATOM 2467 C C . VAL A 1 317 ? 47.660 5.352 -53.608 1.00 70.50 317 VAL A C 1
ATOM 2469 O O . VAL A 1 317 ? 48.775 5.055 -54.017 1.00 70.50 317 VAL A O 1
ATOM 2472 N N . ILE A 1 318 ? 46.552 5.051 -54.300 1.00 70.56 318 ILE A N 1
ATOM 2473 C CA . ILE A 1 318 ? 46.573 4.315 -55.579 1.00 70.56 318 ILE A CA 1
ATOM 2474 C C . ILE A 1 318 ? 47.304 5.106 -56.675 1.00 70.56 318 ILE A C 1
ATOM 2476 O O . ILE A 1 318 ? 48.104 4.534 -57.411 1.00 70.56 318 ILE A O 1
ATOM 2480 N N . ILE A 1 319 ? 47.047 6.415 -56.785 1.00 68.62 319 ILE A N 1
ATOM 2481 C CA . ILE A 1 319 ? 47.693 7.274 -57.792 1.00 68.62 319 ILE A CA 1
ATOM 2482 C C . ILE A 1 319 ? 49.204 7.348 -57.550 1.00 68.62 319 ILE A C 1
ATOM 2484 O O . ILE A 1 319 ? 49.979 7.141 -58.481 1.00 68.62 319 ILE A O 1
ATOM 2488 N N . ILE A 1 320 ? 49.619 7.604 -56.307 1.00 67.81 320 ILE A N 1
ATOM 2489 C CA . ILE A 1 320 ? 51.038 7.710 -55.950 1.00 67.81 320 ILE A CA 1
ATOM 2490 C C . ILE A 1 320 ? 51.739 6.357 -56.114 1.00 67.81 320 ILE A C 1
ATOM 2492 O O . ILE A 1 320 ? 52.848 6.313 -56.638 1.00 67.81 320 ILE A O 1
ATOM 2496 N N . TRP A 1 321 ? 51.075 5.252 -55.759 1.00 70.12 321 TRP A N 1
ATOM 2497 C CA . TRP A 1 321 ? 51.606 3.906 -55.969 1.00 70.12 321 TRP A CA 1
ATOM 2498 C C . TRP A 1 321 ? 51.847 3.602 -57.453 1.00 70.12 321 TRP A C 1
ATOM 2500 O O . TRP A 1 321 ? 52.932 3.156 -57.812 1.00 70.12 321 TRP A O 1
ATOM 2510 N N . HIS A 1 322 ? 50.882 3.896 -58.334 1.00 69.25 322 HIS A N 1
ATOM 2511 C CA . HIS A 1 322 ? 51.066 3.713 -59.778 1.00 69.25 322 HIS A CA 1
ATOM 2512 C C . HIS A 1 322 ? 52.174 4.603 -60.348 1.00 69.25 322 HIS A C 1
ATOM 2514 O O . HIS A 1 322 ? 52.947 4.145 -61.185 1.00 69.25 322 HIS A O 1
ATOM 2520 N N . PHE A 1 323 ? 52.268 5.858 -59.900 1.00 67.12 323 PHE A N 1
ATOM 2521 C CA . PHE A 1 323 ? 53.319 6.772 -60.344 1.00 67.12 323 PHE A CA 1
ATOM 2522 C C . PHE A 1 323 ? 54.711 6.291 -59.905 1.00 67.12 323 PHE A C 1
ATOM 2524 O O . PHE A 1 323 ? 55.623 6.219 -60.728 1.00 67.12 323 PHE A O 1
ATOM 2531 N N . GLY A 1 324 ? 54.854 5.874 -58.642 1.00 65.94 324 GLY A N 1
ATOM 2532 C CA . GLY A 1 324 ? 56.086 5.284 -58.117 1.00 65.94 324 GLY A CA 1
ATOM 2533 C C . GLY A 1 324 ? 56.472 3.976 -58.816 1.00 65.94 324 GLY A C 1
ATOM 2534 O O . GLY A 1 324 ? 57.632 3.800 -59.175 1.00 65.94 324 GLY A O 1
ATOM 2535 N N . ASP A 1 325 ? 55.513 3.083 -59.086 1.00 66.62 325 ASP A N 1
ATOM 2536 C CA . ASP A 1 325 ? 55.765 1.822 -59.801 1.00 66.62 325 ASP A CA 1
ATOM 2537 C C . ASP A 1 325 ? 56.207 2.054 -61.255 1.00 66.62 325 ASP A C 1
ATOM 2539 O O . ASP A 1 325 ? 57.101 1.365 -61.748 1.00 66.62 325 ASP A O 1
ATOM 2543 N N . CYS A 1 326 ? 55.635 3.055 -61.933 1.00 63.12 326 CYS A N 1
ATOM 2544 C CA . CYS A 1 326 ? 56.088 3.483 -63.256 1.00 63.12 326 CYS A CA 1
ATOM 2545 C C . CYS A 1 326 ? 57.527 4.017 -63.223 1.00 63.12 326 CYS A C 1
ATOM 2547 O O . CYS A 1 326 ? 58.338 3.587 -64.040 1.00 63.12 326 CYS A O 1
ATOM 2549 N N . LEU A 1 327 ? 57.858 4.907 -62.278 1.00 62.19 327 LEU A N 1
ATOM 2550 C CA . LEU A 1 327 ? 59.217 5.441 -62.126 1.00 62.19 327 LEU A CA 1
ATOM 2551 C C . LEU A 1 327 ? 60.229 4.330 -61.833 1.00 62.19 327 LEU A C 1
ATOM 2553 O O . LEU A 1 327 ? 61.253 4.250 -62.503 1.00 62.19 327 LEU A O 1
ATOM 2557 N N . ARG A 1 328 ? 59.903 3.416 -60.913 1.00 67.31 328 ARG A N 1
ATOM 2558 C CA . ARG A 1 328 ? 60.748 2.266 -60.576 1.00 67.31 328 ARG A CA 1
ATOM 2559 C C . ARG A 1 328 ? 61.015 1.373 -61.786 1.00 67.31 328 ARG A C 1
ATOM 2561 O O . ARG A 1 328 ? 62.162 1.035 -62.042 1.00 67.31 328 ARG A O 1
ATOM 2568 N N . LYS A 1 329 ? 59.982 1.025 -62.562 1.00 65.75 329 LYS A N 1
ATOM 2569 C CA . LYS A 1 329 ? 60.136 0.217 -63.786 1.00 65.75 329 LYS A CA 1
ATOM 2570 C C . LYS A 1 329 ? 61.002 0.904 -64.837 1.00 65.75 329 LYS A C 1
ATOM 2572 O O . LYS A 1 329 ? 61.737 0.219 -65.544 1.00 65.75 329 LYS A O 1
ATOM 2577 N N . ILE A 1 330 ? 60.915 2.231 -64.954 1.00 60.88 330 ILE A N 1
ATOM 2578 C CA . ILE A 1 330 ? 61.780 3.016 -65.844 1.00 60.88 330 ILE A CA 1
ATOM 2579 C C . ILE A 1 330 ? 63.229 2.930 -65.358 1.00 60.88 330 ILE A C 1
ATOM 2581 O O . ILE A 1 330 ? 64.095 2.583 -66.154 1.00 60.88 330 ILE A O 1
ATOM 2585 N N . THR A 1 331 ? 63.487 3.149 -64.066 1.00 62.31 331 THR A N 1
ATOM 2586 C CA . THR A 1 331 ? 64.830 3.031 -63.478 1.00 62.31 331 THR A CA 1
ATOM 2587 C C . THR A 1 331 ? 65.408 1.621 -63.641 1.00 62.31 331 THR A C 1
ATOM 2589 O O . THR A 1 331 ? 66.509 1.482 -64.159 1.00 62.31 331 THR A O 1
ATOM 2592 N N . GLU A 1 332 ? 64.644 0.571 -63.317 1.00 66.94 332 GLU A N 1
ATOM 2593 C CA . GLU A 1 332 ? 65.054 -0.835 -63.484 1.00 66.94 332 GLU A CA 1
ATOM 2594 C C . GLU A 1 332 ? 65.336 -1.176 -64.961 1.00 66.94 332 GLU A C 1
ATOM 2596 O O . GLU A 1 332 ? 66.285 -1.895 -65.272 1.00 66.94 332 GLU A O 1
ATOM 2601 N N . SER A 1 333 ? 64.539 -0.647 -65.897 1.00 61.19 333 SER A N 1
ATOM 2602 C CA . SER A 1 333 ? 64.770 -0.846 -67.336 1.00 61.19 333 SER A CA 1
ATOM 2603 C C . SER A 1 333 ? 66.022 -0.110 -67.821 1.00 61.19 333 SER A C 1
ATOM 2605 O O . SER A 1 333 ? 66.741 -0.629 -68.671 1.00 61.19 333 SER A O 1
ATOM 2607 N N . MET A 1 334 ? 66.304 1.082 -67.286 1.00 59.06 334 MET A N 1
ATOM 2608 C CA . MET A 1 334 ? 67.525 1.834 -67.592 1.00 59.06 334 MET A CA 1
ATOM 2609 C C . MET A 1 334 ? 68.773 1.124 -67.050 1.00 59.06 334 MET A C 1
ATOM 2611 O O . MET A 1 334 ? 69.740 0.973 -67.794 1.00 59.06 334 MET A O 1
ATOM 2615 N N . GLU A 1 335 ? 68.720 0.588 -65.828 1.00 63.84 335 GLU A N 1
ATOM 2616 C CA . GLU A 1 335 ? 69.793 -0.237 -65.248 1.00 63.84 335 GLU A CA 1
ATOM 2617 C C . GLU A 1 335 ? 70.038 -1.519 -66.070 1.00 63.84 335 GLU A C 1
ATOM 2619 O O . GLU A 1 335 ? 71.180 -1.888 -66.344 1.00 63.84 335 GLU A O 1
ATOM 2624 N N . GLN A 1 336 ? 68.978 -2.182 -66.549 1.00 57.25 336 GLN A N 1
ATOM 2625 C CA . GLN A 1 336 ? 69.106 -3.358 -67.424 1.00 57.25 336 GLN A CA 1
ATOM 2626 C C . GLN A 1 336 ? 69.723 -3.026 -68.793 1.00 57.25 336 GLN A C 1
ATOM 2628 O O . GLN A 1 336 ? 70.466 -3.842 -69.354 1.00 57.25 336 GLN A O 1
ATOM 2633 N N . ILE A 1 337 ? 69.431 -1.844 -69.346 1.00 51.66 337 ILE A N 1
ATOM 2634 C CA . ILE A 1 337 ? 70.056 -1.351 -70.582 1.00 51.66 337 ILE A CA 1
ATOM 2635 C C . ILE A 1 337 ? 71.546 -1.091 -70.347 1.00 51.66 337 ILE A C 1
ATOM 2637 O O . ILE A 1 337 ? 72.363 -1.511 -71.168 1.00 51.66 337 ILE A O 1
ATOM 2641 N N . GLU A 1 338 ? 71.910 -0.479 -69.220 1.00 57.34 338 GLU A N 1
ATOM 2642 C CA . GLU A 1 338 ? 73.301 -0.255 -68.820 1.00 57.34 338 GLU A CA 1
ATOM 2643 C C . GLU A 1 338 ? 74.063 -1.583 -68.655 1.00 57.34 338 GLU A C 1
ATOM 2645 O O . GLU A 1 338 ? 75.168 -1.753 -69.179 1.00 57.34 338 GLU A O 1
ATOM 2650 N N . GLU A 1 339 ? 73.441 -2.593 -68.040 1.00 57.03 339 GLU A N 1
ATOM 2651 C CA . GLU A 1 339 ? 74.015 -3.936 -67.912 1.00 57.03 339 GLU A CA 1
ATOM 2652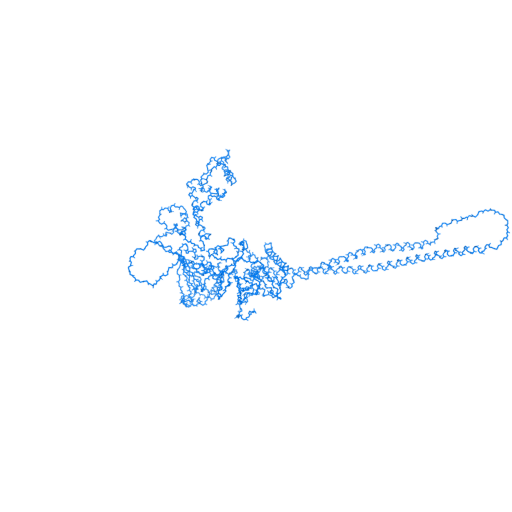 C C . GLU A 1 339 ? 74.216 -4.622 -69.280 1.00 57.03 339 GLU A C 1
ATOM 2654 O O . GLU A 1 339 ? 75.266 -5.223 -69.546 1.00 57.03 339 GLU A O 1
ATOM 2659 N N . CYS A 1 340 ? 73.239 -4.519 -70.189 1.00 45.66 340 CYS A N 1
ATOM 2660 C CA . CYS A 1 340 ? 73.350 -5.039 -71.558 1.00 45.66 340 CYS A CA 1
ATOM 2661 C C . CYS A 1 340 ? 74.430 -4.312 -72.368 1.00 45.66 340 CYS A C 1
ATOM 2663 O O . CYS A 1 340 ? 75.161 -4.943 -73.141 1.00 45.66 340 CYS A O 1
ATOM 2665 N N . PHE A 1 341 ? 74.566 -3.002 -72.174 1.00 47.41 341 PHE A N 1
ATOM 2666 C CA . PHE A 1 341 ? 75.589 -2.184 -72.810 1.00 47.41 341 PHE A CA 1
ATOM 2667 C C . PHE A 1 341 ? 76.990 -2.565 -72.315 1.00 47.41 341 PHE A C 1
ATOM 2669 O O . PHE A 1 341 ? 77.895 -2.780 -73.125 1.00 47.41 341 PHE A O 1
ATOM 2676 N N . ASN A 1 342 ? 77.151 -2.786 -71.008 1.00 53.41 342 ASN A N 1
ATOM 2677 C CA . ASN A 1 342 ? 78.390 -3.282 -70.406 1.00 53.41 342 ASN A CA 1
ATOM 2678 C C . ASN A 1 342 ? 78.774 -4.677 -70.932 1.00 53.41 342 ASN A C 1
ATOM 2680 O O . ASN A 1 342 ? 79.934 -4.922 -71.278 1.00 53.41 342 ASN A O 1
ATOM 2684 N N . LYS A 1 343 ? 77.796 -5.575 -71.109 1.00 52.53 343 LYS A N 1
ATOM 2685 C CA . LYS A 1 343 ? 78.001 -6.885 -71.757 1.00 52.53 343 LYS A CA 1
ATOM 2686 C C . LYS A 1 343 ? 78.432 -6.752 -73.225 1.00 52.53 343 LYS A C 1
ATOM 2688 O O . LYS A 1 343 ? 79.355 -7.449 -73.652 1.00 52.53 343 LYS A O 1
ATOM 2693 N N . CYS A 1 344 ? 77.823 -5.841 -73.989 1.00 46.59 344 CYS A N 1
ATOM 2694 C CA . CYS A 1 344 ? 78.218 -5.558 -75.376 1.00 46.59 344 CYS A CA 1
ATOM 2695 C C . CYS A 1 344 ? 79.634 -4.978 -75.460 1.00 46.59 344 CYS A C 1
ATOM 2697 O O . CYS A 1 344 ? 80.423 -5.378 -76.317 1.00 46.59 344 CYS A O 1
ATOM 2699 N N . LYS A 1 345 ? 79.997 -4.088 -74.535 1.00 50.53 345 LYS A N 1
ATOM 2700 C CA . LYS A 1 345 ? 81.333 -3.497 -74.447 1.00 50.53 345 LYS A CA 1
ATOM 2701 C C . LYS A 1 345 ? 82.414 -4.549 -74.184 1.00 50.53 345 LYS A C 1
ATOM 2703 O O . LYS A 1 345 ? 83.442 -4.555 -74.865 1.00 50.53 345 LYS A O 1
ATOM 2708 N N . LEU A 1 346 ? 82.143 -5.497 -73.284 1.00 55.31 346 LEU A N 1
ATOM 2709 C CA . LEU A 1 346 ? 83.017 -6.642 -73.021 1.00 55.31 346 LEU A CA 1
ATOM 2710 C C . LEU A 1 346 ? 83.157 -7.556 -74.255 1.00 55.31 346 LEU A C 1
ATOM 2712 O O . LEU A 1 346 ? 84.245 -8.055 -74.548 1.00 55.31 346 LEU A O 1
ATOM 2716 N N . ALA A 1 347 ? 82.074 -7.755 -75.014 1.00 49.88 347 ALA A N 1
ATOM 2717 C CA . ALA A 1 347 ? 82.100 -8.521 -76.262 1.00 49.88 347 ALA A CA 1
ATOM 2718 C C . ALA A 1 347 ? 82.945 -7.833 -77.353 1.00 49.88 347 ALA A C 1
ATOM 2720 O O . ALA A 1 347 ? 83.739 -8.494 -78.026 1.00 49.88 347 ALA A O 1
ATOM 2721 N N . VAL A 1 348 ? 82.850 -6.505 -77.481 1.00 53.22 348 VAL A N 1
ATOM 2722 C CA . VAL A 1 348 ? 83.671 -5.706 -78.408 1.00 53.22 348 VAL A CA 1
ATOM 2723 C C . VAL A 1 348 ? 85.154 -5.747 -78.020 1.00 53.22 348 VAL A C 1
ATOM 2725 O O . VAL A 1 348 ? 86.002 -5.915 -78.895 1.00 53.22 348 VAL A O 1
ATOM 2728 N N . GLN A 1 349 ? 85.489 -5.676 -76.726 1.00 55.94 349 GLN A N 1
ATOM 2729 C CA . GLN A 1 349 ? 86.870 -5.841 -76.243 1.00 55.94 349 GLN A CA 1
ATOM 2730 C C . GLN A 1 349 ? 87.451 -7.220 -76.581 1.00 55.94 349 GLN A C 1
ATOM 2732 O O . GLN A 1 349 ? 88.597 -7.302 -77.032 1.00 55.94 349 GLN A O 1
ATOM 2737 N N . LYS A 1 350 ? 86.663 -8.293 -76.425 1.00 57.69 350 LYS A N 1
ATOM 2738 C CA . LYS A 1 350 ? 87.063 -9.662 -76.799 1.00 57.69 350 LYS A CA 1
ATOM 2739 C C . LYS A 1 350 ? 87.288 -9.816 -78.307 1.00 57.69 350 LYS A C 1
ATOM 2741 O O . LYS A 1 350 ? 88.237 -10.474 -78.720 1.00 57.69 350 LYS A O 1
ATOM 2746 N N . LEU A 1 351 ? 86.454 -9.188 -79.139 1.00 52.47 351 LEU A N 1
ATOM 2747 C CA . LEU A 1 351 ? 86.628 -9.190 -80.597 1.00 52.47 351 LEU A CA 1
ATOM 2748 C C . LEU A 1 351 ? 87.863 -8.389 -81.035 1.00 52.47 351 LEU A C 1
ATOM 2750 O O . LEU A 1 351 ? 88.589 -8.827 -81.923 1.00 52.47 351 LEU A O 1
ATOM 2754 N N . ARG A 1 352 ? 88.154 -7.258 -80.376 1.00 52.31 352 ARG A N 1
ATOM 2755 C CA . ARG A 1 352 ? 89.359 -6.450 -80.635 1.00 52.31 352 ARG A CA 1
ATOM 2756 C C . ARG A 1 352 ? 90.647 -7.189 -80.286 1.00 52.31 352 ARG A C 1
ATOM 2758 O O . ARG A 1 352 ? 91.586 -7.165 -81.072 1.00 52.31 352 ARG A O 1
ATOM 2765 N N . SER A 1 353 ? 90.681 -7.866 -79.139 1.00 54.09 353 SER A N 1
ATOM 2766 C CA . SER A 1 353 ? 91.841 -8.671 -78.730 1.00 54.09 353 SER A CA 1
ATOM 2767 C C . SER A 1 353 ? 92.061 -9.864 -79.667 1.00 54.09 353 SER A C 1
ATOM 2769 O O . SER A 1 353 ? 93.200 -10.164 -80.009 1.00 54.09 353 SER A O 1
ATOM 2771 N N . LYS A 1 354 ? 90.989 -10.461 -80.201 1.00 54.06 354 LYS A N 1
ATOM 2772 C CA . LYS A 1 354 ? 91.074 -11.498 -81.241 1.00 54.06 354 LYS A CA 1
ATOM 2773 C C . LYS A 1 354 ? 91.596 -10.965 -82.588 1.00 54.06 354 LYS A C 1
ATOM 2775 O O . LYS A 1 354 ? 92.442 -11.599 -83.205 1.00 54.06 354 LYS A O 1
ATOM 2780 N N . TYR A 1 355 ? 91.168 -9.767 -82.997 1.00 48.84 355 TYR A N 1
ATOM 2781 C CA . TYR A 1 355 ? 91.608 -9.106 -84.236 1.00 48.84 355 TYR A CA 1
ATOM 2782 C C . TYR A 1 355 ? 93.078 -8.651 -84.204 1.00 48.84 355 TYR A C 1
ATOM 2784 O O . TYR A 1 355 ? 93.739 -8.645 -85.241 1.00 48.84 355 TYR A O 1
ATOM 2792 N N . VAL A 1 356 ? 93.599 -8.265 -83.032 1.00 53.25 356 VAL A N 1
ATOM 2793 C CA . VAL A 1 356 ? 95.022 -7.916 -82.849 1.00 53.25 356 VAL A CA 1
ATOM 2794 C C . VAL A 1 356 ? 95.906 -9.164 -82.932 1.00 53.25 356 VAL A C 1
ATOM 2796 O O . VAL A 1 356 ? 96.949 -9.115 -83.579 1.00 53.25 356 VAL A O 1
ATOM 2799 N N . ILE A 1 357 ? 95.458 -10.293 -82.371 1.00 54.25 357 ILE A N 1
ATOM 2800 C CA . ILE A 1 357 ? 96.166 -11.581 -82.458 1.00 54.25 357 ILE A CA 1
ATOM 2801 C C . ILE A 1 357 ? 96.167 -12.115 -83.903 1.00 54.25 357 ILE A C 1
ATOM 2803 O O . ILE A 1 357 ? 97.198 -12.565 -84.388 1.00 54.25 357 ILE A O 1
ATOM 2807 N N . GLU A 1 358 ? 95.051 -12.004 -84.631 1.00 48.25 358 GLU A N 1
ATOM 2808 C CA . GLU A 1 358 ? 94.943 -12.494 -86.018 1.00 48.25 358 GLU A CA 1
ATOM 2809 C C . GLU A 1 358 ? 95.689 -11.623 -87.056 1.00 48.25 358 GLU A C 1
ATOM 2811 O O . GLU A 1 358 ? 95.961 -12.094 -88.160 1.00 48.25 358 GLU A O 1
ATOM 2816 N N . ASN A 1 359 ? 96.068 -10.377 -86.727 1.00 48.19 359 ASN A N 1
ATOM 2817 C CA . ASN A 1 359 ? 96.744 -9.453 -87.656 1.00 48.19 359 ASN A CA 1
ATOM 2818 C C . ASN A 1 359 ? 98.237 -9.194 -87.369 1.00 48.19 359 ASN A C 1
ATOM 2820 O O . ASN A 1 359 ? 98.853 -8.412 -88.095 1.00 48.19 359 ASN A O 1
ATOM 2824 N N . GLN A 1 360 ? 98.850 -9.855 -86.380 1.00 47.69 360 GLN A N 1
ATOM 2825 C CA . GLN A 1 360 ? 100.302 -9.776 -86.129 1.00 47.69 360 GLN A CA 1
ATOM 2826 C C . GLN A 1 360 ? 101.143 -10.885 -86.802 1.00 47.69 360 GLN A C 1
ATOM 2828 O O . GLN A 1 360 ? 102.364 -10.840 -86.721 1.00 47.69 360 GLN A O 1
ATOM 2833 N N . GLU A 1 361 ? 100.558 -11.813 -87.570 1.00 45.31 361 GLU A N 1
ATOM 2834 C CA . GLU A 1 361 ? 101.317 -12.893 -88.242 1.00 45.31 361 GLU A CA 1
ATOM 2835 C C . GLU A 1 361 ? 101.756 -12.616 -89.700 1.00 45.31 361 GLU A C 1
ATOM 2837 O O . GLU A 1 361 ? 102.148 -13.538 -90.417 1.00 45.31 361 GLU A O 1
ATOM 2842 N N . LYS A 1 362 ? 101.760 -11.367 -90.197 1.00 41.44 362 LYS A N 1
ATOM 2843 C CA . LYS A 1 362 ? 102.301 -11.074 -91.548 1.00 41.44 362 LYS A CA 1
ATOM 2844 C C . LYS A 1 362 ? 103.142 -9.794 -91.645 1.00 41.44 362 LYS A C 1
ATOM 2846 O O . LYS A 1 362 ? 102.689 -8.819 -92.240 1.00 41.44 362 LYS A O 1
ATOM 2851 N N . LYS A 1 363 ? 104.396 -9.863 -91.164 1.00 35.28 363 LYS A N 1
ATOM 2852 C CA . LYS A 1 363 ? 105.670 -9.543 -91.879 1.00 35.28 363 LYS A CA 1
ATOM 2853 C C . LYS A 1 363 ? 106.797 -9.105 -90.915 1.00 35.28 363 LYS A C 1
ATOM 2855 O O . LYS A 1 363 ? 106.693 -8.067 -90.277 1.00 35.28 363 LYS A O 1
ATOM 2860 N N . GLU A 1 364 ? 107.900 -9.856 -90.912 1.00 34.81 364 GLU A N 1
ATOM 2861 C CA . GLU A 1 364 ? 109.242 -9.525 -90.372 1.00 34.81 364 GLU A CA 1
ATOM 2862 C C . GLU A 1 364 ? 110.181 -8.979 -91.484 1.00 34.81 364 GLU A C 1
ATOM 2864 O O . GLU A 1 364 ? 109.825 -9.107 -92.663 1.00 34.81 364 GLU A O 1
ATOM 2869 N N . PRO A 1 365 ? 111.442 -8.550 -91.212 1.00 45.00 365 PRO A N 1
ATOM 2870 C CA . PRO A 1 365 ? 112.025 -7.894 -90.022 1.00 45.00 365 PRO A CA 1
ATOM 2871 C C . PRO A 1 365 ? 112.854 -6.628 -90.396 1.00 45.00 365 PRO A C 1
ATOM 2873 O O . PRO A 1 365 ? 113.146 -6.412 -91.574 1.00 45.00 365 PRO A O 1
ATOM 2876 N N . LYS A 1 366 ? 113.292 -5.820 -89.408 1.00 34.84 366 LYS A N 1
ATOM 2877 C CA . LYS A 1 366 ? 114.588 -5.090 -89.427 1.00 34.84 366 LYS A CA 1
ATOM 2878 C C . LYS A 1 366 ? 114.935 -4.414 -88.085 1.00 34.84 366 LYS A C 1
ATOM 2880 O O . LYS A 1 366 ? 114.193 -3.568 -87.604 1.00 34.84 366 LYS A O 1
ATOM 2885 N N . ASP A 1 367 ? 116.081 -4.842 -87.561 1.00 34.22 367 ASP A N 1
ATOM 2886 C CA . ASP A 1 367 ? 117.042 -4.286 -86.595 1.00 34.22 367 ASP A CA 1
ATOM 2887 C C . ASP A 1 367 ? 116.738 -2.986 -85.817 1.00 34.22 367 ASP A C 1
ATOM 2889 O O . ASP A 1 367 ? 116.706 -1.895 -86.381 1.00 34.22 367 ASP A O 1
ATOM 2893 N N . GLY A 1 368 ? 116.752 -3.123 -84.482 1.00 35.56 368 GLY A N 1
ATOM 2894 C CA . GLY A 1 368 ? 117.658 -2.353 -83.618 1.00 35.56 368 GLY A CA 1
ATOM 2895 C C . GLY A 1 368 ? 117.119 -1.114 -82.894 1.00 35.56 368 GLY A C 1
ATOM 2896 O O . GLY A 1 368 ? 117.418 -0.004 -83.318 1.00 35.56 368 GLY A O 1
ATOM 2897 N N . ALA A 1 369 ? 116.439 -1.311 -81.758 1.00 32.81 369 ALA A N 1
ATOM 2898 C CA . ALA A 1 369 ? 116.699 -0.657 -80.459 1.00 32.81 369 ALA A CA 1
ATOM 2899 C C . ALA A 1 369 ? 115.624 -1.083 -79.439 1.00 32.81 369 ALA A C 1
ATOM 2901 O O . ALA A 1 369 ? 114.430 -1.044 -79.731 1.00 32.81 369 ALA A O 1
ATOM 2902 N N . GLU A 1 370 ? 116.075 -1.533 -78.271 1.00 37.09 370 GLU A N 1
ATOM 2903 C CA . GLU A 1 370 ? 115.273 -1.879 -77.093 1.00 37.09 370 GLU A CA 1
ATOM 2904 C C . GLU A 1 370 ? 114.560 -0.635 -76.533 1.00 37.09 370 GLU A C 1
ATOM 2906 O O . GLU A 1 370 ? 115.177 0.422 -76.470 1.00 37.09 370 GLU A O 1
ATOM 2911 N N . GLU A 1 371 ? 113.289 -0.752 -76.123 1.00 31.92 371 GLU A N 1
ATOM 2912 C CA . GLU A 1 371 ? 112.872 -0.553 -74.719 1.00 31.92 371 GLU A CA 1
ATOM 2913 C C . GLU A 1 371 ? 111.343 -0.670 -74.514 1.00 31.92 371 GLU A C 1
ATOM 2915 O O . GLU A 1 371 ? 110.530 -0.139 -75.265 1.00 31.92 371 GLU A O 1
ATOM 2920 N N . GLU A 1 372 ? 111.027 -1.426 -73.459 1.00 30.23 372 GLU A N 1
ATOM 2921 C CA . GLU A 1 372 ? 109.847 -1.450 -72.584 1.00 30.23 372 GLU A CA 1
ATOM 2922 C C . GLU A 1 372 ? 108.422 -1.603 -73.154 1.00 30.23 372 GLU A C 1
ATOM 2924 O O . GLU A 1 372 ? 107.744 -0.684 -73.608 1.00 30.23 372 GLU A O 1
ATOM 2929 N N . VAL A 1 373 ? 107.902 -2.819 -72.946 1.00 41.09 373 VAL A N 1
ATOM 2930 C CA . VAL A 1 373 ? 106.472 -3.103 -72.801 1.00 41.09 373 VAL A CA 1
ATOM 2931 C C . VAL A 1 373 ? 105.989 -2.449 -71.507 1.00 41.09 373 VAL A C 1
ATOM 2933 O O . VAL A 1 373 ? 106.156 -3.008 -70.423 1.00 41.09 373 VAL A O 1
ATOM 2936 N N . GLU A 1 374 ? 105.352 -1.287 -71.611 1.00 29.83 374 GLU A N 1
ATOM 2937 C CA . GLU A 1 374 ? 104.569 -0.749 -70.505 1.00 29.83 374 GLU A CA 1
ATOM 2938 C C . GLU A 1 374 ? 103.222 -1.487 -70.454 1.00 29.83 374 GLU A C 1
ATOM 2940 O O . GLU A 1 374 ? 102.307 -1.273 -71.256 1.00 29.83 374 GLU A O 1
ATOM 2945 N N . CYS A 1 375 ? 103.113 -2.418 -69.505 1.00 40.62 375 CYS A N 1
ATOM 2946 C CA . CYS A 1 375 ? 101.836 -2.951 -69.054 1.00 40.62 375 CYS A CA 1
ATOM 2947 C C . CYS A 1 375 ? 101.008 -1.797 -68.485 1.00 40.62 375 CYS A C 1
ATOM 2949 O O . CYS A 1 375 ? 101.145 -1.449 -67.311 1.00 40.62 375 CYS A O 1
ATOM 2951 N N . ILE A 1 376 ? 100.116 -1.225 -69.291 1.00 35.12 376 ILE A N 1
ATOM 2952 C CA . ILE A 1 376 ? 99.122 -0.300 -68.764 1.00 35.12 376 ILE A CA 1
ATOM 2953 C C . ILE A 1 376 ? 98.071 -1.119 -68.000 1.00 35.12 376 ILE A C 1
ATOM 2955 O O . ILE A 1 376 ? 97.096 -1.625 -68.560 1.00 35.12 376 ILE A O 1
ATOM 2959 N N . ASN A 1 377 ? 98.292 -1.230 -66.689 1.00 50.22 377 ASN A N 1
ATOM 2960 C CA . ASN A 1 377 ? 97.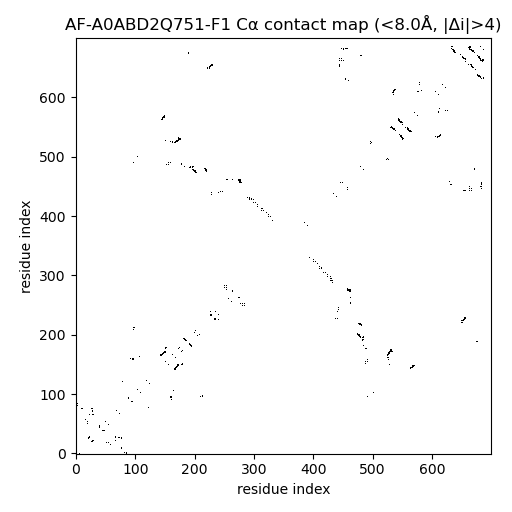221 -1.322 -65.706 1.00 50.22 377 ASN A CA 1
ATOM 2961 C C . ASN A 1 377 ? 96.318 -0.099 -65.900 1.00 50.22 377 ASN A C 1
ATOM 2963 O O . ASN A 1 377 ? 96.705 1.012 -65.544 1.00 50.22 377 ASN A O 1
ATOM 2967 N N . LEU A 1 378 ? 95.123 -0.297 -66.451 1.00 37.56 378 LEU A N 1
ATOM 2968 C CA . LEU A 1 378 ? 94.063 0.703 -66.386 1.00 37.56 378 LEU A CA 1
ATOM 2969 C C . LEU A 1 378 ? 92.918 0.157 -65.544 1.00 37.56 378 LEU A C 1
ATOM 2971 O O . LEU A 1 378 ? 92.296 -0.859 -65.857 1.00 37.56 378 LEU A O 1
ATOM 2975 N N . SER A 1 379 ? 92.748 0.867 -64.435 1.00 41.31 379 SER A N 1
ATOM 2976 C CA . SER A 1 379 ? 91.683 0.835 -63.451 1.00 41.31 379 SER A CA 1
ATOM 2977 C C . SER A 1 379 ? 90.295 0.698 -64.066 1.00 41.31 379 SER A C 1
ATOM 2979 O O . SER A 1 379 ? 89.996 1.225 -65.133 1.00 41.31 379 SER A O 1
ATOM 2981 N N . THR A 1 380 ? 89.427 0.028 -63.317 1.00 42.59 380 THR A N 1
ATOM 2982 C CA . THR A 1 380 ? 87.984 -0.139 -63.536 1.00 42.59 380 THR A CA 1
ATOM 2983 C C . THR A 1 380 ? 87.158 1.146 -63.408 1.00 42.59 380 THR A C 1
ATOM 2985 O O . THR A 1 380 ? 85.937 1.053 -63.345 1.00 42.59 380 THR A O 1
ATOM 2988 N N . ASP A 1 381 ? 87.785 2.318 -63.409 1.00 48.69 381 ASP A N 1
ATOM 2989 C CA . ASP A 1 381 ? 87.103 3.591 -63.207 1.00 48.69 381 ASP A CA 1
ATOM 2990 C C . ASP A 1 381 ? 87.108 4.404 -64.510 1.00 48.69 381 ASP A C 1
ATOM 2992 O O . ASP A 1 381 ? 88.134 4.542 -65.175 1.00 48.69 381 ASP A O 1
ATOM 2996 N N . ASP A 1 382 ? 85.925 4.921 -64.841 1.00 49.72 382 ASP A N 1
ATOM 2997 C CA . ASP A 1 382 ? 85.615 5.932 -65.856 1.00 49.72 382 ASP A CA 1
ATOM 2998 C C . ASP A 1 382 ? 85.481 5.482 -67.321 1.00 49.72 382 ASP A C 1
ATOM 3000 O O . ASP A 1 382 ? 86.365 5.596 -68.172 1.00 49.72 382 ASP A O 1
ATOM 3004 N N . ILE A 1 383 ? 84.249 5.092 -67.660 1.00 46.94 383 ILE A N 1
ATOM 3005 C CA . ILE A 1 383 ? 83.683 5.318 -68.992 1.00 46.94 383 ILE A CA 1
ATOM 3006 C C . ILE A 1 383 ? 82.654 6.437 -68.814 1.00 46.94 383 ILE A C 1
ATOM 3008 O O . ILE A 1 383 ? 81.739 6.253 -68.014 1.00 46.94 383 ILE A O 1
ATOM 3012 N N . PRO A 1 384 ? 82.771 7.570 -69.527 1.00 47.25 384 PRO A N 1
ATOM 3013 C CA . PRO A 1 384 ? 81.936 8.727 -69.267 1.00 47.25 384 PRO A CA 1
ATOM 3014 C C . PRO A 1 384 ? 80.513 8.421 -69.723 1.00 47.25 384 PRO A C 1
ATOM 3016 O O . PRO A 1 384 ? 80.217 8.406 -70.918 1.00 47.25 384 PRO A O 1
ATOM 3019 N N . MET A 1 385 ? 79.631 8.195 -68.753 1.00 49.94 385 MET A N 1
ATOM 3020 C CA . MET A 1 385 ? 78.269 8.690 -68.874 1.00 49.94 385 MET A CA 1
ATOM 3021 C C . MET A 1 385 ? 78.395 10.193 -69.149 1.00 49.94 385 MET A C 1
ATOM 3023 O O . MET A 1 385 ? 79.229 10.863 -68.529 1.00 49.94 385 MET A O 1
ATOM 3027 N N . THR A 1 386 ? 77.661 10.740 -70.114 1.00 53.69 386 THR A N 1
ATOM 3028 C CA . THR A 1 386 ? 77.673 12.201 -70.264 1.00 53.69 386 THR A CA 1
ATOM 3029 C C . THR A 1 386 ? 77.188 12.815 -68.946 1.00 53.69 386 THR A C 1
ATOM 3031 O O . THR A 1 386 ? 76.323 12.248 -68.279 1.00 53.69 386 THR A O 1
ATOM 3034 N N . SER A 1 387 ? 77.731 13.967 -68.534 1.00 62.50 387 SER A N 1
ATOM 3035 C CA . SER A 1 387 ? 77.275 14.640 -67.304 1.00 62.50 387 SER A CA 1
ATOM 3036 C C . SER A 1 387 ? 75.755 14.867 -67.289 1.00 62.50 387 SER A C 1
ATOM 3038 O O . SER A 1 387 ? 75.157 14.959 -66.224 1.00 62.50 387 SER A O 1
ATOM 3040 N N . GLU A 1 388 ? 75.139 14.940 -68.472 1.00 65.31 388 GLU A N 1
ATOM 3041 C CA . GLU A 1 388 ? 73.691 15.001 -68.688 1.00 65.31 388 GLU A CA 1
ATOM 3042 C C . GLU A 1 388 ? 72.959 13.690 -68.363 1.00 65.31 388 GLU A C 1
ATOM 3044 O O . GLU A 1 388 ? 71.940 13.724 -67.679 1.00 65.31 388 GLU A O 1
ATOM 3049 N N . GLU A 1 389 ? 73.471 12.535 -68.785 1.00 58.03 389 GLU A N 1
ATOM 3050 C CA . GLU A 1 389 ? 72.868 11.228 -68.488 1.00 58.03 389 GLU A CA 1
ATOM 3051 C C . GLU A 1 389 ? 72.962 10.876 -66.994 1.00 58.03 389 GLU A C 1
ATOM 3053 O O . GLU A 1 389 ? 71.970 10.443 -66.402 1.00 58.03 389 GLU A O 1
ATOM 3058 N N . GLU A 1 390 ? 74.108 11.132 -66.348 1.00 65.50 390 GLU A N 1
ATOM 3059 C CA . GLU A 1 390 ? 74.255 10.903 -64.901 1.00 65.50 390 GLU A CA 1
ATOM 3060 C C . GLU A 1 390 ? 73.355 11.854 -64.094 1.00 65.50 390 GLU A C 1
ATOM 3062 O O . GLU A 1 390 ? 72.737 11.459 -63.099 1.00 65.50 390 GLU A O 1
ATOM 3067 N N . PHE A 1 391 ? 73.238 13.109 -64.542 1.00 72.38 391 PHE A N 1
ATOM 3068 C CA . PHE A 1 391 ? 72.325 14.083 -63.952 1.00 72.38 391 PHE A CA 1
ATOM 3069 C C . PHE A 1 391 ? 70.866 13.630 -64.056 1.00 72.38 391 PHE A C 1
ATOM 3071 O O . PHE A 1 391 ? 70.150 13.702 -63.058 1.00 72.38 391 PHE A O 1
ATOM 3078 N N . GLU A 1 392 ? 70.423 13.124 -65.210 1.00 69.69 392 GLU A N 1
ATOM 3079 C CA . GLU A 1 392 ? 69.045 12.651 -65.378 1.00 69.69 392 GLU A CA 1
ATOM 3080 C C . GLU A 1 392 ? 68.738 11.414 -64.518 1.00 69.69 392 GLU A C 1
ATOM 3082 O O . GLU A 1 392 ? 67.669 11.354 -63.910 1.00 69.69 392 GLU A O 1
ATOM 3087 N N . ILE A 1 393 ? 69.679 10.475 -64.350 1.00 66.75 393 ILE A N 1
ATOM 3088 C CA . ILE A 1 393 ? 69.492 9.340 -63.426 1.00 66.75 393 ILE A CA 1
ATOM 3089 C C . ILE A 1 393 ? 69.364 9.830 -61.979 1.00 66.75 393 ILE A C 1
ATOM 3091 O O . ILE A 1 393 ? 68.409 9.473 -61.283 1.00 66.75 393 ILE A O 1
ATOM 3095 N N . ARG A 1 394 ? 70.290 10.680 -61.513 1.00 71.25 394 ARG A N 1
ATOM 3096 C CA . ARG A 1 394 ? 70.254 11.216 -60.139 1.00 71.25 394 ARG A CA 1
ATOM 3097 C C . ARG A 1 394 ? 69.008 12.070 -59.891 1.00 71.25 394 ARG A C 1
ATOM 3099 O O . ARG A 1 394 ? 68.454 12.037 -58.793 1.00 71.25 394 ARG A O 1
ATOM 3106 N N . LYS A 1 395 ? 68.541 12.805 -60.903 1.00 74.44 395 LYS A N 1
ATOM 3107 C CA . LYS A 1 395 ? 67.296 13.578 -60.867 1.00 74.44 395 LYS A CA 1
ATOM 3108 C C . LYS A 1 395 ? 66.076 12.670 -60.736 1.00 74.44 395 LYS A C 1
ATOM 3110 O O . LYS A 1 395 ? 65.279 12.900 -59.834 1.00 74.44 395 LYS A O 1
ATOM 3115 N N . LEU A 1 396 ? 65.967 11.604 -61.531 1.00 67.69 396 LEU A N 1
ATOM 3116 C CA . LEU A 1 396 ? 64.878 10.625 -61.413 1.00 67.69 396 LEU A CA 1
ATOM 3117 C C . LEU A 1 396 ? 64.891 9.897 -60.060 1.00 67.69 396 LEU A C 1
ATOM 3119 O O . LEU A 1 396 ? 63.838 9.697 -59.457 1.00 67.69 396 LEU A O 1
ATOM 3123 N N . GLN A 1 397 ? 66.071 9.546 -59.537 1.00 68.50 397 GLN A N 1
ATOM 3124 C CA . GLN A 1 397 ? 66.211 8.962 -58.197 1.00 68.50 397 GLN A CA 1
ATOM 3125 C C . GLN A 1 397 ? 65.777 9.941 -57.095 1.00 68.50 397 GLN A C 1
ATOM 3127 O O . GLN A 1 397 ? 65.086 9.545 -56.152 1.00 68.50 397 GLN A O 1
ATOM 3132 N N . ALA A 1 398 ? 66.137 11.222 -57.216 1.00 70.25 398 ALA A N 1
ATOM 3133 C CA . ALA A 1 398 ? 65.695 12.266 -56.298 1.00 70.25 398 ALA A CA 1
ATOM 3134 C C . ALA A 1 398 ? 64.176 12.498 -56.390 1.00 70.25 398 ALA A C 1
ATOM 3136 O O . ALA A 1 398 ? 63.513 12.573 -55.357 1.00 70.25 398 ALA A O 1
ATOM 3137 N N . GLU A 1 399 ? 63.605 12.547 -57.595 1.00 68.69 399 GLU A N 1
ATOM 3138 C CA . GLU A 1 399 ? 62.160 12.660 -57.824 1.00 68.69 399 GLU A CA 1
ATOM 3139 C C . GLU A 1 399 ? 61.404 11.457 -57.236 1.00 68.69 399 GLU A C 1
ATOM 3141 O O . GLU A 1 399 ? 60.421 11.642 -56.518 1.00 68.69 399 GLU A O 1
ATOM 3146 N N . HIS A 1 400 ? 61.901 10.231 -57.431 1.00 70.44 400 HIS A N 1
ATOM 3147 C CA . HIS A 1 400 ? 61.344 9.023 -56.818 1.00 70.44 400 HIS A CA 1
ATOM 3148 C C . HIS A 1 400 ? 61.389 9.078 -55.282 1.00 70.44 400 HIS A C 1
ATOM 3150 O O . HIS A 1 400 ? 60.388 8.796 -54.619 1.00 70.44 400 HIS A O 1
ATOM 3156 N N . PHE A 1 401 ? 62.518 9.492 -54.699 1.00 72.12 401 PHE A N 1
ATOM 3157 C CA . PHE A 1 401 ? 62.644 9.658 -53.249 1.00 72.12 401 PHE A CA 1
ATOM 3158 C C . PHE A 1 401 ? 61.677 10.720 -52.700 1.00 72.12 401 PHE A C 1
ATOM 3160 O O . PHE A 1 401 ? 61.077 10.524 -51.642 1.00 72.12 401 PHE A O 1
ATOM 3167 N N . MET A 1 402 ? 61.478 11.823 -53.426 1.00 72.25 402 MET A N 1
ATOM 3168 C CA . MET A 1 402 ? 60.521 12.867 -53.053 1.00 72.25 402 MET A CA 1
ATOM 3169 C C . MET A 1 402 ? 59.075 12.352 -53.074 1.00 72.25 402 MET A C 1
ATOM 3171 O O . MET A 1 402 ? 58.341 12.588 -52.117 1.00 72.25 402 MET A O 1
ATOM 3175 N N . VAL A 1 403 ? 58.689 11.579 -54.094 1.00 69.88 403 VAL A N 1
ATOM 3176 C CA . VAL A 1 403 ? 57.369 10.924 -54.166 1.00 69.88 403 VAL A CA 1
ATOM 3177 C C . VAL A 1 403 ? 57.177 9.935 -53.013 1.00 69.88 403 VAL A C 1
ATOM 3179 O O . VAL A 1 403 ? 56.122 9.917 -52.379 1.00 69.88 403 VAL A O 1
ATOM 3182 N N . TRP A 1 404 ? 58.199 9.137 -52.692 1.00 69.38 404 TRP A N 1
ATOM 3183 C CA . TRP A 1 404 ? 58.149 8.194 -51.572 1.00 69.38 404 TRP A CA 1
ATOM 3184 C C . TRP A 1 404 ? 57.962 8.900 -50.221 1.00 69.38 404 TRP A C 1
ATOM 3186 O O . TRP A 1 404 ? 57.138 8.484 -49.405 1.00 69.38 404 TRP A O 1
ATOM 3196 N N . LYS A 1 405 ? 58.663 10.020 -50.008 1.00 74.81 405 LYS A N 1
ATOM 3197 C CA . LYS A 1 405 ? 58.530 10.862 -48.809 1.00 74.81 405 LYS A CA 1
ATOM 3198 C C . LYS A 1 405 ? 57.119 11.445 -48.648 1.00 74.81 405 LYS A C 1
ATOM 3200 O O . LYS A 1 405 ? 56.675 11.666 -47.522 1.00 74.81 405 LYS A O 1
ATOM 3205 N N . GLU A 1 406 ? 56.407 11.684 -49.748 1.00 71.75 406 GLU A N 1
ATOM 3206 C CA . GLU A 1 406 ? 54.994 12.084 -49.728 1.00 71.75 406 GLU A CA 1
ATOM 3207 C C . GLU A 1 406 ? 54.032 10.892 -49.543 1.00 71.75 406 GLU A C 1
ATOM 3209 O O . GLU A 1 406 ? 52.958 11.059 -48.962 1.00 71.75 406 GLU A O 1
ATOM 3214 N N . PHE A 1 407 ? 54.412 9.684 -49.975 1.00 76.69 407 PHE A N 1
ATOM 3215 C CA . PHE A 1 407 ? 53.608 8.460 -49.859 1.00 76.69 407 PHE A CA 1
ATOM 3216 C C . PHE A 1 407 ? 53.528 7.904 -48.430 1.00 76.69 407 PHE A C 1
ATOM 3218 O O . PHE A 1 407 ? 52.433 7.609 -47.945 1.00 76.69 407 PHE A O 1
ATOM 3225 N N . GLU A 1 408 ? 54.665 7.778 -47.742 1.00 75.19 408 GLU A N 1
ATOM 3226 C CA . GLU A 1 408 ? 54.766 7.184 -46.400 1.00 75.19 408 GLU A CA 1
ATOM 3227 C C . GLU A 1 408 ? 53.750 7.757 -45.378 1.00 75.19 408 GLU A C 1
ATOM 3229 O O . GLU A 1 408 ? 53.022 6.979 -44.744 1.00 75.19 408 GLU A O 1
ATOM 3234 N N . PRO A 1 409 ? 53.582 9.092 -45.226 1.00 79.94 409 PRO A N 1
ATOM 3235 C CA . PRO A 1 409 ? 52.582 9.639 -44.308 1.00 79.94 409 PRO A CA 1
ATOM 3236 C C . PRO A 1 409 ? 51.136 9.342 -44.739 1.00 79.94 409 PRO A C 1
ATOM 3238 O O . PRO A 1 409 ? 50.252 9.250 -43.881 1.00 79.94 409 PRO A O 1
ATOM 3241 N N . LEU A 1 410 ? 50.870 9.172 -46.040 1.00 79.06 410 LEU A N 1
ATOM 3242 C CA . LEU A 1 410 ? 49.545 8.818 -46.557 1.00 79.06 410 LEU A CA 1
ATOM 3243 C C . LEU A 1 410 ? 49.210 7.348 -46.280 1.00 79.06 410 LEU A C 1
ATOM 3245 O O . LEU A 1 410 ? 48.090 7.053 -45.866 1.00 79.06 410 LEU A O 1
ATOM 3249 N N . GLU A 1 411 ? 50.165 6.431 -46.425 1.00 76.88 411 GLU A N 1
ATOM 3250 C CA . GLU A 1 411 ? 49.983 5.018 -46.070 1.00 76.88 411 GLU A CA 1
ATOM 3251 C C . GLU A 1 411 ? 49.785 4.831 -44.554 1.00 76.88 411 GLU A C 1
ATOM 3253 O O . GLU A 1 411 ? 48.871 4.122 -44.105 1.00 76.88 411 GLU A O 1
ATOM 3258 N N . ALA A 1 412 ? 50.565 5.546 -43.739 1.00 80.69 412 ALA A N 1
ATOM 3259 C CA . ALA A 1 412 ? 50.390 5.563 -42.290 1.00 80.69 412 ALA A CA 1
ATOM 3260 C C . ALA A 1 412 ? 49.009 6.121 -41.889 1.00 80.69 412 ALA A C 1
ATOM 3262 O O . ALA A 1 412 ? 48.310 5.544 -41.044 1.00 80.69 412 ALA A O 1
ATOM 3263 N N . ALA A 1 413 ? 48.567 7.214 -42.524 1.00 82.94 413 ALA A N 1
ATOM 3264 C CA . ALA A 1 413 ? 47.234 7.776 -42.317 1.00 82.94 413 ALA A CA 1
ATOM 3265 C C . ALA A 1 413 ? 46.121 6.806 -42.752 1.00 82.94 413 ALA A C 1
ATOM 3267 O O . ALA A 1 413 ? 45.090 6.716 -42.080 1.00 82.94 413 ALA A O 1
ATOM 3268 N N . HIS A 1 414 ? 46.329 6.045 -43.829 1.00 83.62 414 HIS A N 1
ATOM 3269 C CA . HIS A 1 414 ? 45.382 5.045 -44.324 1.00 83.62 414 HIS A CA 1
ATOM 3270 C C . HIS A 1 414 ? 45.192 3.912 -43.325 1.00 83.62 414 HIS A C 1
ATOM 3272 O 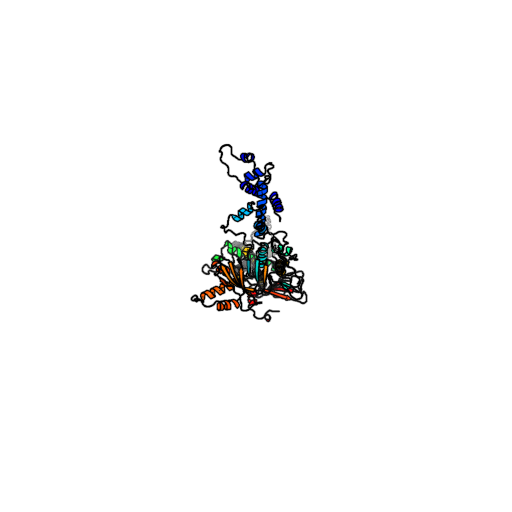O . HIS A 1 414 ? 44.065 3.612 -42.918 1.00 83.62 414 HIS A O 1
ATOM 3278 N N . THR A 1 415 ? 46.307 3.362 -42.850 1.00 83.88 415 THR A N 1
ATOM 3279 C CA . THR A 1 415 ? 46.327 2.310 -41.836 1.00 83.88 415 THR A CA 1
ATOM 3280 C C . THR A 1 415 ? 45.661 2.781 -40.542 1.00 83.88 415 THR A C 1
ATOM 3282 O O . THR A 1 415 ? 44.870 2.048 -39.941 1.00 83.88 415 THR A O 1
ATOM 3285 N N . ARG A 1 416 ? 45.908 4.032 -40.127 1.00 89.56 416 ARG A N 1
ATOM 3286 C CA . ARG A 1 416 ? 45.253 4.639 -38.960 1.00 89.56 416 ARG A CA 1
ATOM 3287 C C . ARG A 1 416 ? 43.738 4.741 -39.137 1.00 89.56 416 ARG A C 1
ATOM 3289 O O . ARG A 1 416 ? 43.008 4.360 -38.225 1.00 89.56 416 ARG A O 1
ATOM 3296 N N . LEU A 1 417 ? 43.261 5.219 -40.287 1.00 89.62 417 LEU A N 1
ATOM 3297 C CA . LEU A 1 417 ? 41.824 5.321 -40.570 1.00 89.62 417 LEU A CA 1
ATOM 3298 C C . LEU A 1 417 ? 41.147 3.951 -40.592 1.00 89.62 417 LEU A C 1
ATOM 3300 O O . LEU A 1 417 ? 40.037 3.817 -40.083 1.00 89.62 417 LEU A O 1
ATOM 3304 N N . LYS A 1 418 ? 41.817 2.930 -41.141 1.00 87.69 418 LYS A N 1
ATOM 3305 C CA . LYS A 1 418 ? 41.324 1.549 -41.114 1.00 87.69 418 LYS A CA 1
ATOM 3306 C C . LYS A 1 418 ? 41.116 1.075 -39.673 1.00 87.69 418 LYS A C 1
ATOM 3308 O O . LYS A 1 418 ? 40.007 0.688 -39.332 1.00 87.69 418 LYS A O 1
ATOM 3313 N N . ARG A 1 419 ? 42.126 1.236 -38.809 1.00 91.12 419 ARG A N 1
ATOM 3314 C CA . ARG A 1 419 ? 42.022 0.895 -37.378 1.00 91.12 419 ARG A CA 1
ATOM 3315 C C . ARG A 1 419 ? 40.910 1.670 -36.668 1.00 91.12 419 ARG A C 1
ATOM 3317 O O . ARG A 1 419 ? 40.170 1.087 -35.888 1.00 91.12 419 ARG A O 1
ATOM 3324 N N . GLN A 1 420 ? 40.776 2.971 -36.932 1.00 92.75 420 GLN A N 1
ATOM 3325 C CA . GLN A 1 420 ? 39.706 3.785 -36.343 1.00 92.75 420 GLN A CA 1
ATOM 3326 C C . GLN A 1 420 ? 38.316 3.286 -36.751 1.00 92.75 420 GLN A C 1
ATOM 3328 O O . GLN A 1 420 ? 37.427 3.230 -35.907 1.00 92.75 420 GLN A O 1
ATOM 3333 N N . LEU A 1 421 ? 38.136 2.894 -38.015 1.00 91.25 421 LEU A N 1
ATOM 3334 C CA . LEU A 1 421 ? 36.879 2.330 -38.499 1.00 91.25 421 LEU A CA 1
ATOM 3335 C C . LEU A 1 421 ? 36.603 0.946 -37.895 1.00 91.25 421 LEU A C 1
ATOM 3337 O O . LEU A 1 421 ? 35.462 0.656 -37.546 1.00 91.25 421 LEU A O 1
ATOM 3341 N N . ASP A 1 422 ? 37.635 0.118 -37.725 1.00 91.25 422 ASP A N 1
ATOM 3342 C CA . ASP A 1 422 ? 37.506 -1.190 -37.079 1.00 91.25 422 ASP A CA 1
ATOM 3343 C C . ASP A 1 422 ? 37.053 -1.027 -35.621 1.00 91.25 422 ASP A C 1
ATOM 3345 O O . ASP A 1 422 ? 36.077 -1.652 -35.212 1.00 91.25 422 ASP A O 1
ATOM 3349 N N . VAL A 1 423 ? 37.677 -0.122 -34.857 1.00 91.94 423 VAL A N 1
ATOM 3350 C CA . VAL A 1 423 ? 37.261 0.206 -33.478 1.00 91.94 423 VAL A CA 1
ATOM 3351 C C . VAL A 1 423 ? 35.818 0.711 -33.436 1.00 91.94 423 VAL A C 1
ATOM 3353 O O . VAL A 1 423 ? 35.043 0.300 -32.574 1.00 91.94 423 VAL A O 1
ATOM 3356 N N . LEU A 1 424 ? 35.441 1.582 -34.373 1.00 91.56 424 LEU A N 1
ATOM 3357 C CA . LEU A 1 424 ? 34.091 2.133 -34.448 1.00 91.56 424 LEU A CA 1
ATOM 3358 C C . LEU A 1 424 ? 33.040 1.051 -34.760 1.00 91.56 424 LEU A C 1
ATOM 3360 O O . LEU A 1 424 ? 31.933 1.093 -34.227 1.00 91.56 424 LEU A O 1
ATOM 3364 N N . ASN A 1 425 ? 33.386 0.073 -35.599 1.00 88.50 425 ASN A N 1
ATOM 3365 C CA . ASN A 1 425 ? 32.510 -1.043 -35.951 1.00 88.50 425 ASN A CA 1
ATOM 3366 C C . ASN A 1 425 ? 32.333 -2.056 -34.819 1.00 88.50 425 ASN A C 1
ATOM 3368 O O . ASN A 1 425 ? 31.242 -2.603 -34.685 1.00 88.50 425 ASN A O 1
ATOM 3372 N N . HIS A 1 426 ? 33.370 -2.286 -34.011 1.00 90.81 426 HIS A N 1
ATOM 3373 C CA . HIS A 1 426 ? 33.269 -3.156 -32.836 1.00 90.81 426 HIS A CA 1
ATOM 3374 C C . HIS A 1 426 ? 32.467 -2.499 -31.703 1.00 90.81 426 HIS A C 1
ATOM 3376 O O . HIS A 1 426 ? 31.747 -3.188 -30.992 1.00 90.81 426 HIS A O 1
ATOM 3382 N N . ASN A 1 427 ? 32.536 -1.170 -31.567 1.00 89.56 427 ASN A N 1
ATOM 3383 C CA . ASN A 1 427 ? 31.856 -0.411 -30.513 1.00 89.56 427 ASN A CA 1
ATOM 3384 C C . ASN A 1 427 ? 30.613 0.322 -31.042 1.00 89.56 427 ASN A C 1
ATOM 3386 O O . ASN A 1 427 ? 30.510 1.550 -30.956 1.00 89.56 427 ASN A O 1
ATOM 3390 N N . ARG A 1 428 ? 29.675 -0.419 -31.641 1.00 88.75 428 ARG A N 1
ATOM 3391 C CA . ARG A 1 428 ? 28.397 0.154 -32.083 1.00 88.75 428 ARG A CA 1
ATOM 3392 C C . ARG A 1 428 ? 27.485 0.415 -30.880 1.00 88.75 428 ARG A C 1
ATOM 3394 O O . ARG A 1 428 ? 27.363 -0.463 -30.031 1.00 88.75 428 ARG A O 1
ATOM 3401 N N . PRO A 1 429 ? 26.835 1.590 -30.797 1.00 88.31 429 PRO A N 1
ATOM 3402 C CA . PRO A 1 429 ? 25.818 1.822 -29.782 1.00 88.31 429 PRO A CA 1
ATOM 3403 C C . PRO A 1 429 ? 24.613 0.909 -30.028 1.00 88.31 429 PRO A C 1
ATOM 3405 O O . PRO A 1 429 ? 24.334 0.554 -31.177 1.00 88.31 429 PRO A O 1
ATOM 3408 N N . ASN A 1 430 ? 23.887 0.577 -28.959 1.00 85.25 430 ASN A N 1
ATOM 3409 C CA . ASN A 1 430 ? 22.664 -0.218 -29.054 1.00 85.25 430 ASN A CA 1
ATOM 3410 C C . ASN A 1 430 ? 21.646 0.442 -29.991 1.00 85.25 430 ASN A C 1
ATOM 3412 O O . ASN A 1 430 ? 21.578 1.671 -30.117 1.00 85.25 430 ASN A O 1
ATOM 3416 N N . ASP A 1 431 ? 20.839 -0.391 -30.646 1.00 81.19 431 ASP A N 1
ATOM 3417 C CA . ASP A 1 431 ? 19.856 0.083 -31.616 1.00 81.19 431 ASP A CA 1
ATOM 3418 C C . ASP A 1 431 ? 18.718 0.880 -30.974 1.00 81.19 431 ASP A C 1
ATOM 3420 O O . ASP A 1 431 ? 18.202 1.813 -31.602 1.00 81.19 431 ASP A O 1
ATOM 3424 N N . GLU A 1 432 ? 18.382 0.537 -29.734 1.00 89.62 432 GLU A N 1
ATOM 3425 C CA . GLU A 1 432 ? 17.330 1.121 -28.917 1.00 89.62 432 GLU A CA 1
ATOM 3426 C C . GLU A 1 432 ? 17.736 1.147 -27.438 1.00 89.62 432 GLU A C 1
ATOM 3428 O O . GLU A 1 432 ? 18.709 0.509 -27.040 1.00 89.62 432 GLU A O 1
ATOM 3433 N N . TYR A 1 433 ? 17.012 1.938 -26.641 1.00 94.00 433 TYR A N 1
ATOM 3434 C CA . TYR A 1 433 ? 17.218 2.003 -25.192 1.00 94.00 433 TYR A CA 1
ATOM 3435 C C . TYR A 1 433 ? 16.688 0.741 -24.498 1.00 94.00 433 TYR A C 1
ATOM 3437 O O . TYR A 1 433 ? 17.411 0.134 -23.720 1.00 94.00 433 TYR A O 1
ATOM 3445 N N . LEU A 1 434 ? 15.448 0.352 -24.813 1.00 94.38 434 LEU A N 1
ATOM 3446 C CA . LEU A 1 434 ? 14.800 -0.866 -24.329 1.00 94.38 434 LEU A CA 1
ATOM 3447 C C . LEU A 1 434 ? 14.192 -1.600 -25.521 1.00 94.38 434 LEU A C 1
ATOM 3449 O O . LEU A 1 434 ? 13.436 -0.991 -26.289 1.00 94.38 434 LEU A O 1
ATOM 3453 N N . SER A 1 435 ? 14.481 -2.891 -25.637 1.00 93.50 435 SER A N 1
ATOM 3454 C CA . SER A 1 435 ? 13.826 -3.797 -26.579 1.00 93.50 435 SER A CA 1
ATOM 3455 C C . SER A 1 435 ? 12.360 -4.046 -26.236 1.00 93.50 435 SER A C 1
ATOM 3457 O O . SER A 1 435 ? 11.874 -3.679 -25.166 1.00 93.50 435 SER A O 1
ATOM 3459 N N . ALA A 1 436 ? 11.616 -4.671 -27.152 1.00 93.31 436 ALA A N 1
ATOM 3460 C CA . ALA A 1 436 ? 10.197 -4.973 -26.944 1.00 93.31 436 ALA A CA 1
ATOM 3461 C C . ALA A 1 436 ? 9.946 -5.836 -25.689 1.00 93.31 436 ALA A C 1
ATOM 3463 O O . ALA A 1 436 ? 9.028 -5.556 -24.913 1.00 93.31 436 ALA A O 1
ATOM 3464 N N . LEU A 1 437 ? 10.801 -6.837 -25.453 1.00 92.75 437 LEU A N 1
ATOM 3465 C CA . LEU A 1 437 ? 10.730 -7.681 -24.259 1.00 92.75 437 LEU A CA 1
ATOM 3466 C C . LEU A 1 437 ? 11.077 -6.887 -22.992 1.00 92.75 437 LEU A C 1
ATOM 3468 O O . LEU A 1 437 ? 10.368 -6.970 -21.996 1.00 92.75 437 LEU A O 1
ATOM 3472 N N . GLU A 1 438 ? 12.117 -6.056 -23.044 1.00 95.31 438 GLU A N 1
ATOM 3473 C CA . GLU A 1 438 ? 12.536 -5.222 -21.912 1.00 95.31 438 GLU A CA 1
ATOM 3474 C C . GLU A 1 438 ? 11.489 -4.159 -21.553 1.00 95.31 438 GLU A C 1
ATOM 3476 O O . GLU A 1 438 ? 11.269 -3.879 -20.379 1.00 95.31 438 GLU A O 1
ATOM 3481 N N . LYS A 1 439 ? 10.772 -3.609 -22.541 1.00 95.69 439 LYS A N 1
ATOM 3482 C CA . LYS A 1 439 ? 9.612 -2.728 -22.320 1.00 95.69 439 LYS A CA 1
ATOM 3483 C C . LYS A 1 439 ? 8.464 -3.460 -21.631 1.00 95.69 439 LYS A C 1
ATOM 3485 O O . LYS A 1 439 ? 7.824 -2.894 -20.748 1.00 95.69 439 LYS A O 1
ATOM 3490 N N . THR A 1 440 ? 8.214 -4.705 -22.023 1.00 95.94 440 THR A N 1
ATOM 3491 C CA . THR A 1 440 ? 7.196 -5.567 -21.405 1.00 95.94 440 THR A CA 1
ATOM 3492 C C . THR A 1 440 ? 7.542 -5.857 -19.943 1.00 95.94 440 THR A C 1
ATOM 3494 O O . THR A 1 440 ? 6.705 -5.677 -19.062 1.00 95.94 440 THR A O 1
ATOM 3497 N N . LEU A 1 441 ? 8.805 -6.183 -19.663 1.00 96.62 441 LEU A N 1
ATOM 3498 C CA . LEU A 1 441 ? 9.297 -6.415 -18.306 1.00 96.62 441 LEU A CA 1
ATOM 3499 C C . LEU A 1 441 ? 9.299 -5.134 -17.452 1.00 96.62 441 LEU A C 1
ATOM 3501 O O . LEU A 1 441 ? 8.829 -5.139 -16.319 1.00 96.62 441 LEU A O 1
ATOM 3505 N N . MET A 1 442 ? 9.709 -3.997 -18.018 1.00 97.56 442 MET A N 1
ATOM 3506 C CA . MET A 1 442 ? 9.605 -2.687 -17.363 1.00 97.56 442 MET A CA 1
ATOM 3507 C C . MET A 1 442 ? 8.151 -2.352 -16.985 1.00 97.56 442 MET A C 1
ATOM 3509 O O . MET A 1 442 ? 7.882 -1.856 -15.892 1.00 97.56 442 MET A O 1
ATOM 3513 N N . ASN A 1 443 ? 7.189 -2.662 -17.861 1.00 97.69 443 ASN A N 1
ATOM 3514 C CA . ASN A 1 443 ? 5.769 -2.494 -17.558 1.00 97.69 443 ASN A CA 1
ATOM 3515 C C . ASN A 1 443 ? 5.298 -3.399 -16.416 1.00 97.69 443 ASN A C 1
ATOM 3517 O O . ASN A 1 443 ? 4.449 -2.965 -15.640 1.00 97.69 443 ASN A O 1
ATOM 3521 N N . TRP A 1 444 ? 5.849 -4.605 -16.273 1.00 98.00 444 TRP A N 1
ATOM 3522 C CA . TRP A 1 444 ? 5.567 -5.458 -15.120 1.00 98.00 444 TRP A CA 1
ATOM 3523 C C . TRP A 1 444 ? 6.038 -4.810 -13.806 1.00 98.00 444 TRP A C 1
ATOM 3525 O O . TRP A 1 444 ? 5.263 -4.744 -12.853 1.00 98.00 444 TRP A O 1
ATOM 3535 N N . HIS A 1 445 ? 7.239 -4.218 -13.763 1.00 97.94 445 HIS A N 1
ATOM 3536 C CA . HIS A 1 445 ? 7.695 -3.474 -12.576 1.00 97.94 445 HIS A CA 1
ATOM 3537 C C . HIS A 1 445 ? 6.824 -2.243 -12.289 1.00 97.94 445 HIS A C 1
ATOM 3539 O O . HIS A 1 445 ? 6.497 -1.974 -11.131 1.00 97.94 445 HIS A O 1
ATOM 3545 N N . PHE A 1 446 ? 6.373 -1.522 -13.324 1.00 98.31 446 PHE A N 1
ATOM 3546 C CA . PHE A 1 446 ? 5.398 -0.444 -13.139 1.00 98.31 446 PHE A CA 1
ATOM 3547 C C . PHE A 1 446 ? 4.068 -0.952 -12.582 1.00 98.31 446 PHE A C 1
ATOM 3549 O O . PHE A 1 446 ? 3.535 -0.327 -11.671 1.00 98.31 446 PHE A O 1
ATOM 3556 N N . ALA A 1 447 ? 3.556 -2.084 -13.065 1.00 98.31 447 ALA A N 1
ATOM 3557 C CA . ALA A 1 447 ? 2.349 -2.703 -12.526 1.00 98.31 447 ALA A CA 1
ATOM 3558 C C . ALA A 1 447 ? 2.524 -3.120 -11.059 1.00 98.31 447 ALA A C 1
ATOM 3560 O O . ALA A 1 447 ? 1.618 -2.921 -10.251 1.00 98.31 447 ALA A O 1
ATOM 3561 N N . ASN A 1 448 ? 3.702 -3.631 -10.692 1.00 97.88 448 ASN A N 1
ATOM 3562 C CA . ASN A 1 448 ? 4.025 -3.971 -9.310 1.00 97.88 448 ASN A CA 1
ATOM 3563 C C . ASN A 1 448 ? 4.063 -2.727 -8.402 1.00 97.88 448 ASN A C 1
ATOM 3565 O O . ASN A 1 448 ? 3.569 -2.759 -7.275 1.00 97.88 448 ASN A O 1
ATOM 3569 N N . LEU A 1 449 ? 4.568 -1.598 -8.911 1.00 98.19 449 LEU A N 1
ATOM 3570 C CA . LEU A 1 449 ? 4.529 -0.317 -8.203 1.00 98.19 449 LEU A CA 1
ATOM 3571 C C . LEU A 1 449 ? 3.097 0.234 -8.075 1.00 98.19 449 LEU A C 1
ATOM 3573 O O . LEU A 1 449 ? 2.721 0.751 -7.022 1.00 98.19 449 LEU A O 1
ATOM 3577 N N . GLU A 1 450 ? 2.274 0.089 -9.116 1.00 98.44 450 GLU A N 1
ATOM 3578 C CA . GLU A 1 450 ? 0.845 0.427 -9.072 1.00 98.44 450 GLU A CA 1
ATOM 3579 C C . GLU A 1 450 ? 0.078 -0.451 -8.080 1.00 98.44 450 GLU A C 1
ATOM 3581 O O . GLU A 1 450 ? -0.817 0.033 -7.389 1.00 98.44 450 GLU A O 1
ATOM 3586 N N . PHE A 1 451 ? 0.442 -1.732 -7.979 1.00 97.81 451 PHE A N 1
ATOM 3587 C CA . PHE A 1 451 ? -0.084 -2.666 -6.988 1.00 97.81 451 PHE A CA 1
ATOM 3588 C C . PHE A 1 451 ? 0.259 -2.225 -5.566 1.00 97.81 451 PHE A C 1
ATOM 3590 O O . PHE A 1 451 ? -0.650 -2.115 -4.741 1.00 97.81 451 PHE A O 1
ATOM 3597 N N . ALA A 1 452 ? 1.532 -1.924 -5.293 1.00 96.94 452 ALA A N 1
ATOM 3598 C CA . ALA A 1 452 ? 1.992 -1.504 -3.969 1.00 96.94 452 ALA A CA 1
ATOM 3599 C C . ALA A 1 452 ? 1.257 -0.246 -3.476 1.00 96.94 452 ALA A C 1
ATOM 3601 O O . ALA A 1 452 ? 0.890 -0.149 -2.307 1.00 96.94 452 ALA A O 1
ATOM 3602 N N . ASN A 1 453 ? 0.965 0.681 -4.392 1.00 97.81 453 ASN A N 1
ATOM 3603 C CA . ASN A 1 453 ? 0.251 1.921 -4.098 1.00 97.81 453 ASN A CA 1
ATOM 3604 C C . ASN A 1 453 ? -1.281 1.822 -4.243 1.00 97.81 453 ASN A C 1
ATOM 3606 O O . ASN A 1 453 ? -1.997 2.776 -3.926 1.00 97.81 453 ASN A O 1
ATOM 3610 N N . ALA A 1 454 ? -1.791 0.699 -4.760 1.00 97.62 454 ALA A N 1
ATOM 3611 C CA . ALA A 1 454 ? -3.172 0.519 -5.213 1.00 97.62 454 ALA A CA 1
ATOM 3612 C C . ALA A 1 454 ? -3.681 1.673 -6.104 1.00 97.62 454 ALA A C 1
ATOM 3614 O O . ALA A 1 454 ? -4.845 2.058 -6.038 1.00 97.62 454 ALA A O 1
ATOM 3615 N N . ALA A 1 455 ? -2.812 2.286 -6.903 1.00 97.06 455 ALA A N 1
ATOM 3616 C CA . ALA A 1 455 ? -3.125 3.478 -7.682 1.00 97.06 455 ALA A CA 1
ATOM 3617 C C . ALA A 1 455 ? -2.327 3.487 -8.980 1.00 97.06 455 ALA A C 1
ATOM 3619 O O . ALA A 1 455 ? -1.261 2.884 -9.072 1.00 97.06 455 ALA A O 1
ATOM 3620 N N . ARG A 1 456 ? -2.831 4.206 -9.983 1.00 96.81 456 ARG A N 1
ATOM 3621 C CA . ARG A 1 456 ? -2.082 4.426 -11.219 1.00 96.81 456 ARG A CA 1
ATOM 3622 C C . ARG A 1 456 ? -0.923 5.375 -10.948 1.00 96.81 456 ARG A C 1
ATOM 3624 O O . ARG A 1 456 ? -1.058 6.306 -10.147 1.00 96.81 456 ARG A O 1
ATOM 3631 N N . LEU A 1 457 ? 0.191 5.202 -11.655 1.00 96.50 457 LEU A N 1
ATOM 3632 C CA . LEU A 1 457 ? 1.362 6.069 -11.468 1.00 96.50 457 LEU A CA 1
ATOM 3633 C C . LEU A 1 457 ? 1.054 7.542 -11.788 1.00 96.50 457 LEU A C 1
ATOM 3635 O O . LEU A 1 457 ? 1.700 8.445 -11.256 1.00 96.50 457 LEU A O 1
ATOM 3639 N N . GLU A 1 458 ? 0.056 7.805 -12.633 1.00 94.12 458 GLU A N 1
ATOM 3640 C CA . GLU A 1 458 ? -0.396 9.151 -12.988 1.00 94.12 458 GLU A CA 1
ATOM 3641 C C . GLU A 1 458 ? -1.145 9.864 -11.854 1.00 94.12 458 GLU A C 1
ATOM 3643 O O . GLU A 1 458 ? -1.258 11.091 -11.891 1.00 94.12 458 GLU A O 1
ATOM 3648 N N . ASP A 1 459 ? -1.635 9.119 -10.860 1.00 94.06 459 ASP A N 1
ATOM 3649 C CA . ASP A 1 459 ? -2.355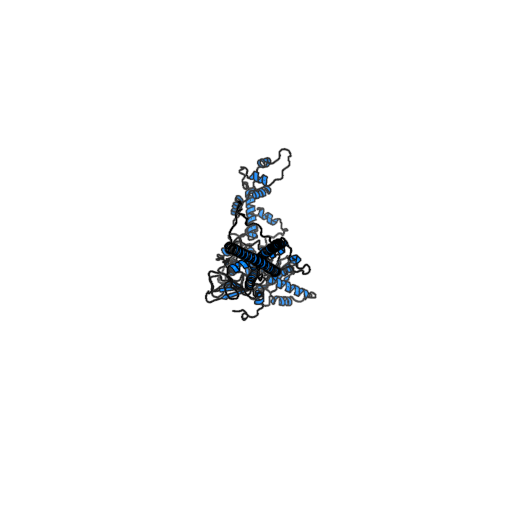 9.651 -9.700 1.00 94.06 459 ASP A CA 1
ATOM 3650 C C . ASP A 1 459 ? -1.436 9.827 -8.473 1.00 94.06 459 ASP A C 1
ATOM 3652 O O . ASP A 1 459 ? -1.825 10.465 -7.492 1.00 94.06 459 ASP A O 1
ATOM 3656 N N . LEU A 1 460 ? -0.206 9.299 -8.528 1.00 95.50 460 LEU A N 1
ATOM 3657 C CA . LEU A 1 460 ? 0.784 9.415 -7.459 1.00 95.50 460 LEU A CA 1
ATOM 3658 C C . LEU A 1 460 ? 1.521 10.750 -7.507 1.00 95.50 460 LEU A C 1
ATOM 3660 O O . LEU A 1 460 ? 2.039 11.159 -8.545 1.00 95.50 460 LEU A O 1
ATOM 3664 N N . SER A 1 461 ? 1.619 11.408 -6.352 1.00 94.31 461 SER A N 1
ATOM 3665 C CA . SER A 1 461 ? 2.410 12.629 -6.178 1.00 94.31 461 SER A CA 1
ATOM 3666 C C . SER A 1 461 ? 3.895 12.333 -6.355 1.00 94.31 461 SER A C 1
ATOM 3668 O O . SER A 1 461 ? 4.451 11.568 -5.575 1.00 94.31 461 SER A O 1
ATOM 3670 N N . LEU A 1 462 ? 4.574 13.006 -7.288 1.00 94.25 462 LEU A N 1
ATOM 3671 C CA . LEU A 1 462 ? 6.019 12.824 -7.476 1.00 94.25 462 LEU A CA 1
ATOM 3672 C C . LEU A 1 462 ? 6.829 13.054 -6.186 1.00 94.25 462 LEU A C 1
ATOM 3674 O O . LEU A 1 462 ? 7.853 12.416 -5.986 1.00 94.25 462 LEU A O 1
ATOM 3678 N N . ARG A 1 463 ? 6.402 13.993 -5.335 1.00 93.19 463 ARG A N 1
ATOM 3679 C CA . ARG A 1 463 ? 7.161 14.421 -4.147 1.00 93.19 463 ARG A CA 1
ATOM 3680 C C . ARG A 1 463 ? 6.870 13.599 -2.892 1.00 93.19 463 ARG A C 1
ATOM 3682 O O . ARG A 1 463 ? 7.670 13.632 -1.964 1.00 93.19 463 ARG A O 1
ATOM 3689 N N . HIS A 1 464 ? 5.688 12.996 -2.811 1.00 94.44 464 HIS A N 1
ATOM 3690 C CA . HIS A 1 464 ? 5.136 12.518 -1.539 1.00 94.44 464 HIS A CA 1
ATOM 3691 C C . HIS A 1 464 ? 4.586 11.092 -1.602 1.00 94.44 464 HIS A C 1
ATOM 3693 O O . HIS A 1 464 ? 3.920 10.681 -0.656 1.00 94.44 464 HIS A O 1
ATOM 3699 N N . TRP A 1 465 ? 4.776 10.372 -2.709 1.00 95.44 465 TRP A N 1
ATOM 3700 C CA . TRP A 1 465 ? 4.264 9.005 -2.841 1.00 95.44 465 TRP A CA 1
ATOM 3701 C C . TRP A 1 465 ? 4.989 8.013 -1.916 1.00 95.44 465 TRP A C 1
ATOM 3703 O O . TRP A 1 465 ? 4.353 7.074 -1.466 1.00 95.44 465 TRP A O 1
ATOM 3713 N N . ASP A 1 466 ? 6.259 8.276 -1.604 1.00 96.00 466 ASP A N 1
ATOM 3714 C CA . ASP A 1 466 ? 7.199 7.467 -0.812 1.00 96.00 466 ASP A CA 1
ATOM 3715 C C . ASP A 1 466 ? 7.527 8.100 0.557 1.00 96.00 466 ASP A C 1
ATOM 3717 O O . ASP A 1 466 ? 8.536 7.805 1.195 1.00 96.00 466 ASP A O 1
ATOM 3721 N N . GLN A 1 467 ? 6.697 9.033 1.037 1.00 95.75 467 GLN A N 1
ATOM 3722 C CA . GLN A 1 467 ? 6.984 9.780 2.272 1.00 95.75 467 GLN A CA 1
ATOM 3723 C C . GLN A 1 467 ? 6.988 8.905 3.541 1.00 95.75 467 GLN A C 1
ATOM 3725 O O . GLN A 1 467 ? 7.517 9.325 4.574 1.00 95.75 467 GLN A O 1
ATOM 3730 N N . ASP A 1 468 ? 6.338 7.740 3.498 1.00 95.00 468 ASP A N 1
ATOM 3731 C CA . ASP A 1 468 ? 6.230 6.790 4.601 1.00 95.00 468 ASP A CA 1
ATOM 3732 C C . ASP A 1 468 ? 7.314 5.705 4.604 1.00 95.00 468 ASP A C 1
ATOM 3734 O O . ASP A 1 468 ? 7.456 5.029 5.624 1.00 95.00 468 ASP A O 1
ATOM 3738 N N . ASP A 1 469 ? 8.159 5.628 3.570 1.00 93.75 469 ASP A N 1
ATOM 3739 C CA . ASP A 1 469 ? 9.296 4.695 3.495 1.00 93.75 469 ASP A CA 1
ATOM 3740 C C . ASP A 1 469 ? 10.261 4.857 4.683 1.00 93.75 469 ASP A C 1
ATOM 3742 O O . ASP A 1 469 ? 10.843 3.890 5.171 1.00 93.75 469 ASP A O 1
ATOM 3746 N N . LEU A 1 470 ? 10.378 6.072 5.241 1.00 92.69 470 LEU A N 1
ATOM 3747 C CA . LEU A 1 470 ? 11.181 6.343 6.444 1.00 92.69 470 LEU A CA 1
ATOM 3748 C C . LEU A 1 470 ? 10.738 5.515 7.668 1.00 92.69 470 LEU A C 1
ATOM 3750 O O . LEU A 1 470 ? 11.510 5.340 8.613 1.00 92.69 470 LEU A O 1
ATOM 3754 N N . PHE A 1 471 ? 9.492 5.042 7.675 1.00 93.69 471 PHE A N 1
ATOM 3755 C CA . PHE A 1 471 ? 8.880 4.298 8.774 1.00 93.69 471 PHE A CA 1
ATOM 3756 C C . PHE A 1 471 ? 8.671 2.815 8.444 1.00 93.69 471 PHE A C 1
ATOM 3758 O O . PHE A 1 471 ? 7.931 2.139 9.166 1.00 93.69 471 PHE A O 1
ATOM 3765 N N . GLU A 1 472 ? 9.305 2.305 7.383 1.00 91.50 472 GLU A N 1
ATOM 3766 C CA . GLU A 1 472 ? 9.241 0.892 7.025 1.00 91.50 472 GLU A CA 1
ATOM 3767 C C . GLU A 1 472 ? 9.685 -0.000 8.198 1.00 91.50 472 GLU A C 1
ATOM 3769 O O . GLU A 1 472 ? 10.671 0.255 8.900 1.00 91.50 472 GLU A O 1
ATOM 3774 N N . LEU A 1 473 ? 8.915 -1.063 8.439 1.00 92.81 473 LEU A N 1
ATOM 3775 C CA . LEU A 1 473 ? 9.160 -1.990 9.535 1.00 92.81 473 LEU A CA 1
ATOM 3776 C C . LEU A 1 473 ? 10.079 -3.124 9.084 1.00 92.81 473 LEU A C 1
ATOM 3778 O O . LEU A 1 473 ? 9.842 -3.786 8.079 1.00 92.81 473 LEU A O 1
ATOM 3782 N N . VAL A 1 474 ? 11.102 -3.397 9.892 1.00 91.94 474 VAL A N 1
ATOM 3783 C CA . VAL A 1 474 ? 12.140 -4.389 9.584 1.00 91.94 474 VAL A CA 1
ATOM 3784 C C . VAL A 1 474 ? 11.674 -5.820 9.885 1.00 91.94 474 VAL A C 1
ATOM 3786 O O . VAL A 1 474 ? 10.920 -6.083 10.828 1.00 91.94 474 VAL A O 1
ATOM 3789 N N . GLY A 1 475 ? 12.220 -6.785 9.150 1.00 90.06 475 GLY A N 1
ATOM 3790 C CA . GLY A 1 475 ? 12.018 -8.220 9.354 1.00 90.06 475 GLY A CA 1
ATOM 3791 C C . GLY A 1 475 ? 11.145 -8.836 8.269 1.00 90.06 475 GLY A C 1
ATOM 3792 O O . GLY A 1 475 ? 10.683 -8.149 7.366 1.00 90.06 475 GLY A O 1
ATOM 3793 N N . GLU A 1 476 ? 10.921 -10.144 8.359 1.00 90.06 476 GLU A N 1
ATOM 3794 C CA . GLU A 1 476 ? 10.201 -10.882 7.320 1.00 90.06 476 GLU A CA 1
ATOM 3795 C C . GLU A 1 476 ? 8.768 -10.369 7.137 1.00 90.06 476 GLU A C 1
ATOM 3797 O O . GLU A 1 476 ? 8.057 -10.064 8.099 1.00 90.06 476 GLU A O 1
ATOM 3802 N N . HIS A 1 477 ? 8.313 -10.310 5.889 1.00 93.50 477 HIS A N 1
ATOM 3803 C CA . HIS A 1 477 ? 6.894 -10.174 5.606 1.00 93.50 477 HIS A CA 1
ATOM 3804 C C . HIS A 1 477 ? 6.213 -11.532 5.783 1.00 93.50 477 HIS A C 1
ATOM 3806 O O . HIS A 1 477 ? 6.781 -12.569 5.443 1.00 93.50 477 HIS A O 1
ATOM 3812 N N . CYS A 1 478 ? 5.001 -11.549 6.331 1.00 93.81 478 CYS A N 1
ATOM 3813 C CA . CYS A 1 478 ? 4.302 -12.795 6.647 1.00 93.81 478 CYS A CA 1
ATOM 3814 C C . CYS A 1 478 ? 2.828 -12.757 6.256 1.00 93.81 478 CYS A C 1
ATOM 3816 O O . CYS A 1 478 ? 2.202 -11.700 6.249 1.00 93.81 478 CYS A O 1
ATOM 3818 N N . VAL A 1 479 ? 2.244 -13.933 6.043 1.00 93.75 479 VAL A N 1
ATOM 3819 C CA . VAL A 1 479 ? 0.792 -14.130 5.935 1.00 93.75 479 VAL A CA 1
ATOM 3820 C C . VAL A 1 479 ? 0.259 -14.864 7.162 1.00 93.75 479 VAL A C 1
ATOM 3822 O O . VAL A 1 479 ? 0.964 -15.652 7.800 1.00 93.75 479 VAL A O 1
ATOM 3825 N N . VAL A 1 480 ? -1.007 -14.628 7.503 1.00 94.12 480 VAL A N 1
ATOM 3826 C CA . VAL A 1 480 ? -1.689 -15.358 8.580 1.00 94.12 480 VAL A CA 1
ATOM 3827 C C . VAL A 1 480 ? -2.246 -16.658 8.011 1.00 94.12 480 VAL A C 1
ATOM 3829 O O . VAL A 1 480 ? -3.113 -16.625 7.144 1.00 94.12 480 VAL A O 1
ATOM 3832 N N . SER A 1 481 ? -1.785 -17.808 8.507 1.00 91.44 481 SER A N 1
ATOM 3833 C CA . SER A 1 481 ? -2.149 -19.133 7.964 1.00 91.44 481 SER A CA 1
ATOM 3834 C C . SER A 1 481 ? -3.655 -19.426 7.897 1.00 91.44 481 SER A C 1
ATOM 3836 O O . SER A 1 481 ? -4.084 -20.187 7.038 1.00 91.44 481 SER A O 1
ATOM 3838 N N . THR A 1 482 ? -4.461 -18.814 8.767 1.00 91.50 482 THR A N 1
ATOM 3839 C CA . THR A 1 482 ? -5.928 -18.963 8.814 1.00 91.50 482 THR A CA 1
ATOM 3840 C C . THR A 1 482 ? -6.686 -17.913 7.989 1.00 91.50 482 THR A C 1
ATOM 3842 O O . THR A 1 482 ? -7.905 -17.799 8.119 1.00 91.50 482 THR A O 1
ATOM 3845 N N . GLY A 1 483 ? -5.969 -17.101 7.209 1.00 93.94 483 GLY A N 1
ATOM 3846 C CA . GLY A 1 483 ? -6.481 -15.894 6.566 1.00 93.94 483 GLY A CA 1
ATOM 3847 C C . GLY A 1 483 ? -6.471 -14.691 7.509 1.00 93.94 483 GLY A C 1
ATOM 3848 O O . GLY A 1 483 ? -6.763 -14.800 8.700 1.00 93.94 483 GLY A O 1
ATOM 3849 N N . TYR A 1 484 ? -6.122 -13.524 6.984 1.00 95.69 484 TYR A N 1
ATOM 3850 C CA . TYR A 1 484 ? -5.872 -12.313 7.766 1.00 95.69 484 TYR A CA 1
ATOM 3851 C C . TYR A 1 484 ? -7.139 -11.733 8.417 1.00 95.69 484 TYR A C 1
ATOM 3853 O O . TYR A 1 484 ? -7.088 -11.110 9.479 1.00 95.69 484 TYR A O 1
ATOM 3861 N N . GLY A 1 485 ? -8.311 -11.977 7.831 1.00 95.62 485 GLY A N 1
ATOM 3862 C CA . GLY A 1 485 ? -9.607 -11.627 8.412 1.00 95.62 485 GLY A CA 1
ATOM 3863 C C . GLY A 1 485 ? -9.862 -12.277 9.778 1.00 95.62 485 GLY A C 1
ATOM 3864 O O . GLY A 1 485 ? -10.598 -11.701 10.584 1.00 95.62 485 GLY A O 1
ATOM 3865 N N . SER A 1 486 ? -9.203 -13.404 10.093 1.00 94.88 486 SER A N 1
ATOM 3866 C CA . SER A 1 486 ? -9.307 -14.053 11.409 1.00 94.88 486 SER A CA 1
ATOM 3867 C C . SER A 1 486 ? -8.891 -13.126 12.557 1.00 94.88 486 SER A C 1
ATOM 3869 O O . SER A 1 486 ? -9.466 -13.204 13.639 1.00 94.88 486 SER A O 1
ATOM 3871 N N . MET A 1 487 ? -7.975 -12.182 12.309 1.00 94.94 487 MET A N 1
ATOM 3872 C CA . MET A 1 487 ? -7.539 -11.175 13.282 1.00 94.94 487 MET A CA 1
ATOM 3873 C C . MET A 1 487 ? -8.706 -10.309 13.773 1.00 94.94 487 MET A C 1
ATOM 3875 O O . MET A 1 487 ? -8.874 -10.074 14.971 1.00 94.94 487 MET A O 1
ATOM 3879 N N . ALA A 1 488 ? -9.544 -9.841 12.845 1.00 95.50 488 ALA A N 1
ATOM 3880 C CA . ALA A 1 488 ? -10.710 -9.031 13.177 1.00 95.50 488 ALA A CA 1
ATOM 3881 C C . ALA A 1 488 ? -11.801 -9.871 13.860 1.00 95.50 488 ALA A C 1
ATOM 3883 O O . ALA A 1 488 ? -12.420 -9.418 14.823 1.00 95.50 488 ALA A O 1
ATOM 3884 N N . GLU A 1 489 ? -12.008 -11.108 13.403 1.00 94.38 489 GLU A N 1
ATOM 3885 C CA . GLU A 1 489 ? -12.934 -12.055 14.036 1.00 94.38 489 GLU A CA 1
ATOM 3886 C C . GLU A 1 489 ? -12.521 -12.379 15.482 1.00 94.38 489 GLU A C 1
ATOM 3888 O O . GLU A 1 489 ? -13.371 -12.420 16.375 1.00 94.38 489 GLU A O 1
ATOM 3893 N N . GLY A 1 490 ? -11.221 -12.569 15.726 1.00 92.75 490 GLY A N 1
ATOM 3894 C CA . GLY A 1 490 ? -10.641 -12.797 17.047 1.00 92.75 490 GLY A CA 1
ATOM 3895 C C . GLY A 1 490 ? -10.908 -11.637 18.002 1.00 92.75 490 GLY A C 1
ATOM 3896 O O . GLY A 1 490 ? -11.450 -11.853 19.085 1.00 92.75 490 GLY A O 1
ATOM 3897 N N . LEU A 1 491 ? -10.635 -10.398 17.576 1.00 92.50 491 LEU A N 1
ATOM 3898 C CA . LEU A 1 491 ? -10.948 -9.198 18.368 1.00 92.50 491 LEU A CA 1
ATOM 3899 C C . LEU A 1 491 ? -12.446 -9.064 18.659 1.00 92.50 491 LEU A C 1
ATOM 3901 O O . LEU A 1 491 ? -12.836 -8.759 19.786 1.00 92.50 491 LEU A O 1
ATOM 3905 N N . ALA A 1 492 ? -13.299 -9.299 17.662 1.00 92.62 492 ALA A N 1
ATOM 3906 C CA . ALA A 1 492 ? -14.745 -9.210 17.839 1.00 92.62 492 ALA A CA 1
ATOM 3907 C C . ALA A 1 492 ? -15.274 -10.249 18.845 1.00 92.62 492 ALA A C 1
ATOM 3909 O O . ALA A 1 492 ? -16.187 -9.949 19.617 1.00 92.62 492 ALA A O 1
ATOM 3910 N N . ARG A 1 493 ? -14.688 -11.454 18.879 1.00 89.56 493 ARG A N 1
ATOM 3911 C CA . ARG A 1 493 ? -15.011 -12.488 19.876 1.00 89.56 493 ARG A CA 1
ATOM 3912 C C . ARG A 1 493 ? -14.625 -12.048 21.289 1.00 89.56 493 ARG A C 1
ATOM 3914 O O . ARG A 1 493 ? -15.424 -12.183 22.210 1.00 89.56 493 ARG A O 1
ATOM 3921 N N . GLU A 1 494 ? -13.446 -11.454 21.442 1.00 85.06 494 GLU A N 1
ATOM 3922 C CA . GLU A 1 494 ? -12.960 -10.925 22.722 1.00 85.06 494 GLU A CA 1
ATOM 3923 C C . GLU A 1 494 ? -13.810 -9.771 23.267 1.00 85.06 494 GLU A C 1
ATOM 3925 O O . GLU A 1 494 ? -13.985 -9.637 24.480 1.00 85.06 494 GLU A O 1
ATOM 3930 N N . LEU A 1 495 ? -14.378 -8.937 22.392 1.00 85.12 495 LEU A N 1
ATOM 3931 C CA . LEU A 1 495 ? -15.299 -7.872 22.800 1.00 85.12 495 LEU A CA 1
ATOM 3932 C C . LEU A 1 495 ? -16.581 -8.424 23.434 1.00 85.12 495 LEU A C 1
ATOM 3934 O O . LEU A 1 495 ? -17.031 -7.882 24.441 1.00 85.12 495 LEU A O 1
ATOM 3938 N N . LYS A 1 496 ? -17.125 -9.529 22.904 1.00 72.75 496 LYS A N 1
ATOM 3939 C CA . LYS A 1 496 ? -18.311 -10.194 23.474 1.00 72.75 496 LYS A CA 1
ATOM 3940 C C . LYS A 1 496 ? -18.035 -10.815 24.845 1.00 72.75 496 LYS A C 1
ATOM 3942 O O . LYS A 1 496 ? -18.913 -10.814 25.698 1.00 72.75 496 LYS A O 1
ATOM 3947 N N . ASN A 1 497 ? -16.813 -11.298 25.058 1.00 64.62 497 ASN A N 1
ATOM 3948 C CA . ASN A 1 497 ? -16.419 -12.011 26.274 1.00 64.62 497 ASN A CA 1
ATOM 3949 C C . ASN A 1 497 ? -15.834 -11.099 27.368 1.00 64.62 497 ASN A C 1
ATOM 3951 O O . ASN A 1 497 ? -15.395 -11.598 28.401 1.00 64.62 497 ASN A O 1
ATOM 3955 N N . THR A 1 498 ? -15.780 -9.776 27.166 1.00 57.12 498 THR A N 1
ATOM 3956 C CA . THR A 1 498 ? -15.149 -8.863 28.133 1.00 57.12 498 THR A CA 1
ATOM 3957 C C . THR A 1 498 ? -16.032 -8.711 29.389 1.00 57.12 498 THR A C 1
ATOM 3959 O O . THR A 1 498 ? -17.132 -8.162 29.284 1.00 57.12 498 THR A O 1
ATOM 3962 N N . PRO A 1 499 ? -15.576 -9.150 30.583 1.00 48.44 499 PRO A N 1
ATOM 3963 C CA . PRO A 1 499 ? -16.384 -9.116 31.798 1.00 48.44 499 PRO A CA 1
ATOM 3964 C C . PRO A 1 499 ? -16.645 -7.680 32.266 1.00 48.44 499 PRO A C 1
ATOM 3966 O O . PRO A 1 499 ? -15.749 -6.833 32.305 1.00 48.44 499 PRO A O 1
ATOM 3969 N N . SER A 1 500 ? -17.882 -7.400 32.675 1.00 49.94 500 SER A N 1
ATOM 3970 C CA . SER A 1 500 ? -18.229 -6.140 33.324 1.00 49.94 500 SER A CA 1
ATOM 3971 C C . SER A 1 500 ? -17.730 -6.143 34.774 1.00 49.94 500 SER A C 1
ATOM 3973 O O . SER A 1 500 ? -18.316 -6.805 35.628 1.00 49.94 500 SER A O 1
ATOM 3975 N N . PHE A 1 501 ? -16.685 -5.371 35.087 1.00 45.38 501 PHE A N 1
ATOM 3976 C CA . PHE A 1 501 ? -16.325 -5.060 36.478 1.00 45.38 501 PHE A CA 1
ATOM 3977 C C . PHE A 1 501 ? -17.396 -4.136 37.079 1.00 45.38 501 PHE A C 1
ATOM 3979 O O . PHE A 1 501 ? -17.309 -2.906 36.969 1.00 45.38 501 PHE A O 1
ATOM 3986 N N . VAL A 1 502 ? -18.438 -4.728 37.657 1.00 39.50 502 VAL A N 1
ATOM 3987 C CA . VAL A 1 502 ? -19.415 -4.041 38.508 1.00 39.50 502 VAL A CA 1
ATOM 3988 C C . VAL A 1 502 ? -18.969 -4.238 39.954 1.00 39.50 502 VAL A C 1
ATOM 3990 O O . VAL A 1 502 ? -18.770 -5.369 40.388 1.00 39.50 502 VAL A O 1
ATOM 3993 N N . SER A 1 503 ? -18.788 -3.133 40.684 1.00 33.94 503 SER A N 1
ATOM 3994 C CA . SER A 1 503 ? -18.628 -3.166 42.141 1.00 33.94 503 SER A CA 1
ATOM 3995 C C . SER A 1 503 ? -19.882 -3.792 42.753 1.00 33.94 503 SER A C 1
ATOM 3997 O O . SER A 1 503 ? -20.997 -3.311 42.537 1.00 33.94 503 SER A O 1
ATOM 3999 N N . SER A 1 504 ? -19.703 -4.883 43.485 1.00 31.03 504 SER A N 1
ATOM 4000 C CA . SER A 1 504 ? -20.747 -5.624 44.180 1.00 31.03 504 SER A CA 1
ATOM 4001 C C . SER A 1 504 ? -21.224 -4.896 45.444 1.00 31.03 504 SER A C 1
ATOM 4003 O O . SER A 1 504 ? -21.111 -5.449 46.530 1.00 31.03 504 SER A O 1
ATOM 4005 N N . ASP A 1 505 ? -21.766 -3.681 45.319 1.00 32.94 505 ASP A N 1
ATOM 4006 C CA . ASP A 1 505 ? -22.248 -2.897 46.475 1.00 32.94 505 ASP A CA 1
ATOM 4007 C C . ASP A 1 505 ? -23.744 -2.536 46.436 1.00 32.94 505 ASP A C 1
ATOM 4009 O O . ASP A 1 505 ? -24.212 -1.695 47.198 1.00 32.94 505 ASP A O 1
ATOM 4013 N N . SER A 1 506 ? -24.562 -3.198 45.606 1.00 34.47 506 SER A N 1
ATOM 4014 C CA . SER A 1 506 ? -26.020 -2.944 45.612 1.00 34.47 506 SER A CA 1
ATOM 4015 C C . SER A 1 506 ? -26.932 -4.158 45.410 1.00 34.47 506 SER A C 1
ATOM 4017 O O . SER A 1 506 ? -28.102 -4.002 45.076 1.00 34.47 506 SER A O 1
ATOM 4019 N N . ALA A 1 507 ? -26.471 -5.377 45.705 1.00 32.97 507 ALA A N 1
ATOM 4020 C CA . ALA A 1 507 ? -27.335 -6.563 45.712 1.00 32.97 507 ALA A CA 1
ATOM 4021 C C . ALA A 1 507 ? -27.745 -6.969 47.142 1.00 32.97 507 ALA A C 1
ATOM 4023 O O . ALA A 1 507 ? -27.345 -8.006 47.665 1.00 32.97 507 ALA A O 1
ATOM 4024 N N . LYS A 1 508 ? -28.586 -6.151 47.785 1.00 31.95 508 LYS A N 1
ATOM 4025 C CA . LYS A 1 508 ? -29.472 -6.611 48.868 1.00 31.95 508 LYS A CA 1
ATOM 4026 C C . LYS A 1 508 ? -30.911 -6.311 48.483 1.00 31.95 508 LYS A C 1
ATOM 4028 O O . LYS A 1 508 ? -31.487 -5.304 48.881 1.00 31.95 508 LYS A O 1
ATOM 4033 N N . THR A 1 509 ? -31.523 -7.224 47.743 1.00 31.78 509 THR A N 1
ATOM 4034 C CA . THR A 1 509 ? -32.980 -7.351 47.744 1.00 31.78 509 THR A CA 1
ATOM 4035 C C . THR A 1 509 ? -33.340 -8.816 47.559 1.00 31.78 509 THR A C 1
ATOM 4037 O O . THR A 1 509 ? -33.101 -9.415 46.517 1.00 31.78 509 THR A O 1
ATOM 4040 N N . LYS A 1 510 ? -33.879 -9.405 48.630 1.00 36.00 510 LYS A N 1
ATOM 4041 C CA . LYS A 1 510 ? -34.521 -10.719 48.629 1.00 36.00 510 LYS A CA 1
ATOM 4042 C C . LYS A 1 510 ? -35.600 -10.749 47.547 1.00 36.00 510 LYS A C 1
ATOM 4044 O O . LYS A 1 510 ? -36.520 -9.940 47.632 1.00 36.00 510 LYS A O 1
ATOM 4049 N N . LYS A 1 511 ? -35.571 -11.735 46.651 1.00 31.12 511 LYS A N 1
ATOM 4050 C CA . LYS A 1 511 ? -36.793 -12.332 46.104 1.00 31.12 511 LYS A CA 1
ATOM 4051 C C . LYS A 1 511 ? -36.605 -13.828 45.871 1.00 31.12 511 LYS A C 1
ATOM 4053 O O . LYS A 1 511 ? -35.624 -14.287 45.305 1.00 31.12 511 LYS A O 1
ATOM 4058 N N . THR A 1 512 ? -37.569 -14.538 46.426 1.00 31.27 512 THR A N 1
ATOM 4059 C CA . THR A 1 512 ? -37.870 -15.961 46.382 1.00 31.27 512 THR A CA 1
ATOM 4060 C C . THR A 1 512 ? -38.582 -16.320 45.077 1.00 31.27 512 THR A C 1
ATOM 4062 O O . THR A 1 512 ? -39.416 -15.531 44.635 1.00 31.27 512 THR A O 1
ATOM 4065 N N . GLY A 1 513 ? -38.377 -17.538 44.569 1.00 29.45 513 GLY A N 1
ATOM 4066 C CA . GLY A 1 513 ? -39.335 -18.213 43.681 1.00 29.45 513 GLY A CA 1
ATOM 4067 C C . GLY A 1 513 ? -38.794 -18.572 42.297 1.00 29.45 513 GLY A C 1
ATOM 4068 O O . GLY A 1 513 ? -38.464 -17.691 41.516 1.00 29.45 513 GLY A O 1
ATOM 4069 N N . LEU A 1 514 ? -38.739 -19.882 42.057 1.00 32.81 514 LEU A N 1
ATOM 4070 C CA . LEU A 1 514 ? -38.466 -20.606 40.815 1.00 32.81 514 LEU A CA 1
ATOM 4071 C C . LEU A 1 514 ? -39.078 -19.992 39.539 1.00 32.81 514 LEU A C 1
ATOM 4073 O O . LEU A 1 514 ? -40.288 -19.793 39.502 1.00 32.81 514 LEU A O 1
ATOM 4077 N N . ASP A 1 515 ? -38.253 -19.803 38.501 1.00 26.64 515 ASP A N 1
ATOM 4078 C CA . ASP A 1 515 ? -38.403 -20.471 37.192 1.00 26.64 515 ASP A CA 1
ATOM 4079 C C . ASP A 1 515 ? -37.093 -20.309 36.381 1.00 26.64 515 ASP A C 1
ATOM 4081 O O . ASP A 1 515 ? -36.678 -19.196 36.052 1.00 26.64 515 ASP A O 1
ATOM 4085 N N . GLU A 1 516 ? -36.392 -21.416 36.119 1.00 35.56 516 GLU A N 1
ATOM 4086 C CA . GLU A 1 516 ? -35.153 -21.473 35.331 1.00 35.56 516 GLU A CA 1
ATOM 4087 C C . GLU A 1 516 ? -35.493 -21.830 33.879 1.00 35.56 516 GLU A C 1
ATOM 4089 O O . GLU A 1 516 ? -35.796 -22.981 33.583 1.00 35.56 516 GLU A O 1
ATOM 4094 N N . SER A 1 517 ? -35.456 -20.851 32.967 1.00 32.75 517 SER A N 1
ATOM 4095 C CA . SER A 1 517 ? -35.078 -21.027 31.546 1.00 32.75 517 SER A CA 1
ATOM 4096 C C . SER A 1 517 ? -35.329 -19.757 30.724 1.00 32.75 517 SER A C 1
ATOM 4098 O O . SER A 1 517 ? -36.218 -19.701 29.889 1.00 32.75 517 SER A O 1
ATOM 4100 N N . MET A 1 518 ? -34.504 -18.732 30.934 1.00 26.95 518 MET A N 1
ATOM 4101 C CA . MET A 1 518 ? -34.045 -17.806 29.888 1.00 26.95 518 MET A CA 1
ATOM 4102 C C . MET A 1 518 ? -32.831 -17.075 30.463 1.00 26.95 518 MET A C 1
ATOM 4104 O O . MET A 1 518 ? -32.970 -16.161 31.274 1.00 26.95 518 MET A O 1
ATOM 4108 N N . GLU A 1 519 ? -31.630 -17.513 30.088 1.00 26.53 519 GLU A N 1
ATOM 4109 C CA . GLU A 1 519 ? -30.404 -16.769 30.369 1.00 26.53 519 GLU A CA 1
ATOM 4110 C C . GLU A 1 519 ? -30.521 -15.375 29.737 1.00 26.53 519 GLU A C 1
ATOM 4112 O O . GLU A 1 519 ? -30.508 -15.219 28.515 1.00 26.53 519 GLU A O 1
ATOM 4117 N N . ALA A 1 520 ? -30.660 -14.343 30.569 1.00 24.67 520 ALA A N 1
ATOM 4118 C CA . ALA A 1 520 ? -30.448 -12.973 30.131 1.00 24.67 520 ALA A CA 1
ATOM 4119 C C . ALA A 1 520 ? -28.969 -12.834 29.718 1.00 24.67 520 ALA A C 1
ATOM 4121 O O . ALA A 1 520 ? -28.090 -13.190 30.511 1.00 24.67 520 ALA A O 1
ATOM 4122 N N . PRO A 1 521 ? -28.653 -12.345 28.505 1.00 29.53 521 PRO A N 1
ATOM 4123 C CA . PRO A 1 521 ? -27.278 -12.299 28.044 1.00 29.53 521 PRO A CA 1
ATOM 4124 C C . PRO A 1 521 ? -26.486 -11.303 28.890 1.00 29.53 521 PRO A C 1
ATOM 4126 O O . PRO A 1 521 ? -26.893 -10.160 29.094 1.00 29.53 521 PRO A O 1
ATOM 4129 N N . ILE A 1 522 ? -25.328 -11.753 29.361 1.00 33.88 522 ILE A N 1
ATOM 4130 C CA . ILE A 1 522 ? -24.299 -10.937 29.999 1.00 33.88 522 ILE A CA 1
ATOM 4131 C C . ILE A 1 522 ? -23.886 -9.857 28.984 1.00 33.88 522 ILE A C 1
ATOM 4133 O O . ILE A 1 522 ? -23.115 -10.123 28.064 1.00 33.88 522 ILE A O 1
ATOM 4137 N N . THR A 1 523 ? -24.433 -8.644 29.083 1.00 39.44 523 THR A N 1
ATOM 4138 C CA . THR A 1 523 ? -24.084 -7.553 28.163 1.00 39.44 523 THR A CA 1
ATOM 4139 C C . THR A 1 523 ? -22.716 -6.992 28.534 1.00 39.44 523 THR A C 1
ATOM 4141 O O . THR A 1 523 ? -22.577 -6.247 29.509 1.00 39.44 523 THR A O 1
ATOM 4144 N N . GLY A 1 524 ? -21.701 -7.360 27.751 1.00 58.94 524 GLY A N 1
ATOM 4145 C CA . GLY A 1 524 ? -20.400 -6.699 27.757 1.00 58.94 524 GLY A CA 1
ATOM 4146 C C . GLY A 1 524 ? -20.533 -5.198 27.472 1.00 58.94 524 GLY A C 1
ATOM 4147 O O . GLY A 1 524 ? -21.512 -4.736 26.893 1.00 58.94 524 GLY A O 1
ATOM 4148 N N . LEU A 1 525 ? -19.521 -4.419 27.857 1.00 73.88 525 LEU A N 1
ATOM 4149 C CA . LEU A 1 525 ? -19.441 -2.968 27.607 1.00 73.88 525 LEU A CA 1
ATOM 4150 C C . LEU A 1 525 ? -19.372 -2.593 26.110 1.00 73.88 525 LEU A C 1
ATOM 4152 O O . LEU A 1 525 ? -19.236 -1.417 25.790 1.00 73.88 525 LEU A O 1
ATOM 4156 N N . CYS A 1 526 ? -19.428 -3.564 25.197 1.00 86.69 526 CYS A N 1
ATOM 4157 C CA . CYS A 1 526 ? -19.335 -3.358 23.761 1.00 86.69 526 CYS A CA 1
ATOM 4158 C C . CYS A 1 526 ? -20.381 -4.200 23.017 1.00 86.69 526 CYS A C 1
ATOM 4160 O O . CYS A 1 526 ? -20.462 -5.413 23.220 1.00 86.69 526 CYS A O 1
ATOM 4162 N N . CYS A 1 527 ? -21.138 -3.565 22.123 1.00 90.81 527 CYS A N 1
ATOM 4163 C CA . CYS A 1 527 ? -22.085 -4.210 21.216 1.00 90.81 527 CYS A CA 1
ATOM 4164 C C . CYS A 1 527 ? -21.705 -3.918 19.758 1.00 90.81 527 CYS A C 1
ATOM 4166 O O . CYS A 1 527 ? -21.272 -2.811 19.442 1.00 90.81 527 CYS A O 1
ATOM 4168 N N . ILE A 1 528 ? -21.877 -4.899 18.867 1.00 94.31 528 ILE A N 1
ATOM 4169 C CA . ILE A 1 528 ? -21.706 -4.728 17.418 1.00 94.31 528 ILE A CA 1
ATOM 4170 C C . ILE A 1 528 ? -23.049 -4.991 16.747 1.00 94.31 528 ILE A C 1
ATOM 4172 O O . ILE A 1 528 ? -23.567 -6.107 16.815 1.00 94.31 528 ILE A O 1
ATOM 4176 N N . GLU A 1 529 ? -23.579 -3.983 16.065 1.00 94.44 529 GLU A N 1
ATOM 4177 C CA . GLU A 1 529 ? -24.788 -4.089 15.259 1.00 94.44 529 GLU A CA 1
ATOM 4178 C C . GLU A 1 529 ? -24.416 -4.198 13.783 1.00 94.44 529 GLU A C 1
ATOM 4180 O O . GLU A 1 529 ? -23.903 -3.258 13.174 1.00 94.44 529 GLU A O 1
ATOM 4185 N N . PHE A 1 530 ? -24.661 -5.376 13.214 1.00 94.75 530 PHE A N 1
ATOM 4186 C CA . PHE A 1 530 ? -24.439 -5.644 11.797 1.00 94.75 530 PHE A CA 1
ATOM 4187 C C . PHE A 1 530 ? -25.573 -5.104 10.938 1.00 94.75 530 PHE A C 1
ATOM 4189 O O . PHE A 1 530 ? -26.698 -4.920 11.408 1.00 94.75 530 PHE A O 1
ATOM 4196 N N . LYS A 1 531 ? -25.275 -4.920 9.648 1.00 93.56 531 LYS A N 1
ATOM 4197 C CA . LYS A 1 531 ? -26.202 -4.398 8.641 1.00 93.56 531 LYS A CA 1
ATOM 4198 C C . LYS A 1 531 ? -26.798 -3.029 9.012 1.00 93.56 531 LYS A C 1
ATOM 4200 O O . LYS A 1 531 ? -27.852 -2.656 8.489 1.00 93.56 531 LYS A O 1
ATOM 4205 N N . ALA A 1 532 ? -26.102 -2.285 9.876 1.00 93.44 532 ALA A N 1
ATOM 4206 C CA . ALA A 1 532 ? -26.453 -0.966 10.379 1.00 93.44 532 ALA A CA 1
ATOM 4207 C C . ALA A 1 532 ? -25.600 0.103 9.677 1.00 93.44 532 ALA A C 1
ATOM 4209 O O . ALA A 1 532 ? -24.428 0.317 9.987 1.00 93.44 532 ALA A O 1
ATOM 4210 N N . SER A 1 533 ? -26.188 0.777 8.690 1.00 93.88 533 SER A N 1
ATOM 4211 C CA . SER A 1 533 ? -25.538 1.844 7.927 1.00 93.88 533 SER A CA 1
ATOM 4212 C C . SER A 1 533 ? -25.819 3.196 8.575 1.00 93.88 533 SER A C 1
ATOM 4214 O O . SER A 1 533 ? -26.964 3.643 8.606 1.00 93.88 533 SER A O 1
ATOM 4216 N N . VAL A 1 534 ? -24.783 3.870 9.077 1.00 95.50 534 VAL A N 1
ATOM 4217 C CA . VAL A 1 534 ? -24.907 5.236 9.607 1.00 95.50 534 VAL A CA 1
ATOM 4218 C C . VAL A 1 534 ? -25.287 6.197 8.479 1.00 95.50 534 VAL A C 1
ATOM 4220 O O . VAL A 1 534 ? -24.577 6.292 7.480 1.00 95.50 534 VAL A O 1
ATOM 4223 N N . LYS A 1 535 ? -26.399 6.916 8.652 1.00 94.00 535 LYS A N 1
ATOM 4224 C CA . LYS A 1 535 ? -26.947 7.859 7.664 1.00 94.00 535 LYS A CA 1
ATOM 4225 C C . LYS A 1 535 ? -26.778 9.314 8.074 1.00 94.00 535 LYS A C 1
ATOM 4227 O O . LYS A 1 535 ? -26.546 10.160 7.215 1.00 94.00 535 LYS A O 1
ATOM 4232 N N . ARG A 1 536 ? -26.874 9.618 9.369 1.00 95.12 536 ARG A N 1
ATOM 4233 C CA . ARG A 1 536 ? -26.750 10.986 9.882 1.00 95.12 536 ARG A CA 1
ATOM 4234 C C . ARG A 1 536 ? -26.017 11.007 11.214 1.00 95.12 536 ARG A C 1
ATOM 4236 O O . ARG A 1 536 ? -26.250 10.150 12.062 1.00 95.12 536 ARG A O 1
ATOM 4243 N N . VAL A 1 537 ? -25.165 12.007 11.396 1.00 97.12 537 VAL A N 1
ATOM 4244 C CA . VAL A 1 537 ? -24.447 12.283 12.639 1.00 97.12 537 VAL A CA 1
ATOM 4245 C C . VAL A 1 537 ? -24.697 13.734 13.021 1.00 97.12 537 VAL A C 1
ATOM 4247 O O . VAL A 1 537 ? -24.156 14.650 12.401 1.00 97.12 537 VAL A O 1
ATOM 4250 N N . CYS A 1 538 ? -25.509 13.936 14.051 1.00 97.56 538 CYS A N 1
ATOM 4251 C CA . CYS A 1 538 ? -25.742 15.237 14.657 1.00 97.56 538 CYS A CA 1
ATOM 4252 C C . CYS A 1 538 ? -24.832 15.378 15.880 1.00 97.56 538 CYS A C 1
ATOM 4254 O O . CYS A 1 538 ? -24.901 14.548 16.784 1.00 97.56 538 CYS A O 1
ATOM 4256 N N . TYR A 1 539 ? -23.986 16.402 15.934 1.00 96.69 539 TYR A N 1
ATOM 4257 C CA . TYR A 1 539 ? -23.046 16.603 17.038 1.00 96.69 539 TYR A CA 1
ATOM 4258 C C . TYR A 1 539 ? -23.090 18.034 17.576 1.00 96.69 539 TYR A C 1
ATOM 4260 O O . TYR A 1 539 ? -23.271 19.001 16.838 1.00 96.69 539 TYR A O 1
ATOM 4268 N N . SER A 1 540 ? -22.934 18.163 18.892 1.00 96.00 540 SER A N 1
ATOM 4269 C CA . SER A 1 540 ? -22.971 19.435 19.618 1.00 96.00 540 SER A CA 1
ATOM 4270 C C . SER A 1 540 ? -22.057 19.394 20.847 1.00 96.00 540 SER A C 1
ATOM 4272 O O . SER A 1 540 ? -21.421 18.382 21.131 1.00 96.00 540 SER A O 1
ATOM 4274 N N . ASP A 1 541 ? -22.025 20.480 21.614 1.00 94.06 541 ASP A N 1
ATOM 4275 C CA . ASP A 1 541 ? -21.346 20.563 22.911 1.00 94.06 541 ASP A CA 1
ATOM 4276 C C . ASP A 1 541 ? -21.979 19.677 24.004 1.00 94.06 541 ASP A C 1
ATOM 4278 O O . ASP A 1 541 ? -21.373 19.469 25.058 1.00 94.06 541 ASP A O 1
ATOM 4282 N N . LYS A 1 542 ? -23.187 19.152 23.763 1.00 91.94 542 LYS A N 1
ATOM 4283 C CA . LYS A 1 542 ? -23.946 18.312 24.703 1.00 91.94 542 LYS A CA 1
ATOM 4284 C C . LYS A 1 542 ? -23.858 16.812 24.422 1.00 91.94 542 LYS A C 1
ATOM 4286 O O . LYS A 1 542 ? -24.326 16.037 25.249 1.00 91.94 542 LYS A O 1
ATOM 4291 N N . GLY A 1 543 ? -23.293 16.409 23.285 1.00 94.75 543 GLY A N 1
ATOM 4292 C CA . GLY A 1 543 ? -23.215 15.010 22.866 1.00 94.75 543 GLY A CA 1
ATOM 4293 C C . GLY A 1 543 ? -23.512 14.821 21.382 1.00 94.75 543 GLY A C 1
ATOM 4294 O O . GLY A 1 543 ? -23.513 15.781 20.598 1.00 94.75 543 GLY A O 1
ATOM 4295 N N . VAL A 1 544 ? -23.758 13.566 21.007 1.00 97.75 544 VAL A N 1
ATOM 4296 C CA . VAL A 1 544 ? -23.998 13.140 19.629 1.00 97.75 544 VAL A CA 1
ATOM 4297 C C . VAL A 1 544 ? -25.273 12.304 19.513 1.00 97.75 544 VAL A C 1
ATOM 4299 O O . VAL A 1 544 ? -25.508 11.391 20.303 1.00 97.75 544 VAL A O 1
ATOM 4302 N N . HIS A 1 545 ? -26.047 12.583 18.469 1.00 97.94 545 HIS A N 1
ATOM 4303 C CA . HIS A 1 545 ? -27.152 11.752 18.015 1.00 97.94 545 HIS A CA 1
ATOM 4304 C C . HIS A 1 545 ? -26.785 11.149 16.660 1.00 97.94 545 HIS A C 1
ATOM 4306 O O . HIS A 1 545 ? -26.520 11.870 15.695 1.00 97.94 545 HIS A O 1
ATOM 4312 N N . VAL A 1 546 ? -26.776 9.824 16.574 1.00 97.25 546 VAL A N 1
ATOM 4313 C CA . VAL A 1 546 ? -26.467 9.089 15.346 1.00 97.25 546 VAL A CA 1
ATOM 4314 C C . VAL A 1 546 ? -27.732 8.409 14.857 1.00 97.25 546 VAL A C 1
ATOM 4316 O O . VAL A 1 546 ? -28.373 7.685 15.610 1.00 97.25 546 VAL A O 1
ATOM 4319 N N . SER A 1 547 ? -28.086 8.614 13.593 1.00 95.69 547 SER A N 1
ATOM 4320 C CA . SER A 1 547 ? -29.186 7.904 12.943 1.00 95.69 547 SER A CA 1
ATOM 4321 C C . SER A 1 547 ? -28.617 6.871 11.976 1.00 95.69 547 SER A C 1
ATOM 4323 O O . SER A 1 547 ? -27.827 7.216 11.089 1.00 95.69 547 SER A O 1
ATOM 4325 N N . ALA A 1 548 ? -29.024 5.612 12.118 1.00 93.88 548 ALA A N 1
ATOM 4326 C CA . ALA A 1 548 ? -28.588 4.520 11.256 1.00 93.88 548 ALA A CA 1
ATOM 4327 C C . ALA A 1 548 ? -29.771 3.728 10.698 1.00 93.88 548 ALA A C 1
ATOM 4329 O O . ALA A 1 548 ? -30.791 3.551 11.357 1.00 93.88 548 ALA A O 1
ATOM 4330 N N . LEU A 1 549 ? -29.620 3.246 9.469 1.00 92.19 549 LEU A N 1
ATOM 4331 C CA . LEU A 1 549 ? -30.551 2.323 8.838 1.00 92.19 549 LEU A CA 1
ATOM 4332 C C . LEU A 1 549 ? -30.067 0.899 9.090 1.00 92.19 549 LEU A C 1
ATOM 4334 O O . LEU A 1 549 ? -29.016 0.512 8.571 1.00 92.19 549 LEU A O 1
ATOM 4338 N N . ASN A 1 550 ? -30.827 0.124 9.859 1.00 88.88 550 ASN A N 1
ATOM 4339 C CA . ASN A 1 550 ? -30.548 -1.291 10.047 1.00 88.88 550 ASN A CA 1
ATOM 4340 C C . ASN A 1 550 ? -31.448 -2.133 9.141 1.00 88.88 550 ASN A C 1
ATOM 4342 O O . ASN A 1 550 ? -32.618 -2.348 9.447 1.00 88.88 550 ASN A O 1
ATOM 4346 N N . SER A 1 551 ? -30.870 -2.655 8.058 1.00 84.94 551 SER A N 1
ATOM 4347 C CA . SER A 1 551 ? -31.613 -3.408 7.037 1.00 84.94 551 SER A CA 1
ATOM 4348 C C . SER A 1 551 ? -32.193 -4.748 7.516 1.00 84.94 551 SER A C 1
ATOM 4350 O O . SER A 1 551 ? -32.958 -5.366 6.778 1.00 84.94 551 SER A O 1
ATOM 4352 N N . VAL A 1 552 ? -31.862 -5.204 8.732 1.00 82.75 552 VAL A N 1
ATOM 4353 C CA . VAL A 1 552 ? -32.505 -6.367 9.371 1.00 82.75 552 VAL A CA 1
ATOM 4354 C C . VAL A 1 552 ? -33.834 -5.984 10.017 1.00 82.75 552 VAL A C 1
ATOM 4356 O O . VAL A 1 552 ? -34.780 -6.764 9.955 1.00 82.75 552 VAL A O 1
ATOM 4359 N N . PHE A 1 553 ? -33.907 -4.804 10.639 1.00 78.12 553 PHE A N 1
ATOM 4360 C CA . PHE A 1 553 ? -35.075 -4.374 11.412 1.00 78.12 553 PHE A CA 1
ATOM 4361 C C . PHE A 1 553 ? -36.060 -3.544 10.586 1.00 78.12 553 PHE A C 1
ATOM 4363 O O . PHE A 1 553 ? -37.267 -3.691 10.754 1.00 78.12 553 PHE A O 1
ATOM 4370 N N . SER A 1 554 ? -35.564 -2.676 9.699 1.00 76.56 554 SER A N 1
ATOM 4371 C CA . SER A 1 554 ? -36.400 -1.819 8.858 1.00 76.56 554 SER A CA 1
ATOM 4372 C C . SER A 1 554 ? -35.671 -1.396 7.583 1.00 76.56 554 SER A C 1
ATOM 4374 O O . SER A 1 554 ? -34.466 -1.152 7.589 1.00 76.56 554 SER A O 1
ATOM 4376 N N . GLN A 1 555 ? -36.407 -1.291 6.475 1.00 73.62 555 GLN A N 1
ATOM 4377 C CA . GLN A 1 555 ? -35.883 -0.747 5.214 1.00 73.62 555 GLN A CA 1
ATOM 4378 C C . GLN A 1 555 ? -36.149 0.756 5.061 1.00 73.62 555 GLN A C 1
ATOM 4380 O O . GLN A 1 555 ? -35.460 1.416 4.285 1.00 73.62 555 GLN A O 1
ATOM 4385 N N . ASP A 1 556 ? -37.083 1.302 5.844 1.00 78.75 556 ASP A N 1
ATOM 4386 C CA . ASP A 1 556 ? -37.594 2.665 5.668 1.00 78.75 556 ASP A CA 1
ATOM 4387 C C . ASP A 1 556 ? -37.458 3.542 6.923 1.00 78.75 556 ASP A C 1
ATOM 4389 O O . ASP A 1 556 ? -37.743 4.740 6.878 1.00 78.75 556 ASP A O 1
ATOM 4393 N N . GLU A 1 557 ? -37.025 2.974 8.052 1.00 84.06 557 GLU A N 1
ATOM 4394 C CA . GLU A 1 557 ? -36.951 3.675 9.334 1.00 84.06 557 GLU A CA 1
ATOM 4395 C C . GLU A 1 557 ? -35.520 3.742 9.868 1.00 84.06 557 GLU A C 1
ATOM 4397 O O . GLU A 1 557 ? -34.790 2.750 9.921 1.00 84.06 557 GLU A O 1
ATOM 4402 N N . LEU A 1 558 ? -35.122 4.945 10.283 1.00 88.38 558 LEU A N 1
ATOM 4403 C CA . LEU A 1 558 ? -33.836 5.186 10.919 1.00 88.38 558 LEU A CA 1
ATOM 4404 C C . LEU A 1 558 ? -33.944 4.928 12.422 1.00 88.38 558 LEU A C 1
ATOM 4406 O O . LEU A 1 558 ? -34.797 5.494 13.100 1.00 88.38 558 LEU A O 1
ATOM 4410 N N . THR A 1 559 ? -33.023 4.131 12.949 1.00 91.12 559 THR A N 1
ATOM 4411 C CA . THR A 1 559 ? -32.832 3.953 14.390 1.00 91.12 559 THR A CA 1
ATOM 4412 C C . THR A 1 559 ? -31.917 5.058 14.915 1.00 91.12 559 THR A C 1
ATOM 4414 O O . THR A 1 559 ? -30.862 5.322 14.332 1.00 91.12 559 THR A O 1
ATOM 4417 N N . GLY A 1 560 ? -32.335 5.732 15.986 1.00 93.25 560 GLY A N 1
ATOM 4418 C CA . GLY A 1 560 ? -31.584 6.812 16.627 1.00 93.25 560 GLY A CA 1
ATOM 4419 C C . GLY A 1 560 ? -30.805 6.330 17.849 1.00 93.25 560 GLY A C 1
ATOM 4420 O O . GLY A 1 560 ? -31.335 5.595 18.679 1.00 93.25 560 GLY A O 1
ATOM 4421 N N . TYR A 1 561 ? -29.563 6.788 17.985 1.00 95.44 561 TYR A N 1
ATOM 4422 C CA . TYR A 1 561 ? -28.659 6.432 19.074 1.00 95.44 561 TYR A CA 1
ATOM 4423 C C . TYR A 1 561 ? -28.068 7.701 19.695 1.00 95.44 561 TYR A C 1
ATOM 4425 O O . TYR A 1 561 ? -27.393 8.471 19.016 1.00 95.44 561 TYR A O 1
ATOM 4433 N N . GLU A 1 562 ? -28.278 7.887 20.997 1.00 96.56 562 GLU A N 1
ATOM 4434 C CA . GLU A 1 562 ? -27.633 8.949 21.781 1.00 96.56 562 GLU A CA 1
ATOM 4435 C C . GLU A 1 562 ? -26.318 8.452 22.385 1.00 96.56 562 GLU A C 1
ATOM 4437 O O . GLU A 1 562 ? -26.272 7.335 22.925 1.00 96.56 562 GLU A O 1
ATOM 4442 N N . ALA A 1 563 ? -25.276 9.282 22.337 1.00 96.19 563 ALA A N 1
ATOM 4443 C CA . ALA A 1 563 ? -23.977 9.026 22.955 1.00 96.19 563 ALA A CA 1
ATOM 4444 C C . ALA A 1 563 ? -23.239 10.325 23.320 1.00 96.19 563 ALA A C 1
ATOM 4446 O O . ALA A 1 563 ? -23.615 11.418 22.901 1.00 96.19 563 ALA A O 1
ATOM 4447 N N . ASP A 1 564 ? -22.163 10.205 24.097 1.00 96.75 564 ASP A N 1
ATOM 4448 C CA . ASP A 1 564 ? -21.324 11.345 24.480 1.00 96.75 564 ASP A CA 1
ATOM 4449 C C . ASP A 1 564 ? -20.292 11.670 23.386 1.00 96.75 564 ASP A C 1
ATOM 4451 O O . ASP A 1 564 ? -19.899 12.823 23.217 1.00 96.75 564 ASP A O 1
ATOM 4455 N N . ALA A 1 565 ? -19.871 10.664 22.609 1.00 97.38 565 ALA A N 1
ATOM 4456 C CA . ALA A 1 565 ? -18.938 10.830 21.498 1.00 97.38 565 ALA A CA 1
ATOM 4457 C C . ALA A 1 565 ? -19.241 9.893 20.318 1.00 97.38 565 ALA A C 1
ATOM 4459 O O . ALA A 1 565 ? -19.756 8.785 20.485 1.00 97.38 565 ALA A O 1
ATOM 4460 N N . PHE A 1 566 ? -18.861 10.336 19.118 1.00 98.00 566 PHE A N 1
ATOM 4461 C CA . PHE A 1 566 ? -18.905 9.548 17.888 1.00 98.00 566 PHE A CA 1
ATOM 4462 C C . PHE A 1 566 ? -17.495 9.392 17.317 1.00 98.00 566 PHE A C 1
ATOM 4464 O O . PHE A 1 566 ? -16.796 10.382 17.100 1.00 98.00 566 PHE A O 1
ATOM 4471 N N . LEU A 1 567 ? -17.088 8.155 17.043 1.00 98.50 567 LEU A N 1
ATOM 4472 C CA . LEU A 1 567 ? -15.829 7.830 16.386 1.00 98.50 567 LEU A CA 1
ATOM 4473 C C . LEU A 1 567 ? -16.098 7.351 14.957 1.00 98.50 567 LEU A C 1
ATOM 4475 O O . LEU A 1 567 ? -16.591 6.247 14.718 1.00 98.50 567 LEU A O 1
ATOM 4479 N N . CYS A 1 568 ? -15.737 8.187 13.989 1.00 97.56 568 CYS A N 1
ATOM 4480 C CA . CYS A 1 568 ? -15.876 7.870 12.576 1.00 97.56 568 CYS A CA 1
ATOM 4481 C C . CYS A 1 568 ? -14.671 7.054 12.085 1.00 97.56 568 CYS A C 1
ATOM 4483 O O . CYS A 1 568 ? -13.567 7.590 11.998 1.00 97.56 568 CYS A O 1
ATOM 4485 N N . THR A 1 569 ? -14.873 5.776 11.741 1.00 97.75 569 THR A N 1
ATOM 4486 C CA . THR A 1 569 ? -13.824 4.920 11.142 1.00 97.75 569 THR A CA 1
ATOM 4487 C C . THR A 1 569 ? -14.137 4.505 9.703 1.00 97.75 569 THR A C 1
ATOM 4489 O O . THR A 1 569 ? -13.545 3.569 9.161 1.00 97.75 569 THR A O 1
ATOM 4492 N N . THR A 1 570 ? -15.064 5.217 9.057 1.00 95.38 570 THR A N 1
ATOM 4493 C CA . THR A 1 570 ? -15.468 4.945 7.676 1.00 95.38 570 THR A CA 1
ATOM 4494 C C . THR A 1 570 ? -14.297 5.118 6.704 1.00 95.38 570 THR A C 1
ATOM 4496 O O . THR A 1 570 ? -13.526 6.070 6.854 1.00 95.38 570 THR A O 1
ATOM 4499 N N . PRO A 1 571 ? -14.166 4.260 5.675 1.00 96.69 571 PRO A N 1
ATOM 4500 C CA . PRO A 1 571 ? -13.134 4.414 4.654 1.00 96.69 571 PRO A CA 1
ATOM 4501 C C . PRO A 1 571 ? -13.179 5.785 3.968 1.00 96.69 571 PRO A C 1
ATOM 4503 O O . PRO A 1 571 ? -14.253 6.349 3.759 1.00 96.69 571 PRO A O 1
ATOM 4506 N N . LEU A 1 572 ? -12.013 6.286 3.547 1.00 97.12 572 LEU A N 1
ATOM 4507 C CA . LEU A 1 572 ? -11.900 7.572 2.853 1.00 97.12 572 LEU A CA 1
ATOM 4508 C C . LEU A 1 572 ? -12.758 7.631 1.576 1.00 97.12 572 LEU A C 1
ATOM 4510 O O . LEU A 1 572 ? -13.351 8.673 1.320 1.00 97.12 572 LEU A O 1
ATOM 4514 N N . GLY A 1 573 ? -12.887 6.532 0.821 1.00 94.94 573 GLY A N 1
ATOM 4515 C CA . GLY A 1 573 ? -13.780 6.466 -0.345 1.00 94.94 573 GLY A CA 1
ATOM 4516 C C . GLY A 1 573 ? -15.233 6.831 -0.017 1.00 94.94 573 GLY A C 1
ATOM 4517 O O . GLY A 1 573 ? -15.819 7.673 -0.690 1.00 94.94 573 GLY A O 1
ATOM 4518 N N . VAL A 1 574 ? -15.771 6.317 1.096 1.00 95.00 574 VAL A N 1
ATOM 4519 C CA . VAL A 1 574 ? -17.127 6.663 1.564 1.00 95.00 574 VAL A CA 1
ATOM 4520 C C . VAL A 1 574 ? -17.205 8.144 1.939 1.00 95.00 574 VAL A C 1
ATOM 4522 O O . VAL A 1 574 ? -18.145 8.837 1.564 1.00 95.00 574 VAL A O 1
ATOM 4525 N N . LEU A 1 575 ? -16.193 8.673 2.634 1.00 95.88 575 LEU A N 1
ATOM 4526 C CA . LEU A 1 575 ? -16.147 10.096 2.990 1.00 95.88 575 LEU A CA 1
ATOM 4527 C C . LEU A 1 575 ? -16.056 11.012 1.759 1.00 95.88 575 LEU A C 1
ATOM 4529 O O . LEU A 1 575 ? -16.641 12.096 1.772 1.00 95.88 575 LEU A O 1
ATOM 4533 N N . LYS A 1 576 ? -15.361 10.589 0.696 1.00 95.38 576 LYS A N 1
ATOM 4534 C CA . LYS A 1 576 ? -15.313 11.305 -0.587 1.00 95.38 576 LYS A CA 1
ATOM 4535 C C . LYS A 1 576 ? -16.682 11.348 -1.255 1.00 95.38 576 LYS A C 1
ATOM 4537 O O . LYS A 1 576 ? -17.100 12.423 -1.679 1.00 95.38 576 LYS A O 1
ATOM 4542 N N . GLU A 1 577 ? -17.394 10.223 -1.301 1.00 93.06 577 GLU A N 1
ATOM 4543 C CA . GLU A 1 577 ? -18.771 10.179 -1.806 1.00 93.06 577 GLU A CA 1
ATOM 4544 C C . GLU A 1 577 ? -19.681 11.121 -1.012 1.00 93.06 577 GLU A C 1
ATOM 4546 O O . GLU A 1 577 ? -20.392 11.930 -1.606 1.00 93.06 577 GLU A O 1
ATOM 4551 N N . CYS A 1 578 ? -19.584 11.104 0.323 1.00 92.88 578 CYS A N 1
ATOM 4552 C CA . CYS A 1 578 ? -20.331 12.019 1.188 1.00 92.88 578 CYS A CA 1
ATOM 4553 C C . CYS A 1 578 ? -20.015 13.489 0.864 1.00 92.88 578 CYS A C 1
ATOM 4555 O O . CYS A 1 578 ? -20.924 14.298 0.681 1.00 92.88 578 CYS A O 1
ATOM 4557 N N . ALA A 1 579 ? -18.730 13.844 0.775 1.00 92.19 579 ALA A N 1
ATOM 4558 C CA . ALA A 1 579 ? -18.284 15.208 0.500 1.00 92.19 579 ALA A CA 1
ATOM 4559 C C . ALA A 1 579 ? -18.769 15.725 -0.864 1.00 92.19 579 ALA A C 1
ATOM 4561 O O . ALA A 1 579 ? -19.236 16.860 -0.959 1.00 92.19 579 ALA A O 1
ATOM 4562 N N . ASN A 1 580 ? -18.674 14.896 -1.906 1.00 90.62 580 ASN A N 1
ATOM 4563 C CA . ASN A 1 580 ? -19.097 15.254 -3.259 1.00 90.62 580 ASN A CA 1
ATOM 4564 C C . ASN A 1 580 ? -20.622 15.374 -3.353 1.00 90.62 580 ASN A C 1
ATOM 4566 O O . ASN A 1 580 ? -21.137 16.329 -3.935 1.00 90.62 580 ASN A O 1
ATOM 4570 N N . PHE A 1 581 ? -21.347 14.439 -2.734 1.00 88.94 581 PHE A N 1
ATOM 4571 C CA . PHE A 1 581 ? -22.803 14.439 -2.727 1.00 88.94 581 PHE A CA 1
ATOM 4572 C C . PHE A 1 581 ? -23.374 15.702 -2.067 1.00 88.94 581 PHE A C 1
ATOM 4574 O O . PHE A 1 581 ? -24.212 16.389 -2.655 1.00 88.94 581 PHE A O 1
ATOM 4581 N N . TRP A 1 582 ? -22.893 16.052 -0.870 1.00 86.00 582 TRP A N 1
ATOM 4582 C CA . TRP A 1 582 ? -23.418 17.202 -0.128 1.00 86.00 582 TRP A CA 1
ATOM 4583 C C . TRP A 1 582 ? -22.986 18.554 -0.700 1.00 86.00 582 TRP A C 1
ATOM 4585 O O . TRP A 1 582 ? -23.726 19.533 -0.575 1.00 86.00 582 TRP A O 1
ATOM 4595 N N . GLU A 1 583 ? -21.843 18.627 -1.384 1.00 84.75 583 GLU A N 1
ATOM 4596 C CA . GLU A 1 583 ? -21.466 19.820 -2.144 1.00 84.75 583 GLU A CA 1
ATOM 4597 C C . GLU A 1 583 ? -22.404 20.044 -3.339 1.00 84.75 583 GLU A C 1
ATOM 4599 O O . GLU A 1 583 ? -22.948 21.141 -3.491 1.00 84.75 583 GLU A O 1
ATOM 4604 N N . ALA A 1 584 ? -22.673 19.002 -4.133 1.00 83.88 584 ALA A N 1
ATOM 4605 C CA . ALA A 1 584 ? -23.612 19.080 -5.253 1.00 83.88 584 ALA A CA 1
ATOM 4606 C C . ALA A 1 584 ? -25.044 19.416 -4.786 1.00 83.88 584 ALA A C 1
ATOM 4608 O O . ALA A 1 584 ? -25.740 20.238 -5.394 1.00 83.88 584 ALA A O 1
ATOM 4609 N N . ALA A 1 585 ? -25.478 18.843 -3.658 1.00 79.56 585 ALA A N 1
ATOM 4610 C CA . ALA A 1 585 ? -26.770 19.151 -3.043 1.00 79.56 585 ALA A CA 1
ATOM 4611 C C . ALA A 1 585 ? -26.866 20.609 -2.545 1.00 79.56 585 ALA A C 1
ATOM 4613 O O . ALA A 1 585 ? -27.949 21.197 -2.548 1.00 79.56 585 ALA A O 1
ATOM 4614 N N . SER A 1 586 ? -25.744 21.211 -2.141 1.00 78.00 586 SER A N 1
ATOM 4615 C CA . SER A 1 586 ? -25.694 22.609 -1.691 1.00 78.00 586 SER A CA 1
ATOM 4616 C C . SER A 1 586 ? -25.757 23.605 -2.855 1.00 78.00 586 SER A C 1
ATOM 4618 O O . SER A 1 586 ? -26.348 24.669 -2.708 1.00 78.00 586 SER A O 1
ATOM 4620 N N . GLN A 1 587 ? -25.203 23.256 -4.021 1.00 74.44 587 GLN A N 1
ATOM 4621 C CA . GLN A 1 587 ? -25.229 24.102 -5.226 1.00 74.44 587 GLN A CA 1
ATOM 4622 C C . GLN A 1 587 ? -26.598 24.117 -5.925 1.00 74.44 587 GLN A C 1
ATOM 4624 O O . GLN A 1 587 ? -26.962 25.100 -6.565 1.00 74.44 587 GLN A O 1
ATOM 4629 N N . THR A 1 588 ? -27.375 23.040 -5.790 1.00 67.38 588 THR A N 1
ATOM 4630 C CA . THR A 1 588 ? -28.704 22.896 -6.411 1.00 67.38 588 THR A CA 1
ATOM 4631 C C . THR A 1 588 ? -29.841 23.502 -5.582 1.00 67.38 588 THR A C 1
ATOM 4633 O O . THR A 1 588 ? -30.896 23.826 -6.130 1.00 67.38 588 THR A O 1
ATOM 4636 N N . ARG A 1 589 ? -29.651 23.716 -4.271 1.00 59.66 589 ARG A N 1
ATOM 4637 C CA . ARG A 1 589 ? -30.634 24.398 -3.412 1.00 59.66 589 ARG A CA 1
ATOM 4638 C C . ARG A 1 589 ? -30.494 25.920 -3.505 1.00 59.66 589 ARG A C 1
ATOM 4640 O O . ARG A 1 589 ? -29.868 26.557 -2.663 1.00 59.66 589 ARG A O 1
ATOM 4647 N N . ALA A 1 590 ? -31.158 26.519 -4.491 1.00 45.12 590 ALA A N 1
ATOM 4648 C CA . ALA A 1 590 ? -31.471 27.944 -4.459 1.00 45.12 590 ALA A CA 1
ATOM 4649 C C . ALA A 1 590 ? -32.519 28.218 -3.354 1.00 45.12 590 ALA A C 1
ATOM 4651 O O . ALA A 1 590 ? -33.708 27.983 -3.545 1.00 45.12 590 ALA A O 1
ATOM 4652 N N . SER A 1 591 ? -32.064 28.746 -2.212 1.00 40.09 591 SER A N 1
ATOM 4653 C CA . SER A 1 591 ? -32.839 29.151 -1.015 1.00 40.09 591 SER A CA 1
ATOM 4654 C C . SER A 1 591 ? -33.259 28.014 -0.053 1.00 40.09 591 SER A C 1
ATOM 4656 O O . SER A 1 591 ? -33.749 26.973 -0.492 1.00 40.09 591 SER A O 1
ATOM 4658 N N . PRO A 1 592 ? -33.125 28.192 1.282 1.00 36.69 592 PRO A N 1
ATOM 4659 C CA . PRO A 1 592 ? -33.573 27.199 2.257 1.00 36.69 592 PRO A CA 1
ATOM 4660 C C . PRO A 1 592 ? -35.110 27.193 2.329 1.00 36.69 592 PRO A C 1
ATOM 4662 O O . PRO A 1 592 ? -35.706 28.248 2.573 1.00 36.69 592 PRO A O 1
ATOM 4665 N N . PRO A 1 593 ? -35.792 26.045 2.162 1.00 36.31 593 PRO A N 1
ATOM 4666 C CA . PRO A 1 593 ? -37.227 25.994 2.379 1.00 36.31 593 PRO A CA 1
ATOM 4667 C C . PRO A 1 593 ? -37.502 26.187 3.872 1.00 36.31 593 PRO A C 1
ATOM 4669 O O . PRO A 1 593 ? -37.029 25.429 4.722 1.00 36.31 593 PRO A O 1
ATOM 4672 N N . LYS A 1 594 ? -38.290 27.215 4.201 1.00 35.19 594 LYS A N 1
ATOM 4673 C CA . LYS A 1 594 ? -38.884 27.355 5.530 1.00 35.19 594 LYS A CA 1
ATOM 4674 C C . LYS A 1 594 ? -39.781 26.137 5.788 1.00 35.19 594 LYS A C 1
ATOM 4676 O O . LYS A 1 594 ? -40.775 25.930 5.100 1.00 35.19 594 LYS A O 1
ATOM 4681 N N . SER A 1 595 ? -39.403 25.346 6.792 1.00 43.00 595 SER A N 1
ATOM 4682 C CA . SER A 1 595 ? -40.294 24.498 7.596 1.00 43.00 595 SER A CA 1
ATOM 4683 C C . SER A 1 595 ? -41.259 23.557 6.848 1.00 43.00 595 SER A C 1
ATOM 4685 O O . SER A 1 595 ? -42.458 23.574 7.127 1.00 43.00 595 SER A O 1
ATOM 4687 N N . GLN A 1 596 ? -40.767 22.671 5.971 1.00 35.62 596 GLN A N 1
ATOM 4688 C CA . GLN A 1 596 ? -41.542 21.494 5.540 1.00 35.62 596 GLN A CA 1
ATOM 4689 C C . GLN A 1 596 ? -40.720 20.184 5.548 1.00 35.62 596 GLN A C 1
ATOM 4691 O O . GLN A 1 596 ? -39.960 19.894 4.636 1.00 35.62 596 GLN A O 1
ATOM 4696 N N . LYS A 1 597 ? -40.973 19.397 6.610 1.00 41.94 597 LYS A N 1
ATOM 4697 C CA . LYS A 1 597 ? -40.966 17.921 6.760 1.00 41.94 597 LYS A CA 1
ATOM 4698 C C . LYS A 1 597 ? -39.667 17.125 6.494 1.00 41.94 597 LYS A C 1
ATOM 4700 O O . LYS A 1 597 ? -39.322 16.807 5.362 1.00 41.94 597 LYS A O 1
ATOM 4705 N N . SER A 1 598 ? -39.079 16.632 7.591 1.00 52.03 598 SER A N 1
ATOM 4706 C CA . SER A 1 598 ? -37.945 15.688 7.674 1.00 52.03 598 SER A CA 1
ATOM 4707 C C . SER A 1 598 ? -38.072 14.417 6.818 1.00 52.03 598 SER A C 1
ATOM 4709 O O . SER A 1 598 ? -37.075 13.948 6.282 1.00 52.03 598 SER A O 1
ATOM 4711 N N . LYS A 1 599 ? -39.290 13.901 6.594 1.00 51.00 599 LYS A N 1
ATOM 4712 C CA . LYS A 1 599 ? -39.508 12.619 5.891 1.00 51.00 599 LYS A CA 1
ATOM 4713 C C . LYS A 1 599 ? -38.994 12.573 4.443 1.00 51.00 599 LYS A C 1
ATOM 4715 O O . LYS A 1 599 ? -38.584 11.511 3.988 1.00 51.00 599 LYS A O 1
ATOM 4720 N N . ALA A 1 600 ? -39.005 13.690 3.710 1.00 51.53 600 ALA A N 1
ATOM 4721 C CA . ALA A 1 600 ? -38.506 13.713 2.328 1.00 51.53 600 ALA A CA 1
ATOM 4722 C C . ALA A 1 600 ? -36.967 13.692 2.259 1.00 51.53 600 ALA A C 1
ATOM 4724 O O . ALA A 1 600 ? -36.399 13.077 1.358 1.00 51.53 600 ALA A O 1
ATOM 4725 N N . ALA A 1 601 ? -36.297 14.324 3.231 1.00 57.41 601 ALA A N 1
ATOM 4726 C CA . ALA A 1 601 ? -34.840 14.310 3.353 1.00 57.41 601 ALA A CA 1
ATOM 4727 C C . ALA A 1 601 ? -34.325 12.935 3.811 1.00 57.41 601 ALA A C 1
ATOM 4729 O O . ALA A 1 601 ? -33.324 12.447 3.288 1.00 57.41 601 ALA A O 1
ATOM 4730 N N . ASP A 1 602 ? -35.050 12.274 4.718 1.00 63.66 602 ASP A N 1
ATOM 4731 C CA . ASP A 1 602 ? -34.734 10.907 5.144 1.00 63.66 602 ASP A CA 1
ATOM 4732 C C . ASP A 1 602 ? -34.896 9.910 3.980 1.00 63.66 602 ASP A C 1
ATOM 4734 O O . ASP A 1 602 ? -34.020 9.079 3.758 1.00 63.66 602 ASP A O 1
ATOM 4738 N N . GLY A 1 603 ? -35.924 10.063 3.134 1.00 62.06 603 GLY A N 1
ATOM 4739 C CA . GLY A 1 603 ? -36.109 9.245 1.924 1.00 62.06 603 GLY A CA 1
ATOM 4740 C C . GLY A 1 603 ? -34.931 9.268 0.936 1.00 62.06 603 GLY A C 1
ATOM 4741 O O . GLY A 1 603 ? -34.670 8.268 0.264 1.00 62.06 603 GLY A O 1
ATOM 4742 N N . GLN A 1 604 ? -34.198 10.384 0.853 1.00 67.56 604 GLN A N 1
ATOM 4743 C CA . GLN A 1 604 ? -33.000 10.508 0.014 1.00 67.56 604 GLN A CA 1
ATOM 4744 C C . GLN A 1 604 ? -31.777 9.822 0.649 1.00 67.56 604 GLN A C 1
ATOM 4746 O O . GLN A 1 604 ? -31.002 9.179 -0.057 1.00 67.56 604 GLN A O 1
ATOM 4751 N N . LEU A 1 605 ? -31.640 9.905 1.976 1.00 68.12 605 LEU A N 1
ATOM 4752 C CA . LEU A 1 605 ? -30.577 9.250 2.750 1.00 68.12 605 LEU A CA 1
ATOM 4753 C C . LEU A 1 605 ? -30.697 7.723 2.761 1.00 68.12 605 LEU A C 1
ATOM 4755 O O . LEU A 1 605 ? -29.690 7.017 2.724 1.00 68.12 605 LEU A O 1
ATOM 4759 N N . LEU A 1 606 ? -31.925 7.203 2.805 1.00 73.56 606 LEU A N 1
ATOM 4760 C CA . LEU A 1 606 ? -32.187 5.763 2.861 1.00 73.56 606 LEU A CA 1
ATOM 4761 C C . LEU A 1 606 ? -31.675 5.031 1.610 1.00 73.56 606 LEU A C 1
ATOM 4763 O O . LEU A 1 606 ? -31.168 3.917 1.714 1.00 73.56 606 LEU A O 1
ATOM 4767 N N . LYS A 1 607 ? -31.739 5.679 0.441 1.00 70.00 607 LYS A N 1
ATOM 4768 C CA . LYS A 1 607 ? -31.377 5.082 -0.856 1.00 70.00 607 LYS A CA 1
ATOM 4769 C C . LYS A 1 607 ? -29.894 5.176 -1.209 1.00 70.00 607 LYS A C 1
ATOM 4771 O O . LYS A 1 607 ? -29.474 4.564 -2.186 1.00 70.00 607 LYS A O 1
ATOM 4776 N N . GLN A 1 608 ? -29.111 5.956 -0.469 1.00 74.31 608 GLN A N 1
ATOM 4777 C CA . GLN A 1 608 ? -27.717 6.232 -0.806 1.00 74.31 608 GLN A CA 1
ATOM 4778 C C . GLN A 1 608 ? -26.752 5.756 0.278 1.00 74.31 608 GLN A C 1
ATOM 4780 O O . GLN A 1 608 ? -27.071 5.771 1.466 1.00 74.31 608 GLN A O 1
ATOM 4785 N N . ASN A 1 609 ? -25.536 5.384 -0.117 1.00 79.06 609 ASN A N 1
ATOM 4786 C CA . ASN A 1 609 ? -24.459 4.985 0.798 1.00 79.06 609 ASN A CA 1
ATOM 4787 C C . ASN A 1 609 ? -23.677 6.192 1.347 1.00 79.06 609 ASN A C 1
ATOM 4789 O O . ASN A 1 609 ? -22.466 6.128 1.527 1.00 79.06 609 ASN A O 1
ATOM 4793 N N . VAL A 1 610 ? -24.378 7.293 1.626 1.00 87.44 610 VAL A N 1
ATOM 4794 C CA . VAL A 1 610 ? -23.788 8.541 2.122 1.00 87.44 610 VAL A CA 1
ATOM 4795 C C . VAL A 1 610 ? -24.205 8.821 3.561 1.00 87.44 610 VAL A C 1
ATOM 4797 O O . VAL A 1 610 ? -25.284 8.432 4.011 1.00 87.44 610 VAL A O 1
ATOM 4800 N N . MET A 1 611 ? -23.332 9.531 4.268 1.00 91.94 611 MET A N 1
ATOM 4801 C CA . MET A 1 611 ? -23.517 10.006 5.629 1.00 91.94 611 MET A CA 1
ATOM 4802 C C . MET A 1 611 ? -23.608 11.532 5.632 1.00 91.94 611 MET A C 1
ATOM 4804 O O . MET A 1 611 ? -22.809 12.220 4.995 1.00 91.94 611 MET A O 1
ATOM 4808 N N . GLU A 1 612 ? -24.585 12.066 6.353 1.00 93.25 612 GLU A N 1
ATOM 4809 C CA . GLU A 1 612 ? -24.749 13.498 6.597 1.00 93.25 612 GLU A CA 1
ATOM 4810 C C . GLU A 1 612 ? -24.169 13.886 7.961 1.00 93.25 612 GLU A C 1
ATOM 4812 O O . GLU A 1 612 ? -24.454 13.238 8.968 1.00 93.25 612 GLU A O 1
ATOM 4817 N N . PHE A 1 613 ? -23.400 14.973 8.008 1.00 94.56 613 PHE A N 1
ATOM 4818 C CA . PHE A 1 613 ? -22.909 15.571 9.251 1.00 94.56 613 PHE A CA 1
ATOM 4819 C C . PHE A 1 613 ? -23.681 16.859 9.548 1.00 94.56 613 PHE A C 1
ATOM 4821 O O . PHE A 1 613 ? -23.816 17.714 8.670 1.00 94.56 613 PHE A O 1
ATOM 4828 N N . GLN A 1 614 ? -24.180 16.999 10.779 1.00 94.19 614 GLN A N 1
ATOM 4829 C CA . GLN A 1 614 ? -24.903 18.180 11.252 1.00 94.19 614 GLN A CA 1
ATOM 4830 C C . GLN A 1 614 ? -24.307 18.681 12.586 1.00 94.19 614 GLN A C 1
ATOM 4832 O O . GLN A 1 614 ? -24.432 17.993 13.597 1.00 94.19 614 GLN A O 1
ATOM 4837 N N . PRO A 1 615 ? -23.683 19.874 12.634 1.00 95.19 615 PRO A N 1
ATOM 4838 C CA . PRO A 1 615 ? -23.395 20.763 11.505 1.00 95.19 615 PRO A CA 1
ATOM 4839 C C . PRO A 1 615 ? -22.465 20.106 10.460 1.00 95.19 615 PRO A C 1
ATOM 4841 O O . PRO A 1 615 ? -21.835 19.093 10.760 1.00 95.19 615 PRO A O 1
ATOM 4844 N N . PRO A 1 616 ? -22.365 20.653 9.233 1.00 94.00 616 PRO A N 1
ATOM 4845 C CA . PRO A 1 616 ? -21.435 20.143 8.230 1.00 94.00 616 PRO A CA 1
ATOM 4846 C C . PRO A 1 616 ? -19.987 20.145 8.727 1.00 94.00 616 PRO A C 1
ATOM 4848 O O . PRO A 1 616 ? -19.584 21.006 9.516 1.00 94.00 616 PRO A O 1
ATOM 4851 N N . LEU A 1 617 ? -19.183 19.209 8.212 1.00 94.25 617 LEU A N 1
ATOM 4852 C CA . LEU A 1 617 ? -17.752 19.169 8.507 1.00 94.25 617 LEU A CA 1
ATOM 4853 C C . LEU A 1 617 ? -17.071 20.490 8.099 1.00 94.25 617 LEU A C 1
ATOM 4855 O O . LEU A 1 617 ? -17.435 21.073 7.072 1.00 94.25 617 LEU A O 1
ATOM 4859 N N . PRO A 1 618 ? -16.042 20.942 8.842 1.00 94.69 618 PRO A N 1
ATOM 4860 C CA . PRO A 1 618 ? -15.284 22.133 8.479 1.00 94.69 618 PRO A CA 1
ATOM 4861 C C . PRO A 1 618 ? -14.728 22.046 7.056 1.00 94.69 618 PRO A C 1
ATOM 4863 O O . PRO A 1 618 ? -14.265 20.986 6.625 1.00 94.69 618 PRO A O 1
ATOM 4866 N N . ARG A 1 619 ? -14.710 23.179 6.346 1.00 94.31 619 ARG A N 1
ATOM 4867 C CA . ARG A 1 619 ? -14.252 23.257 4.950 1.00 94.31 619 ARG A CA 1
ATOM 4868 C C . ARG A 1 619 ? -12.867 22.635 4.749 1.00 94.31 619 ARG A C 1
ATOM 4870 O O . ARG A 1 619 ? -12.689 21.848 3.828 1.00 94.31 619 ARG A O 1
ATOM 4877 N N . GLU A 1 620 ? -11.924 22.902 5.648 1.00 96.31 620 GLU A N 1
ATOM 4878 C CA . GLU A 1 620 ? -10.564 22.343 5.602 1.00 96.31 620 GLU A CA 1
ATOM 4879 C C . GLU A 1 620 ? -10.549 20.807 5.653 1.00 96.31 620 GLU A C 1
ATOM 4881 O O . GLU A 1 620 ? -9.761 20.155 4.963 1.00 96.31 620 GLU A O 1
ATOM 4886 N N . LYS A 1 621 ? -11.460 20.202 6.428 1.00 96.25 621 LYS A N 1
ATOM 4887 C CA . LYS A 1 621 ? -11.607 18.745 6.501 1.00 96.25 621 LYS A CA 1
ATOM 4888 C C . LYS A 1 621 ? -12.145 18.188 5.183 1.00 96.25 621 LYS A C 1
ATOM 4890 O O . LYS A 1 621 ? -11.612 17.198 4.688 1.00 96.25 621 LYS A O 1
ATOM 4895 N N . VAL A 1 622 ? -13.155 18.839 4.605 1.00 95.25 622 VAL A N 1
ATOM 4896 C CA . VAL A 1 622 ? -13.744 18.460 3.309 1.00 95.25 622 VAL A CA 1
ATOM 4897 C C . VAL A 1 622 ? -12.719 18.586 2.178 1.00 95.25 622 VAL A C 1
ATOM 4899 O O . VAL A 1 622 ? -12.577 17.668 1.373 1.00 95.25 622 VAL A O 1
ATOM 4902 N N . GLU A 1 623 ? -11.954 19.677 2.136 1.00 94.81 623 GLU A N 1
ATOM 4903 C CA . GLU A 1 623 ? -10.887 19.872 1.149 1.00 94.81 623 GLU A CA 1
ATOM 4904 C C . GLU A 1 623 ? -9.781 18.818 1.293 1.00 94.81 623 GLU A C 1
ATOM 4906 O O . GLU A 1 623 ? -9.303 18.289 0.290 1.00 94.81 623 GLU A O 1
ATOM 4911 N N . SER A 1 624 ? -9.423 18.446 2.525 1.00 96.50 624 SER A N 1
ATOM 4912 C CA . SER A 1 624 ? -8.456 17.371 2.786 1.00 96.50 624 SER A CA 1
ATOM 4913 C C . SER A 1 624 ? -8.956 16.012 2.278 1.00 96.50 624 SER A C 1
ATOM 4915 O O . SER A 1 624 ? -8.220 15.305 1.593 1.00 96.50 624 SER A O 1
ATOM 4917 N N . ILE A 1 625 ? -10.225 15.669 2.540 1.00 96.38 625 ILE A N 1
ATOM 4918 C CA . ILE A 1 625 ? -10.868 14.445 2.025 1.00 96.38 625 ILE A CA 1
ATOM 4919 C C . ILE A 1 625 ? -10.814 14.404 0.491 1.00 96.38 625 ILE A C 1
ATOM 4921 O O . ILE A 1 625 ? -10.565 13.352 -0.099 1.00 96.38 625 ILE A O 1
ATOM 4925 N N . LYS A 1 626 ? -11.015 15.545 -0.177 1.00 94.06 626 LYS A N 1
ATOM 4926 C CA . LYS A 1 626 ? -10.956 15.630 -1.643 1.00 94.06 626 LYS A CA 1
ATOM 4927 C C . LYS A 1 626 ? -9.539 15.482 -2.189 1.00 94.06 626 LYS A C 1
ATOM 4929 O O . LYS A 1 626 ? -9.371 14.762 -3.167 1.00 94.06 626 LYS A O 1
ATOM 4934 N N . LYS A 1 627 ? -8.543 16.101 -1.548 1.00 93.62 627 LYS A N 1
ATOM 4935 C CA . LYS A 1 627 ? -7.136 16.075 -1.985 1.00 93.62 627 LYS A CA 1
ATOM 4936 C C . LYS A 1 627 ? -6.470 14.705 -1.846 1.00 93.62 627 LYS A C 1
ATOM 4938 O O . LYS A 1 627 ? -5.677 14.346 -2.705 1.00 93.62 627 LYS A O 1
ATOM 4943 N N . LEU A 1 628 ? -6.768 13.953 -0.785 1.00 95.94 628 LEU A N 1
ATOM 4944 C CA . LEU A 1 628 ? -6.150 12.641 -0.555 1.00 95.94 628 LEU A CA 1
ATOM 4945 C C . LEU A 1 628 ? -6.559 11.627 -1.632 1.00 95.94 628 LEU A C 1
ATOM 4947 O O . LEU A 1 628 ? -7.733 11.559 -1.989 1.00 95.94 628 LEU A O 1
ATOM 4951 N N . GLY A 1 629 ? -5.622 10.815 -2.119 1.00 95.06 629 GLY A N 1
ATOM 4952 C CA . GLY A 1 629 ? -5.918 9.699 -3.020 1.00 95.06 629 GLY A CA 1
ATOM 4953 C C . GLY A 1 629 ? -6.665 8.568 -2.304 1.00 95.06 629 GLY A C 1
ATOM 4954 O O . GLY A 1 629 ? -6.448 8.320 -1.119 1.00 95.06 629 GLY A O 1
ATOM 4955 N N . PHE A 1 630 ? -7.565 7.883 -3.012 1.00 96.38 630 PHE A N 1
ATOM 4956 C CA . PHE A 1 630 ? -8.160 6.628 -2.550 1.00 96.38 630 PHE A CA 1
ATOM 4957 C C . PHE A 1 630 ? -8.184 5.653 -3.723 1.00 96.38 630 PHE A C 1
ATOM 4959 O O . PHE A 1 630 ? -9.006 5.793 -4.624 1.00 96.38 630 PHE A O 1
ATOM 4966 N N . GLY A 1 631 ? -7.202 4.757 -3.728 1.00 94.31 631 GLY A N 1
ATOM 4967 C CA . GLY A 1 631 ? -6.922 3.848 -4.828 1.00 94.31 631 GLY A CA 1
ATOM 4968 C C . GLY A 1 631 ? -7.849 2.632 -4.911 1.00 94.31 631 GLY A C 1
ATOM 4969 O O . GLY A 1 631 ? -8.719 2.441 -4.055 1.00 94.31 631 GLY A O 1
ATOM 4970 N N . SER A 1 632 ? -7.627 1.803 -5.932 1.00 94.06 632 SER A N 1
ATOM 4971 C CA . SER A 1 632 ? -8.263 0.498 -6.112 1.00 94.06 632 SER A CA 1
ATOM 4972 C C . SER A 1 632 ? -7.240 -0.561 -6.538 1.00 94.06 632 SER A C 1
ATOM 4974 O O . SER A 1 632 ? -6.311 -0.308 -7.303 1.00 94.06 632 SER A O 1
ATOM 4976 N N . LEU A 1 633 ? -7.437 -1.760 -6.007 1.00 96.00 633 LEU A N 1
ATOM 4977 C CA . LEU A 1 633 ? -6.704 -2.981 -6.297 1.00 96.00 633 LEU A CA 1
ATOM 4978 C C . LEU A 1 633 ? -7.700 -4.119 -6.114 1.00 96.00 633 LEU A C 1
ATOM 4980 O O . LEU A 1 633 ? -8.354 -4.206 -5.071 1.00 96.00 633 LEU A O 1
ATOM 4984 N N . ASN A 1 634 ? -7.775 -5.006 -7.098 1.00 95.81 634 ASN A N 1
ATOM 4985 C CA . ASN A 1 634 ? -8.675 -6.146 -7.064 1.00 95.81 634 ASN A CA 1
ATOM 4986 C C . ASN A 1 634 ? -7.905 -7.466 -7.051 1.00 95.81 634 ASN A C 1
ATOM 4988 O O . ASN A 1 634 ? -6.738 -7.549 -7.440 1.00 95.81 634 ASN A O 1
ATOM 4992 N N . LYS A 1 635 ? -8.579 -8.507 -6.563 1.00 96.00 635 LYS A N 1
ATOM 4993 C CA . LYS A 1 635 ? -8.050 -9.867 -6.497 1.00 96.00 635 LYS A CA 1
ATOM 4994 C C . LYS A 1 635 ? -9.059 -10.846 -7.067 1.00 96.00 635 LYS A C 1
ATOM 4996 O O . LYS A 1 635 ? -10.245 -10.758 -6.754 1.00 96.00 635 LYS A O 1
ATOM 5001 N N . VAL A 1 636 ? -8.571 -11.810 -7.835 1.00 95.12 636 VAL A N 1
ATOM 5002 C CA . VAL A 1 636 ? -9.360 -12.915 -8.381 1.00 95.12 636 VAL A CA 1
ATOM 5003 C C . VAL A 1 636 ? -8.915 -14.200 -7.693 1.00 95.12 636 VAL A C 1
ATOM 5005 O O . VAL A 1 636 ? -7.738 -14.549 -7.729 1.00 95.12 636 VAL A O 1
ATOM 5008 N N . ILE A 1 637 ? -9.848 -14.893 -7.037 1.00 94.56 637 ILE A N 1
ATOM 5009 C CA . ILE A 1 637 ? -9.580 -16.189 -6.402 1.00 94.56 637 ILE A CA 1
ATOM 5010 C C . ILE A 1 637 ? -9.880 -17.289 -7.418 1.00 94.56 637 ILE A C 1
ATOM 5012 O O . ILE A 1 637 ? -11.019 -17.435 -7.859 1.00 94.56 637 ILE A O 1
ATOM 5016 N N . LEU A 1 638 ? -8.866 -18.081 -7.745 1.00 94.75 638 LEU A N 1
ATOM 5017 C CA . LEU A 1 638 ? -8.940 -19.219 -8.651 1.00 94.75 638 LEU A CA 1
ATOM 5018 C C . LEU A 1 638 ? -8.787 -20.503 -7.835 1.00 94.75 638 LEU A C 1
ATOM 5020 O O . LEU A 1 638 ? -7.753 -20.727 -7.211 1.00 94.75 638 LEU A O 1
ATOM 5024 N N . VAL A 1 639 ? -9.828 -21.333 -7.817 1.00 94.69 639 VAL A N 1
ATOM 5025 C CA . VAL A 1 639 ? -9.870 -22.577 -7.035 1.00 94.69 639 VAL A CA 1
ATOM 5026 C C . VAL A 1 639 ? -9.759 -23.762 -7.980 1.00 94.69 639 VAL A C 1
ATOM 5028 O O . VAL A 1 639 ? -10.542 -23.882 -8.921 1.00 94.69 639 VAL A O 1
ATOM 5031 N N . PHE A 1 640 ? -8.817 -24.658 -7.705 1.00 95.12 640 PHE A N 1
ATOM 5032 C CA . PHE A 1 640 ? -8.511 -25.807 -8.548 1.00 95.12 640 PHE A CA 1
ATOM 5033 C C . PHE A 1 640 ? -8.735 -27.136 -7.810 1.00 95.12 640 PHE A C 1
ATOM 5035 O O . PHE A 1 640 ? -8.744 -27.177 -6.581 1.00 95.12 640 PHE A O 1
ATOM 5042 N N . PRO A 1 641 ? -8.882 -28.262 -8.534 1.00 94.38 641 PRO A N 1
ATOM 5043 C CA . PRO A 1 641 ? -8.968 -29.585 -7.908 1.00 94.38 641 PRO A CA 1
ATOM 5044 C C . PRO A 1 641 ? -7.651 -30.060 -7.275 1.00 94.38 641 PRO A C 1
ATOM 5046 O O . PRO A 1 641 ? -7.667 -30.896 -6.376 1.00 94.38 641 PRO A O 1
ATOM 5049 N N . LYS A 1 642 ? -6.510 -29.577 -7.780 1.00 94.50 642 LYS A N 1
ATOM 5050 C CA . LYS A 1 642 ? -5.161 -29.917 -7.313 1.00 94.50 642 LYS A CA 1
ATOM 5051 C C . LYS A 1 642 ? -4.185 -28.786 -7.629 1.00 94.50 642 LYS A C 1
ATOM 5053 O O . LYS A 1 642 ? -4.418 -28.025 -8.567 1.00 94.50 642 LYS A O 1
ATOM 5058 N N . ILE A 1 643 ? -3.091 -28.727 -6.879 1.00 94.75 643 ILE A N 1
ATOM 5059 C CA . ILE A 1 643 ? -1.965 -27.834 -7.160 1.00 94.75 643 ILE A CA 1
ATOM 5060 C C . ILE A 1 643 ? -1.242 -28.341 -8.418 1.00 94.75 643 ILE A C 1
ATOM 5062 O O . ILE A 1 643 ? -0.980 -29.539 -8.547 1.00 94.75 643 ILE A O 1
ATOM 5066 N N . PHE A 1 644 ? -0.980 -27.443 -9.370 1.00 94.88 644 PHE A N 1
ATOM 5067 C CA . PHE A 1 644 ? -0.223 -27.731 -10.601 1.00 94.88 644 PHE A CA 1
ATOM 5068 C C . PHE A 1 644 ? 0.935 -26.751 -10.847 1.00 94.88 644 PHE A C 1
ATOM 5070 O O . PHE A 1 644 ? 1.623 -26.860 -11.859 1.00 94.88 644 PHE A O 1
ATOM 5077 N N . TRP A 1 645 ? 1.130 -25.798 -9.938 1.00 92.81 645 TRP A N 1
ATOM 5078 C CA . TRP A 1 645 ? 2.250 -24.862 -9.913 1.00 92.81 645 TRP A CA 1
ATOM 5079 C C . TRP A 1 645 ? 3.335 -25.349 -8.943 1.00 92.81 645 TRP A C 1
ATOM 5081 O O . TRP A 1 645 ? 3.145 -26.333 -8.227 1.00 92.81 645 TRP A O 1
ATOM 5091 N N . ASP A 1 646 ? 4.481 -24.671 -8.943 1.00 89.06 646 ASP A N 1
ATOM 5092 C CA . ASP A 1 646 ? 5.605 -24.976 -8.059 1.00 89.06 646 ASP A CA 1
ATOM 5093 C C . ASP A 1 646 ? 5.298 -24.559 -6.610 1.00 89.06 646 ASP A C 1
ATOM 5095 O O . ASP A 1 646 ? 5.129 -23.378 -6.319 1.00 89.06 646 ASP A O 1
ATOM 5099 N N . GLU A 1 647 ? 5.228 -25.528 -5.695 1.00 88.00 647 GLU A N 1
ATOM 5100 C CA . GLU A 1 647 ? 4.973 -25.288 -4.266 1.00 88.00 647 GLU A CA 1
ATOM 5101 C C . GLU A 1 647 ? 6.175 -24.707 -3.512 1.00 88.00 647 GLU A C 1
ATOM 5103 O O . GLU A 1 647 ? 6.019 -24.259 -2.375 1.00 88.00 647 GLU A O 1
ATOM 5108 N N . SER A 1 648 ? 7.372 -24.709 -4.109 1.00 84.62 648 SER A N 1
ATOM 5109 C CA . SER A 1 648 ? 8.536 -24.032 -3.530 1.00 84.62 648 SER A CA 1
ATOM 5110 C C . SER A 1 648 ? 8.464 -22.509 -3.685 1.00 84.62 648 SER A C 1
ATOM 5112 O O . SER A 1 648 ? 9.168 -21.787 -2.977 1.00 84.62 648 SER A O 1
ATOM 5114 N N . GLN A 1 649 ? 7.580 -22.017 -4.561 1.00 84.44 649 GLN A N 1
ATOM 5115 C CA . GLN A 1 649 ? 7.373 -20.600 -4.822 1.00 84.44 649 GLN A CA 1
ATOM 5116 C C . GLN A 1 649 ? 6.008 -20.141 -4.316 1.00 84.44 649 GLN A C 1
ATOM 5118 O O . GLN A 1 649 ? 4.965 -20.725 -4.600 1.00 84.44 649 GLN A O 1
ATOM 5123 N N . ASN A 1 650 ? 6.014 -19.032 -3.582 1.00 87.31 650 ASN A N 1
ATOM 5124 C CA . ASN A 1 650 ? 4.790 -18.440 -3.050 1.00 87.31 650 ASN A CA 1
ATOM 5125 C C . ASN A 1 650 ? 4.099 -17.511 -4.058 1.00 87.31 650 ASN A C 1
ATOM 5127 O O . ASN A 1 650 ? 2.911 -17.212 -3.915 1.00 87.31 650 ASN A O 1
ATOM 5131 N N . LEU A 1 651 ? 4.850 -17.005 -5.037 1.00 92.62 651 LEU A N 1
ATOM 5132 C CA . LEU A 1 651 ? 4.375 -16.028 -6.004 1.00 92.62 651 LEU A CA 1
ATOM 5133 C C . LEU A 1 651 ? 5.151 -16.108 -7.320 1.00 92.62 651 LEU A C 1
ATOM 5135 O O . LEU A 1 651 ? 6.316 -16.499 -7.345 1.00 92.62 651 LEU A O 1
ATOM 5139 N N . PHE A 1 652 ? 4.489 -15.723 -8.408 1.00 95.19 652 PHE A N 1
ATOM 5140 C CA . PHE A 1 652 ? 5.089 -15.600 -9.735 1.00 95.19 652 PHE A CA 1
ATOM 5141 C C . PHE A 1 652 ? 4.368 -14.529 -10.560 1.00 95.19 652 PHE A C 1
ATOM 5143 O O . PHE A 1 652 ? 3.160 -14.317 -10.416 1.00 95.19 652 PHE A O 1
ATOM 5150 N N . GLY A 1 653 ? 5.118 -13.841 -11.413 1.00 96.50 653 GLY A N 1
ATOM 5151 C CA . GLY A 1 653 ? 4.652 -12.752 -12.260 1.00 96.50 653 GLY A CA 1
ATOM 5152 C C . GLY A 1 653 ? 4.346 -13.189 -13.691 1.00 96.50 653 GLY A C 1
ATOM 5153 O O . GLY A 1 653 ? 4.948 -14.121 -14.217 1.00 96.50 653 GLY A O 1
ATOM 5154 N N . TYR A 1 654 ? 3.441 -12.467 -14.341 1.00 97.25 654 TYR A N 1
ATOM 5155 C CA . TYR A 1 654 ? 3.164 -12.554 -15.769 1.00 97.25 654 TYR A CA 1
ATOM 5156 C C . TYR A 1 654 ? 3.310 -11.166 -16.398 1.00 97.25 654 TYR A C 1
ATOM 5158 O O . TYR A 1 654 ? 2.603 -10.227 -16.025 1.00 97.25 654 TYR A O 1
ATOM 5166 N N . ALA A 1 655 ? 4.237 -11.025 -17.343 1.00 96.69 655 ALA A N 1
ATOM 5167 C CA . ALA A 1 655 ? 4.504 -9.772 -18.031 1.00 96.69 655 ALA A CA 1
ATOM 5168 C C . ALA A 1 655 ? 3.637 -9.668 -19.294 1.00 96.69 655 ALA A C 1
ATOM 5170 O O . ALA A 1 655 ? 3.882 -10.342 -20.292 1.00 96.69 655 ALA A O 1
ATOM 5171 N N . ASN A 1 656 ? 2.616 -8.812 -19.245 1.00 93.94 656 ASN A N 1
ATOM 5172 C CA . ASN A 1 656 ? 1.674 -8.617 -20.347 1.00 93.94 656 ASN A CA 1
ATOM 5173 C C . ASN A 1 656 ? 2.291 -7.771 -21.478 1.00 93.94 656 ASN A C 1
ATOM 5175 O O . ASN A 1 656 ? 2.843 -6.700 -21.219 1.00 93.94 656 ASN A O 1
ATOM 5179 N N . GLU A 1 657 ? 2.152 -8.217 -22.730 1.00 92.50 657 GLU A N 1
ATOM 5180 C CA . GLU A 1 657 ? 2.652 -7.506 -23.919 1.00 92.50 657 GLU A CA 1
ATOM 5181 C C . GLU A 1 657 ? 1.996 -6.122 -24.089 1.00 92.50 657 GLU A C 1
ATOM 5183 O O . GLU A 1 657 ? 2.635 -5.148 -24.500 1.00 92.50 657 GLU A O 1
ATOM 5188 N N . GLU A 1 658 ? 0.715 -5.994 -23.731 1.00 94.12 658 GLU A N 1
ATOM 5189 C CA . GLU A 1 658 ? -0.018 -4.739 -23.838 1.00 94.12 658 GLU A CA 1
ATOM 5190 C C . GLU A 1 658 ? 0.225 -3.844 -22.612 1.00 94.12 658 GLU A C 1
ATOM 5192 O O . GLU A 1 658 ? -0.331 -4.063 -21.537 1.00 94.12 658 GLU A O 1
ATOM 5197 N N . ALA A 1 659 ? 0.954 -2.737 -22.791 1.00 92.31 659 ALA A N 1
ATOM 5198 C CA . ALA A 1 659 ? 1.261 -1.786 -21.711 1.00 92.31 659 ALA A CA 1
ATOM 5199 C C . ALA A 1 659 ? 0.022 -1.266 -20.948 1.00 92.31 659 ALA A C 1
ATOM 5201 O O . ALA A 1 659 ? 0.094 -1.008 -19.748 1.00 92.31 659 ALA A O 1
ATOM 5202 N N . LYS A 1 660 ? -1.130 -1.127 -21.621 1.00 92.50 660 LYS A N 1
ATOM 5203 C CA . LYS A 1 660 ? -2.395 -0.698 -20.991 1.00 92.50 660 LYS A CA 1
ATOM 5204 C C . LYS A 1 660 ? -2.983 -1.749 -20.045 1.00 92.50 660 LYS A C 1
ATOM 5206 O O . LYS A 1 660 ? -3.704 -1.388 -19.123 1.00 92.50 660 LYS A O 1
ATOM 5211 N N . LYS A 1 661 ? -2.658 -3.022 -20.271 1.00 94.38 661 LYS A N 1
ATOM 5212 C CA . LYS A 1 661 ? -3.091 -4.181 -19.483 1.00 94.38 661 LYS A CA 1
ATOM 5213 C C . LYS A 1 661 ? -1.979 -4.702 -18.574 1.00 94.38 661 LYS A C 1
ATOM 5215 O O . LYS A 1 661 ? -2.078 -5.806 -18.053 1.00 94.38 661 LYS A O 1
ATOM 5220 N N . ARG A 1 662 ? -0.920 -3.914 -18.345 1.00 96.62 662 ARG A N 1
ATOM 5221 C CA . ARG A 1 662 ? 0.239 -4.326 -17.535 1.00 96.62 662 ARG A CA 1
ATOM 5222 C C . ARG A 1 662 ? -0.124 -4.832 -16.139 1.00 96.62 662 ARG A C 1
ATOM 5224 O O . ARG A 1 662 ? 0.580 -5.678 -15.615 1.00 96.62 662 ARG A O 1
ATOM 5231 N N . GLY A 1 663 ? -1.202 -4.308 -15.551 1.00 97.19 663 GLY A N 1
ATOM 5232 C CA . GLY A 1 663 ? -1.701 -4.707 -14.236 1.00 97.19 663 GLY A CA 1
ATOM 5233 C C . GLY A 1 663 ? -2.791 -5.776 -14.268 1.00 97.19 663 GLY A C 1
ATOM 5234 O O . GLY A 1 663 ? -3.299 -6.126 -13.210 1.00 97.19 663 GLY A O 1
ATOM 5235 N N . GLU A 1 664 ? -3.189 -6.285 -15.435 1.00 96.12 664 GLU A N 1
ATOM 5236 C CA . GLU A 1 664 ? -4.203 -7.334 -15.564 1.00 96.12 664 GLU A CA 1
ATOM 5237 C C . GLU A 1 664 ? -3.582 -8.703 -15.268 1.00 96.12 664 GLU A C 1
ATOM 5239 O O . GLU A 1 664 ? -2.778 -9.197 -16.054 1.00 96.12 664 GLU A O 1
ATOM 5244 N N . LEU A 1 665 ? -3.949 -9.303 -14.127 1.00 95.75 665 LEU A N 1
ATOM 5245 C CA . LEU A 1 665 ? -3.473 -10.625 -13.689 1.00 95.75 665 LEU A CA 1
ATOM 5246 C C . LEU A 1 665 ? -1.944 -10.765 -13.742 1.00 95.75 665 LEU A C 1
ATOM 5248 O O . LEU A 1 665 ? -1.406 -11.807 -14.097 1.00 95.75 665 LEU A O 1
ATOM 5252 N N . PHE A 1 666 ? -1.238 -9.692 -13.393 1.00 97.50 666 PHE A N 1
ATOM 5253 C CA . PHE A 1 666 ? 0.211 -9.590 -13.575 1.00 97.50 666 PHE A CA 1
ATOM 5254 C C . PHE A 1 666 ? 1.016 -10.353 -12.510 1.00 97.50 666 PHE A C 1
ATOM 5256 O O . PHE A 1 666 ? 2.220 -10.556 -12.666 1.00 97.50 666 PHE A O 1
ATOM 5263 N N . LEU A 1 667 ? 0.377 -10.742 -11.402 1.00 97.00 667 LEU A N 1
ATOM 5264 C CA . LEU A 1 667 ? 1.029 -11.375 -10.259 1.00 97.00 667 LEU A CA 1
ATOM 5265 C C . LEU A 1 667 ? 0.085 -12.379 -9.592 1.00 97.00 667 LEU A C 1
ATOM 5267 O O . LEU A 1 667 ? -1.065 -12.058 -9.280 1.00 97.00 667 LEU A O 1
ATOM 5271 N N . PHE A 1 668 ? 0.588 -13.588 -9.358 1.00 96.06 668 PHE A N 1
ATOM 5272 C CA . PHE A 1 668 ? -0.146 -14.709 -8.779 1.00 96.06 668 PHE A CA 1
ATOM 5273 C C . PHE A 1 668 ? 0.448 -15.108 -7.437 1.00 96.06 668 PHE A C 1
ATOM 5275 O O . PHE A 1 668 ? 1.658 -15.074 -7.243 1.00 96.06 668 PHE A O 1
ATOM 5282 N N . TRP A 1 669 ? -0.435 -15.448 -6.507 1.00 94.06 669 TRP A N 1
ATOM 5283 C CA . TRP A 1 669 ? -0.158 -15.619 -5.086 1.00 94.06 669 TRP A CA 1
ATOM 5284 C C . TRP A 1 669 ? -0.721 -16.976 -4.642 1.00 94.06 669 TRP A C 1
ATOM 5286 O O . TRP A 1 669 ? -1.913 -17.230 -4.812 1.00 94.06 669 TRP A O 1
ATOM 5296 N N . SER A 1 670 ? 0.117 -17.844 -4.074 1.00 91.19 670 SER A N 1
ATOM 5297 C CA . SER A 1 670 ? -0.261 -19.161 -3.545 1.00 91.19 670 SER A CA 1
ATOM 5298 C C . SER A 1 670 ? 0.174 -19.269 -2.091 1.00 91.19 670 SER A C 1
ATOM 5300 O O . SER A 1 670 ? 1.349 -19.462 -1.787 1.00 91.19 670 SER A O 1
ATOM 5302 N N . PHE A 1 671 ? -0.790 -19.184 -1.179 1.00 80.81 671 PHE A N 1
ATOM 5303 C CA . PHE A 1 671 ? -0.555 -19.323 0.254 1.00 80.81 671 PHE A CA 1
ATOM 5304 C C . PHE A 1 671 ? -1.410 -20.465 0.791 1.00 80.81 671 PHE A C 1
ATOM 5306 O O . PHE A 1 671 ? -2.420 -20.829 0.198 1.00 80.81 671 PHE A O 1
ATOM 5313 N N . TYR A 1 672 ? -1.015 -21.025 1.934 1.00 78.06 672 TYR A N 1
ATOM 5314 C CA . TYR A 1 672 ? -1.795 -22.008 2.703 1.00 78.06 672 TYR A CA 1
ATOM 5315 C C . TYR A 1 672 ? -1.710 -23.479 2.263 1.00 78.06 672 TYR A C 1
ATOM 5317 O O . TYR A 1 672 ? -2.396 -24.294 2.876 1.00 78.06 672 TYR A O 1
ATOM 5325 N N . HIS A 1 673 ? -0.866 -23.848 1.287 1.00 83.88 673 HIS A N 1
ATOM 5326 C CA . HIS A 1 673 ? -0.795 -25.223 0.745 1.00 83.88 673 HIS A CA 1
ATOM 5327 C C . HIS A 1 673 ? -2.182 -25.758 0.338 1.00 83.88 673 HIS A C 1
ATOM 5329 O O . HIS A 1 673 ? -2.555 -26.896 0.622 1.00 83.88 673 HIS A O 1
ATOM 5335 N N . GLN A 1 674 ? -2.977 -24.887 -0.282 1.00 90.69 674 GLN A N 1
ATOM 5336 C CA . GLN A 1 674 ? -4.300 -25.187 -0.820 1.00 90.69 674 GLN A CA 1
ATOM 5337 C C . GLN A 1 674 ? -4.260 -25.025 -2.343 1.00 90.69 674 GLN A C 1
ATOM 5339 O O . GLN A 1 674 ? -3.452 -24.239 -2.842 1.00 90.69 674 GLN A O 1
ATOM 5344 N N . PRO A 1 675 ? -5.129 -25.714 -3.106 1.00 93.94 675 PRO A N 1
ATOM 5345 C CA . PRO A 1 675 ? -5.215 -25.553 -4.554 1.00 93.94 675 PRO A CA 1
ATOM 5346 C C . PRO A 1 675 ? -5.948 -24.248 -4.913 1.00 93.94 675 PRO A C 1
ATOM 5348 O O . PRO A 1 675 ? -6.979 -24.256 -5.584 1.00 93.94 675 PRO A O 1
ATOM 5351 N N . VAL A 1 676 ? -5.423 -23.120 -4.434 1.00 94.69 676 VAL A N 1
ATOM 5352 C CA . VAL A 1 676 ? -5.975 -21.781 -4.621 1.00 94.69 676 VAL A CA 1
ATOM 5353 C C . VAL A 1 676 ? -4.875 -20.834 -5.081 1.00 94.69 676 VAL A C 1
ATOM 5355 O O . VAL A 1 676 ? -3.876 -20.662 -4.387 1.00 94.69 676 VAL A O 1
ATOM 5358 N N . LEU A 1 677 ? -5.102 -20.177 -6.218 1.00 95.56 677 LEU A N 1
ATOM 5359 C CA . LEU A 1 677 ? -4.316 -19.029 -6.658 1.00 95.56 677 LEU A CA 1
ATOM 5360 C C . LEU A 1 677 ? -5.104 -17.743 -6.437 1.00 95.56 677 LEU A C 1
ATOM 5362 O O . LEU A 1 677 ? -6.309 -17.675 -6.672 1.00 95.56 677 LEU A O 1
ATOM 5366 N N . ILE A 1 678 ? -4.401 -16.704 -6.014 1.00 95.69 678 ILE A N 1
ATOM 5367 C CA . ILE A 1 678 ? -4.909 -15.342 -5.931 1.00 95.69 678 ILE A CA 1
ATOM 5368 C C . ILE A 1 678 ? -4.203 -14.547 -7.026 1.00 95.69 678 ILE A C 1
ATOM 5370 O O . ILE A 1 678 ? -3.004 -14.306 -6.935 1.00 95.69 678 ILE A O 1
ATOM 5374 N N . ALA A 1 679 ? -4.926 -14.151 -8.067 1.00 96.69 679 ALA A N 1
ATOM 5375 C CA . ALA A 1 679 ? -4.392 -13.289 -9.115 1.00 96.69 679 ALA A CA 1
ATOM 5376 C C . ALA A 1 679 ? -4.683 -11.820 -8.792 1.00 96.69 679 ALA A C 1
ATOM 5378 O O . ALA A 1 679 ? -5.793 -11.473 -8.375 1.00 96.69 679 ALA A O 1
ATOM 5379 N N . LEU A 1 680 ? -3.685 -10.959 -8.966 1.00 97.62 680 LEU A N 1
ATOM 5380 C CA . LEU A 1 680 ? -3.758 -9.539 -8.636 1.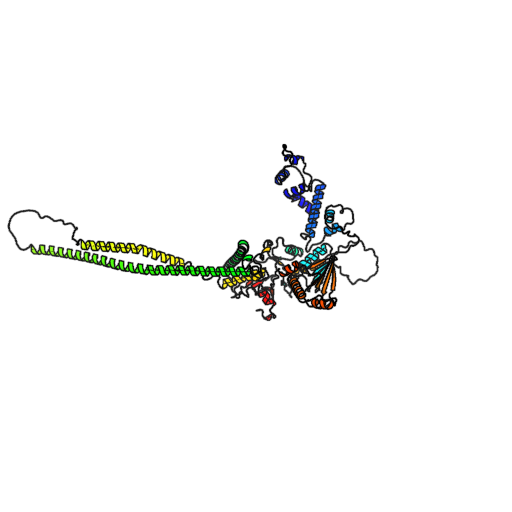00 97.62 680 LEU A CA 1
ATOM 5381 C C . LEU A 1 680 ? -4.055 -8.699 -9.876 1.00 97.62 680 LEU A C 1
ATOM 5383 O O . LEU A 1 680 ? -3.482 -8.918 -10.942 1.00 97.62 680 LEU A O 1
ATOM 5387 N N . VAL A 1 681 ? -4.941 -7.716 -9.713 1.00 97.62 681 VAL A N 1
ATOM 5388 C CA . VAL A 1 681 ? -5.338 -6.782 -10.770 1.00 97.62 681 VAL A CA 1
ATOM 5389 C C . VAL A 1 681 ? -5.104 -5.351 -10.292 1.00 97.62 681 VAL A C 1
ATOM 5391 O O . VAL A 1 681 ? -5.814 -4.879 -9.404 1.00 97.62 681 VAL A O 1
ATOM 5394 N N . ALA A 1 682 ? -4.114 -4.670 -10.867 1.00 97.81 682 ALA A N 1
ATOM 5395 C CA . ALA A 1 682 ? -3.604 -3.374 -10.411 1.00 97.81 682 ALA A CA 1
ATOM 5396 C C . ALA A 1 682 ? -3.673 -2.276 -11.489 1.00 97.81 682 ALA A C 1
ATOM 5398 O O . ALA A 1 682 ? -3.961 -2.536 -12.660 1.00 97.81 682 ALA A O 1
ATOM 5399 N N . GLY A 1 683 ? -3.411 -1.030 -11.083 1.00 96.50 683 GLY A N 1
ATOM 5400 C CA . GLY A 1 683 ? -3.371 0.119 -11.988 1.00 96.50 683 GLY A CA 1
ATOM 5401 C C . GLY A 1 683 ? -4.703 0.350 -12.708 1.00 96.50 683 GLY A C 1
ATOM 5402 O O . GLY A 1 683 ? -5.778 0.217 -12.124 1.00 96.50 683 GLY A O 1
ATOM 5403 N N . GLN A 1 684 ? -4.641 0.694 -13.996 1.00 95.44 684 GLN A N 1
ATOM 5404 C CA . GLN A 1 684 ? -5.840 0.939 -14.808 1.00 95.44 684 GLN A CA 1
ATOM 5405 C C . GLN A 1 684 ? -6.725 -0.314 -14.945 1.00 95.44 684 GLN A C 1
ATOM 5407 O O . GLN A 1 684 ? -7.948 -0.196 -14.913 1.00 95.44 684 GLN A O 1
ATOM 5412 N N . ALA A 1 685 ? -6.128 -1.511 -14.992 1.00 95.31 685 ALA A N 1
ATOM 5413 C CA . ALA A 1 685 ? -6.867 -2.766 -15.123 1.00 95.31 685 ALA A CA 1
ATOM 5414 C C . ALA A 1 685 ? -7.818 -3.021 -13.938 1.00 95.31 685 ALA A C 1
ATOM 5416 O O . ALA A 1 685 ? -8.884 -3.607 -14.118 1.00 95.31 685 ALA A O 1
ATOM 5417 N N . ALA A 1 686 ? -7.476 -2.546 -12.733 1.00 94.19 686 ALA A N 1
ATOM 5418 C CA . ALA A 1 686 ? -8.342 -2.673 -11.558 1.00 94.19 686 ALA A CA 1
ATOM 5419 C C . ALA A 1 686 ? -9.655 -1.893 -11.725 1.00 94.19 686 ALA A C 1
ATOM 5421 O O . ALA A 1 686 ? -10.717 -2.384 -11.343 1.00 94.19 686 ALA A O 1
ATOM 5422 N N . LEU A 1 687 ? -9.575 -0.697 -12.317 1.00 92.44 687 LEU A N 1
ATOM 5423 C CA . LEU A 1 687 ? -10.725 0.169 -12.584 1.00 92.44 687 LEU A CA 1
ATOM 5424 C C . LEU A 1 687 ? -11.577 -0.378 -13.730 1.00 92.44 687 LEU A C 1
ATOM 5426 O O . LEU A 1 687 ? -12.805 -0.367 -13.649 1.00 92.44 687 LEU A O 1
ATOM 5430 N N . ASP A 1 688 ? -10.923 -0.869 -14.780 1.00 92.25 688 ASP A N 1
ATOM 5431 C CA . ASP A 1 688 ? -11.597 -1.444 -15.943 1.00 92.25 688 ASP A CA 1
ATOM 5432 C C . ASP A 1 688 ? -12.375 -2.710 -15.543 1.00 92.25 688 ASP A C 1
ATOM 5434 O O . ASP A 1 688 ? -13.518 -2.901 -15.966 1.00 92.25 688 ASP A O 1
ATOM 5438 N N . LEU A 1 689 ? -11.805 -3.529 -14.649 1.00 88.44 689 LEU A N 1
ATOM 5439 C CA . LEU A 1 689 ? -12.474 -4.700 -14.087 1.00 88.44 689 LEU A CA 1
ATOM 5440 C C . LEU A 1 689 ? -13.753 -4.329 -13.321 1.00 88.44 689 LEU A C 1
ATOM 5442 O O . LEU A 1 689 ? -14.783 -4.967 -13.535 1.00 88.44 689 LEU A O 1
ATOM 5446 N N . GLU A 1 690 ? -13.738 -3.285 -12.487 1.00 85.75 690 GLU A N 1
ATOM 5447 C CA . GLU A 1 690 ? -14.935 -2.835 -11.752 1.00 85.75 690 GLU A CA 1
ATOM 5448 C C . GLU A 1 690 ? -16.055 -2.314 -12.665 1.00 85.75 690 GLU A C 1
ATOM 5450 O O . GLU A 1 690 ? -17.232 -2.399 -12.315 1.00 85.75 690 GLU A O 1
ATOM 5455 N N . GLN A 1 691 ? -15.704 -1.777 -13.837 1.00 84.38 691 GLN A N 1
ATOM 5456 C CA . GLN A 1 691 ? -16.666 -1.275 -14.823 1.00 84.38 691 GLN A CA 1
ATOM 5457 C C . GLN A 1 691 ? -17.209 -2.377 -15.742 1.00 84.38 691 GLN A C 1
ATOM 5459 O O . GLN A 1 691 ? -18.250 -2.197 -16.383 1.00 84.38 691 GLN A O 1
ATOM 5464 N N . SER A 1 692 ? -16.527 -3.521 -15.816 1.00 78.88 692 SER A N 1
ATOM 5465 C CA . SER A 1 692 ? -16.975 -4.658 -16.612 1.00 78.88 692 SER A CA 1
ATOM 5466 C C . SER A 1 692 ? -18.236 -5.281 -15.993 1.00 78.88 692 SER A C 1
ATOM 5468 O O . SER A 1 692 ? -18.275 -5.693 -14.838 1.00 78.88 692 SER A O 1
ATOM 5470 N N . SER A 1 693 ? -19.323 -5.312 -16.764 1.00 50.34 693 SER A N 1
ATOM 5471 C CA . SER A 1 693 ? -20.662 -5.703 -16.291 1.00 50.34 693 SER A CA 1
ATOM 5472 C C . SER A 1 693 ? -20.917 -7.216 -16.331 1.00 50.34 693 SER A C 1
ATOM 5474 O O . SER A 1 693 ? -22.004 -7.662 -15.963 1.00 50.34 693 SER A O 1
ATOM 5476 N N . SER A 1 694 ? -19.936 -8.025 -16.752 1.00 46.84 694 SER A N 1
ATOM 5477 C CA . SER A 1 694 ? -20.082 -9.477 -16.875 1.00 46.84 694 SER A CA 1
ATOM 5478 C C . SER A 1 694 ? -18.830 -10.237 -16.416 1.00 46.84 694 SER A C 1
ATOM 5480 O O . SER A 1 694 ? -17.766 -10.026 -16.992 1.00 46.84 694 SER A O 1
ATOM 5482 N N . PRO A 1 695 ? -18.938 -11.208 -15.488 1.00 48.12 695 PRO A N 1
ATOM 5483 C CA . PRO A 1 695 ? -17.826 -12.103 -15.155 1.00 48.12 695 PRO A CA 1
ATOM 5484 C C . PRO A 1 695 ? -17.370 -12.984 -16.337 1.00 48.12 695 PRO A C 1
ATOM 5486 O O . PRO A 1 695 ? -16.306 -13.585 -16.275 1.00 48.12 695 PRO A O 1
ATOM 5489 N N . SER A 1 696 ? -18.150 -13.052 -17.423 1.00 44.56 696 SER A N 1
ATOM 5490 C CA . SER A 1 696 ? -17.854 -13.815 -18.644 1.00 44.56 696 SER A CA 1
ATOM 5491 C C . SER A 1 696 ? -16.922 -13.115 -19.641 1.00 44.56 696 SER A C 1
ATOM 5493 O O . SER A 1 696 ? -16.578 -13.719 -20.651 1.00 44.56 696 SER A O 1
ATOM 5495 N N . SER A 1 697 ? -16.547 -11.850 -19.416 1.00 45.94 697 SER A N 1
ATOM 5496 C CA . SER A 1 697 ? -15.571 -11.136 -20.261 1.00 45.94 697 SER A CA 1
ATOM 5497 C C . SER A 1 697 ? -14.133 -11.254 -19.754 1.00 45.94 697 SER A C 1
ATOM 5499 O O . SER A 1 697 ? -13.228 -10.702 -20.371 1.00 45.94 697 SER A O 1
ATOM 5501 N N . PHE A 1 698 ? -13.924 -11.944 -18.632 1.00 48.66 698 PHE A N 1
ATOM 5502 C CA . PHE A 1 698 ? -12.597 -12.231 -18.108 1.00 48.66 698 PHE A CA 1
ATOM 5503 C C . PHE A 1 698 ? -12.038 -13.464 -18.832 1.00 48.66 698 PHE A C 1
ATOM 5505 O O . PHE A 1 698 ? -12.751 -14.469 -18.900 1.00 48.66 698 PHE A O 1
ATOM 5512 N N . PRO A 1 699 ? -10.823 -13.414 -19.404 1.00 45.22 699 PRO A N 1
ATOM 5513 C CA . PRO A 1 699 ? -10.223 -14.591 -20.017 1.00 45.22 699 PRO A CA 1
ATOM 5514 C C . PRO A 1 699 ? -10.008 -15.652 -18.927 1.00 45.22 699 PRO A C 1
ATOM 5516 O O . PRO A 1 699 ? -9.172 -15.482 -18.042 1.00 45.22 699 PRO A O 1
ATOM 5519 N N . THR A 1 700 ? -10.842 -16.694 -18.952 1.00 36.16 700 THR A N 1
ATOM 5520 C CA . THR A 1 700 ? -10.696 -17.917 -18.146 1.00 36.16 700 THR A CA 1
ATOM 5521 C C . THR A 1 700 ? -9.572 -18.787 -18.654 1.00 36.16 700 THR A C 1
ATOM 5523 O O . THR A 1 700 ? -9.531 -18.969 -19.896 1.00 36.16 700 THR A O 1
#

Foldseek 3Di:
DDLVVLLVVCQPPQDLLNLVVCQVVVLFDPDPCVLVVVPDDVPDPDDDPDDSVVSVVSVPDPDPDRRCPDPRNVLSSSLVSLVVQVVCLLVVVPDFAADDDPDQRSLVVLVPDPDDDCVPRVSSVVVVPPDPDPPPPPPPPDAFEEEEEAQAPVRLRVLVSSLSNPHQYEYFHQAPDHRVQQDWDDDPPDIDTFHDFKDFACFPRVVVVNCVSLVFDWDFADPDAFEAEPVRHTDDPVLLVVLVVVLVVLLVVLQCCCPVVVCQCVVDVPPPDGFFQVNSSVVVQVVLQVVLVVQQVVLVVVLVVLVVVLVVLVVVLVVLVVVLVVLVVVLVVVVVVVVVVVVVVVVVVVVVVVVVVVPPPDDDDDDDDDDDDDPDPDDPDDDDPDPVNVVVSVVSVVVSVVSVVVNVVSVVVSVVSVVVSVVSVVDRRDPGPADLRSVLSNLLVQLVVLQVQLEASRLHRSNCNCVCVVVRYHDTMIGGLVGSSVSSVSSVVVQLVAADPDDPDPPPDDDDDDDDDDPDRRDRSYHYQYSWQWQEWEDDPAFIKTWTDRPVPDLQDTDIDTGRYYHYPDDLVQVLVQLVVVVVVVVPDPDDDPDDDPSVVSVVSSPDSHHYYVVHDDPVVSVVSVSDDDHHKGKDKDADPAAPDDPVHQKYAYRDSDSLQRQPQGMWGHHNNHRIIIGIGGYNRRVVVVVDPDPVVRDD

Nearest PDB structures (foldseek):
  7vqt-assembly1_A  TM=9.244E-01  e=1.549E-43  Homo sapiens
  7vqu-assembly1_A  TM=9.094E-01  e=6.152E-43  Homo sapiens
  2hko-assembly1_A  TM=8.710E-01  e=6.338E-41  Homo sapiens
  7xw8-assembly1_A  TM=8.232E-01  e=4.484E-42  Homo sapiens
  6vyp-assembly2_k  TM=7.965E-01  e=7.141E-33  Homo sapiens

pLDDT: mean 77.85, std 21.08, range [24.67, 98.5]

Sequence (700 aa):
MTVDLLETFLSSTLSPEQICVMLEAGLTAPLNVTALNLFRNPENGQVSEYTPEKIKLALCSPINWKPWSTTSSKYNLNQLATVAILFLERYGYINYGVFHVTAPPLTRALMGQGTGSLENSPGVQLLHKSGSKRQINSSDNRKIKVIIAGAGISGLIAAKQLAYFGAEVIILESRDRVGGRMWTHKGKDFHADLGAMVITGLSANPIAVLARQMNYKLVPLSTECNIYGPDGQLISRSQDESLEHEFNKLLGTAAYACHTKNLDVKLDPSSNKAASLGYVLDMLIKYQEKHYRELKLTHRKLETHLIERRRNLNKMVIIIWHFGDCLRKITESMEQIEECFNKCKLAVQKLRSKYVIENQEKKEPKDGAEEEVECINLSTDDIPMTSEEEFEIRKLQAEHFMVWKEFEPLEAAHTRLKRQLDVLNHNRPNDEYLSALEKTLMNWHFANLEFANAARLEDLSLRHWDQDDLFELVGEHCVVSTGYGSMAEGLARELKNTPSFVSSDSAKTKKTGLDESMEAPITGLCCIEFKASVKRVCYSDKGVHVSALNSVFSQDELTGYEADAFLCTTPLGVLKECANFWEAASQTRASPPKSQKSKAADGQLLKQNVMEFQPPLPREKVESIKKLGFGSLNKVILVFPKIFWDESQNLFGYANEEAKKRGELFLFWSFYHQPVLIALVAGQAALDLEQSSSPSSFPT

Secondary structure (DSSP, 8-state):
--HHHHHHHHHHH--HHHHHHHHHTT-SPPPPHHHHGGGS-TTT-------HHHHHHHHTSS----TT-SHHHHHHHHHHHHHHHHHHHHTTSSS-SS----S--HHHHTTS--SSSSTT-HHHHHHTSSS------TT--PPPEEEEE--BHHHHHHHHHHHHTT-EEEEE-SSSSSBTTS-EEE-SS-EEESS--EE--STT-HHHHHHHHTTPPEEEPP---EEE-TTSPBPPHHHHHHHHHHHHHHHHHHHHHHHHH-HHHHS-SSS--PPBHHHHHHHHHHHHHHHHHHHHHHHHHHHHHHHHHHHHHHHHHHHHHHHHHHHHHHHHHHHHHHHHHHHHHHHHHHHHHHHHHHTSSS-----------------S------HHHHHHHHHHHHHHHHHHHHHHHHHHHHHHHHHHHHHHHHSPPPS-SS-HHHHHHHHHHHHHHHHHHTS-TTTSBTTTTTTTGGGPPPS--EEETT-TTHHHHHHHHHHHT------S--------------------SEEEETTEEEEEEEEETTEEEEEEEETTT-SS-EEEEEESEEEE---HHHHHHHHHHHHHHHHH--SPPSS--HHHHHHHHHTSS--EEESPPPHHHHHHHHHS-----EEEEEE-SS--S-TT-SEEEE--SSGGGTTSS-EEE--TTSSEEEEEE-HHHHHHHHH---GGGS--

Solvent-accessible surface area (backbone atoms only — not comparable to full-atom values): 40697 Å² total; per-residue (Å²): 139,53,53,70,59,46,32,55,47,54,76,73,66,62,48,73,70,56,51,49,57,34,45,77,70,64,44,32,34,84,74,66,61,80,69,61,55,78,72,54,62,90,87,70,83,60,82,70,81,88,49,72,67,62,52,53,55,61,71,71,44,102,61,96,76,52,54,59,69,38,74,67,13,42,50,41,44,48,49,49,28,44,51,49,49,49,50,35,43,73,73,48,78,38,96,57,85,63,75,87,82,88,65,76,48,64,76,48,57,74,72,67,61,96,62,92,75,61,79,81,38,63,75,61,55,60,71,63,72,80,56,84,86,69,84,74,65,94,82,66,90,71,64,55,30,36,37,28,39,27,40,23,59,68,33,48,52,52,45,50,54,41,34,63,73,56,26,35,32,40,28,34,16,56,42,91,62,66,10,64,64,28,29,44,48,75,58,98,92,50,71,47,47,72,34,50,53,72,46,72,14,51,47,94,30,70,65,53,53,44,35,56,57,70,71,54,58,71,42,75,60,71,86,65,64,57,41,22,42,74,86,69,44,76,57,52,66,71,57,50,57,54,48,54,50,53,51,54,49,49,52,53,47,48,48,47,39,34,77,75,66,43,41,49,66,64,78,42,85,83,51,96,62,73,42,22,39,37,55,48,52,54,50,52,51,54,48,47,45,49,51,38,53,52,50,43,52,52,50,52,51,51,50,50,52,51,50,52,53,46,53,55,49,50,53,52,53,53,53,52,49,53,52,51,52,50,53,49,54,51,52,54,50,50,52,52,49,52,52,52,48,53,52,50,51,54,51,51,53,53,52,50,56,50,53,54,63,72,65,69,82,81,82,88,88,85,87,88,81,91,80,80,89,78,80,78,85,75,72,99,72,84,77,84,64,52,75,65,58,53,45,50,53,54,49,51,52,49,52,51,50,52,53,46,67,61,42,55,62,52,54,53,51,47,56,51,49,51,52,54,50,52,53,50,64,74,63,61,71,64,95,60,72,64,54,76,66,53,49,20,49,50,32,31,55,50,20,52,52,10,44,76,64,19,28,40,45,68,76,33,46,52,87,57,68,67,68,62,62,88,70,65,46,52,64,64,36,27,31,44,65,84,28,41,18,48,60,34,53,52,52,56,53,52,40,56,68,40,78,73,92,68,82,91,80,79,88,84,73,93,81,86,81,92,81,93,87,74,86,76,76,80,76,26,43,42,47,76,42,60,28,17,35,67,34,35,40,38,57,59,100,88,25,28,43,39,32,23,37,30,65,85,84,32,86,88,52,68,49,78,44,82,28,62,39,75,45,83,57,67,57,65,62,50,52,35,53,22,51,55,50,55,50,55,54,56,74,69,52,83,69,85,79,81,90,76,67,69,68,65,60,50,59,57,42,70,80,43,94,35,53,47,50,38,69,68,72,57,67,72,59,51,53,49,52,65,71,54,87,74,63,49,65,44,65,46,81,46,79,50,98,59,76,86,72,65,85,92,45,43,37,38,33,37,25,35,75,50,72,78,41,14,12,50,59,22,37,37,38,45,64,76,94,51,38,39,40,38,31,34,21,10,23,63,30,25,57,54,54,74,67,52,91,50,88,83,77,54,93,125

Mean predicted aligned error: 14.93 Å